Protein AF-A0A1V5ZLA4-F1 (afdb_monomer_lite)

InterPro domains:
  IPR038763 DHH phosphoesterase superfamily [SSF64182] (16-99)

Foldseek 3Di:
DVVVVVVVLVCLFWPCLLVVLVQAQEAEEEFEQALLRLLLLLLVQVLNVVSNHHYPWYHYADPWQRNQQDFDDDLRHAYEYEADQEADPSHQEYEHQAPHHFLHDPNRGYDYHNALGSSLCSQPRRHPHGQADNLQSVLSSCVSNVQQQVVVHAPCLLLDQDQDDDPVDDPSSSLSSLLSNLRLLSLLCSPPPCLSTQLSNQAGRYSVSSSVSNQVSCVVSVHDDSVVLVVLLVVLLVVLLVQEDEDDPVCLVCLLVADASHKYDLQQEIEHEHSDPSVVVSNDDPCSCCVSPVSHQKYWYFYLLFKIKIFGNSNDPPDDPLSVPFQPQCCCVPPQLVVCVVVQQVFKFFQLLSQCRNNVVCQVVVPPRGNGQFVSNVCRLQVVFDKFPDDPPDPDPLVVVLRVLRRDHSNPDDPVSSVSRRRIITTLSSQQVSPWGGGRRMTMRGSLNRRDRDDRDDPSSVPRSVSSSVVVVVVCVSVCSCVVVPVPVPDPPVVDDPVVVVVVDPDDDDDDDDDDDPDDDDDDDDDDDDDDDDDDPVLVVVVVVCVVPPPPPWDWDQDDDPPRDPPGDQTDGPQWTADDPPRWTWGADPVPRDIDTDPDDDDDPDDDDDDDDDDDPDPDDDDDPDLVVVVVVVVVVCVVPVPFWDDWDDDPVGIDTDGDDDDDDDDDDDPVVVVVVPPDDD

Structure (mmCIF, N/CA/C/O backbone):
data_AF-A0A1V5ZLA4-F1
#
_entry.id   AF-A0A1V5ZLA4-F1
#
loop_
_atom_site.group_PDB
_atom_site.id
_atom_site.type_symbol
_atom_site.label_atom_id
_atom_site.label_alt_id
_atom_site.label_comp_id
_atom_site.label_asym_id
_atom_site.label_entity_id
_atom_site.label_seq_id
_atom_site.pdbx_PDB_ins_code
_atom_site.Cartn_x
_atom_site.Cartn_y
_atom_site.Cartn_z
_atom_site.occupancy
_atom_site.B_iso_or_equiv
_atom_site.auth_seq_id
_atom_site.auth_comp_id
_atom_site.auth_asym_id
_atom_site.auth_atom_id
_atom_site.pdbx_PDB_model_num
ATOM 1 N N . MET A 1 1 ? -14.194 -41.887 16.695 1.00 42.16 1 MET A N 1
ATOM 2 C CA . MET A 1 1 ? -12.980 -41.750 15.857 1.00 42.16 1 MET A CA 1
ATOM 3 C C . MET A 1 1 ? -13.261 -41.073 14.519 1.00 42.16 1 MET A C 1
ATOM 5 O O . MET A 1 1 ? -12.644 -40.055 14.281 1.00 42.16 1 MET A O 1
ATOM 9 N N . LYS A 1 2 ? -14.226 -41.526 13.699 1.00 37.50 2 LYS A N 1
ATOM 10 C CA . LYS A 1 2 ? -14.604 -40.854 12.434 1.00 37.50 2 LYS A CA 1
ATOM 11 C C . LYS A 1 2 ? -15.061 -39.393 12.609 1.00 37.50 2 LYS A C 1
ATOM 13 O O . LYS A 1 2 ? -14.515 -38.528 11.954 1.00 37.50 2 LYS A O 1
ATOM 18 N N . TYR A 1 3 ? -15.928 -39.112 13.586 1.00 42.12 3 TYR A N 1
ATOM 19 C CA . TYR A 1 3 ? -16.341 -37.740 13.940 1.00 42.12 3 TYR A CA 1
ATOM 20 C C . TYR A 1 3 ? -15.179 -36.868 14.452 1.00 42.12 3 TYR A C 1
ATOM 22 O O . TYR A 1 3 ? -15.101 -35.684 14.160 1.00 42.12 3 TYR A O 1
ATOM 30 N N . PHE A 1 4 ? -14.239 -37.461 15.195 1.00 39.97 4 PHE A N 1
ATOM 31 C CA . PHE A 1 4 ? -13.055 -36.755 15.699 1.00 39.97 4 PHE A CA 1
ATOM 32 C C . PHE A 1 4 ? -12.048 -36.487 14.571 1.00 39.97 4 PHE A C 1
ATOM 34 O O . PHE A 1 4 ? -11.482 -35.408 14.502 1.00 39.97 4 PHE A O 1
ATOM 41 N N . LEU A 1 5 ? -11.881 -37.432 13.642 1.00 41.16 5 LEU A N 1
ATOM 42 C CA . LEU A 1 5 ? -11.090 -37.257 12.425 1.00 41.16 5 LEU A CA 1
ATOM 43 C C . LEU A 1 5 ? -11.736 -36.235 11.481 1.00 41.16 5 LEU A C 1
ATOM 45 O O . LEU A 1 5 ? -11.019 -35.412 10.941 1.00 41.16 5 LEU A O 1
ATOM 49 N N . GLU A 1 6 ? -13.063 -36.213 11.333 1.00 42.78 6 GLU A N 1
ATOM 50 C CA . GLU A 1 6 ? -13.778 -35.189 10.555 1.00 42.78 6 GLU A CA 1
ATOM 51 C C . GLU A 1 6 ? -13.591 -33.786 11.158 1.00 42.78 6 GLU A C 1
ATOM 53 O O . GLU A 1 6 ? -13.323 -32.847 10.419 1.00 42.78 6 GLU A O 1
ATOM 58 N N . GLN A 1 7 ? -13.635 -33.641 12.488 1.00 39.75 7 GLN A N 1
ATOM 59 C CA . GLN A 1 7 ? -13.370 -32.363 13.171 1.00 39.75 7 GLN A CA 1
ATOM 60 C C . GLN A 1 7 ? -11.891 -31.937 13.083 1.00 39.75 7 GLN A C 1
ATOM 62 O O . GLN A 1 7 ? -11.611 -30.776 12.812 1.00 39.75 7 GLN A O 1
ATOM 67 N N . VAL A 1 8 ? -10.941 -32.869 13.231 1.00 44.03 8 VAL A N 1
ATOM 68 C CA . VAL A 1 8 ? -9.493 -32.594 13.116 1.00 44.03 8 VAL A CA 1
ATOM 69 C C . VAL A 1 8 ? -9.080 -32.290 11.666 1.00 44.03 8 VAL A C 1
ATOM 71 O O . VAL A 1 8 ? -8.236 -31.426 11.446 1.00 44.03 8 VAL A O 1
ATOM 74 N N . TYR A 1 9 ? -9.699 -32.926 10.662 1.00 45.66 9 TYR A N 1
ATOM 75 C CA . TYR A 1 9 ? -9.510 -32.571 9.247 1.00 45.66 9 TYR A CA 1
ATOM 76 C C . TYR A 1 9 ? -10.151 -31.216 8.893 1.00 45.66 9 TYR A C 1
ATOM 78 O O . TYR A 1 9 ? -9.614 -30.510 8.040 1.00 45.66 9 TYR A O 1
ATOM 86 N N . LEU A 1 10 ? -11.247 -30.816 9.554 1.00 45.38 10 LEU A N 1
ATOM 87 C CA . LEU A 1 10 ? -11.897 -29.506 9.369 1.00 45.38 10 LEU A CA 1
ATOM 88 C C . LEU A 1 10 ? -11.157 -28.334 10.039 1.00 45.38 10 LEU A C 1
ATOM 90 O O . LEU A 1 10 ? -11.408 -27.187 9.677 1.00 45.38 10 LEU A O 1
ATOM 94 N N . GLU A 1 11 ? -10.233 -28.591 10.969 1.00 52.00 11 GLU A N 1
ATOM 95 C CA . GLU A 1 11 ? -9.347 -27.558 11.536 1.00 52.00 11 GLU A CA 1
ATOM 96 C C . GLU A 1 11 ? -8.046 -27.358 10.732 1.00 52.00 11 GLU A C 1
ATOM 98 O O . GLU A 1 11 ? -7.165 -26.605 11.148 1.00 52.00 11 GLU A O 1
ATOM 103 N N . THR A 1 12 ? -7.920 -27.969 9.547 1.00 54.84 12 THR A N 1
ATOM 104 C CA . THR A 1 12 ? -6.850 -27.636 8.593 1.00 54.84 12 THR A CA 1
ATOM 105 C C . THR A 1 12 ? -7.236 -26.376 7.809 1.00 54.84 12 THR A C 1
ATOM 107 O O . THR A 1 12 ? -7.848 -26.424 6.746 1.00 54.84 12 THR A O 1
ATOM 110 N N . GLY A 1 13 ? -6.964 -25.208 8.393 1.00 73.62 13 GLY A N 1
ATOM 111 C CA . GLY A 1 13 ? -7.287 -23.919 7.780 1.00 73.62 13 GLY A CA 1
ATOM 112 C C . GLY A 1 13 ? -7.317 -22.774 8.787 1.00 73.62 13 GLY A C 1
ATOM 113 O O . GLY A 1 13 ? -6.459 -22.666 9.661 1.00 73.62 13 GLY A O 1
ATOM 114 N N . LEU A 1 14 ? -8.312 -21.893 8.666 1.00 84.38 14 LEU A N 1
ATOM 115 C CA . LEU A 1 14 ? -8.518 -20.809 9.629 1.00 84.38 14 LEU A CA 1
ATOM 116 C C . LEU A 1 14 ? -8.957 -21.341 10.993 1.00 84.38 14 LEU A C 1
ATOM 118 O O . LEU A 1 14 ? -9.920 -22.103 11.098 1.00 84.38 14 LEU A O 1
ATOM 122 N N . ARG A 1 15 ? -8.301 -20.856 12.049 1.00 81.19 15 ARG A N 1
ATOM 123 C CA . ARG A 1 15 ? -8.655 -21.176 13.435 1.00 81.19 15 ARG A CA 1
ATOM 124 C C . ARG A 1 15 ? -10.138 -20.889 13.698 1.00 81.19 15 ARG A C 1
ATOM 126 O O . ARG A 1 15 ? -10.661 -19.869 13.256 1.00 81.19 15 ARG A O 1
ATOM 133 N N . ASP A 1 16 ? -10.813 -21.765 14.435 1.00 86.31 16 ASP A N 1
ATOM 134 C CA . ASP A 1 16 ? -12.219 -21.608 14.834 1.00 86.31 16 ASP A CA 1
ATOM 135 C C . ASP A 1 16 ? -13.229 -21.496 13.668 1.00 86.31 16 ASP A C 1
ATOM 137 O O . ASP A 1 16 ? -14.380 -21.114 13.895 1.00 86.31 16 ASP A O 1
ATOM 141 N N . ILE A 1 17 ? -12.864 -21.846 12.425 1.00 89.69 17 ILE A N 1
ATOM 142 C CA . ILE A 1 17 ? -13.759 -21.684 11.265 1.00 89.69 17 ILE A CA 1
ATOM 143 C C . ILE A 1 17 ? -15.087 -22.438 11.426 1.00 89.69 17 ILE A C 1
ATOM 145 O O . ILE A 1 17 ? -16.143 -21.877 11.141 1.00 89.69 17 ILE A O 1
ATOM 149 N N . THR A 1 18 ? -15.073 -23.658 11.969 1.00 88.31 18 THR A N 1
ATOM 150 C CA . THR A 1 18 ? -16.289 -24.452 12.230 1.00 88.31 18 THR A CA 1
ATOM 151 C C . THR A 1 18 ? -17.206 -23.777 13.254 1.00 88.31 18 THR A C 1
ATOM 153 O O . THR A 1 18 ? -18.432 -23.760 13.100 1.00 88.31 18 THR A O 1
ATOM 156 N N . LYS A 1 19 ? -16.620 -23.155 14.285 1.00 91.25 19 LYS A N 1
ATOM 157 C CA . LYS A 1 19 ? -17.362 -22.376 15.284 1.00 91.25 19 LYS A CA 1
ATOM 158 C C . LYS A 1 19 ? -17.961 -21.121 14.651 1.00 91.25 19 LYS A C 1
ATOM 160 O O . LYS A 1 19 ? -19.142 -20.849 14.844 1.00 91.25 19 LYS A O 1
ATOM 165 N N . LEU A 1 20 ? -17.178 -20.389 13.858 1.00 92.88 20 LEU A N 1
ATOM 166 C CA . LEU A 1 20 ? -17.655 -19.209 13.135 1.00 92.88 20 LEU A CA 1
ATOM 167 C C . LEU A 1 20 ? -18.795 -19.568 12.170 1.00 92.88 20 LEU A C 1
ATOM 169 O O . LEU A 1 20 ? -19.825 -18.906 12.182 1.00 92.88 20 LEU A O 1
ATOM 173 N N . ALA A 1 21 ? -18.680 -20.656 11.411 1.00 91.81 21 ALA A N 1
ATOM 174 C CA . ALA A 1 21 ? -19.721 -21.134 10.496 1.00 91.81 21 ALA A CA 1
ATOM 175 C C . ALA A 1 21 ? -21.019 -21.578 11.196 1.00 91.81 21 ALA A C 1
ATOM 177 O O . ALA A 1 21 ? -22.112 -21.551 10.615 1.00 91.81 21 ALA A O 1
ATOM 178 N N . SER A 1 22 ? -20.916 -21.989 12.459 1.00 92.94 22 SER A N 1
ATOM 179 C CA . SER A 1 22 ? -22.080 -22.307 13.289 1.00 92.94 22 SER A CA 1
ATOM 180 C C . SER A 1 22 ? -22.816 -21.036 13.723 1.00 92.94 22 SER A C 1
ATOM 182 O O . SER A 1 22 ? -24.044 -21.011 13.696 1.00 92.94 22 SER A O 1
ATOM 184 N N . SER A 1 23 ? -22.073 -19.976 14.057 1.00 93.81 23 SER A N 1
ATOM 185 C CA . SER A 1 23 ? -22.623 -18.697 14.526 1.00 93.81 23 SER A CA 1
ATOM 186 C C . SER A 1 23 ? -23.063 -17.750 13.407 1.00 93.81 23 SER A C 1
ATOM 188 O O . SER A 1 23 ? -23.961 -16.940 13.616 1.00 93.81 23 SER A O 1
ATOM 190 N N . TYR A 1 24 ? -22.443 -17.835 12.230 1.00 95.56 24 TYR A N 1
ATOM 191 C CA . TYR A 1 24 ? -22.654 -16.903 11.125 1.00 95.56 24 TYR A CA 1
ATOM 192 C C . TYR A 1 24 ? -23.047 -17.644 9.850 1.00 95.56 24 TYR A C 1
ATOM 194 O O . TYR A 1 24 ? -22.406 -18.619 9.463 1.00 95.56 24 TYR A O 1
ATOM 202 N N . LYS A 1 25 ? -24.088 -17.156 9.169 1.00 95.94 25 LYS A N 1
ATOM 203 C CA . LYS A 1 25 ? -24.5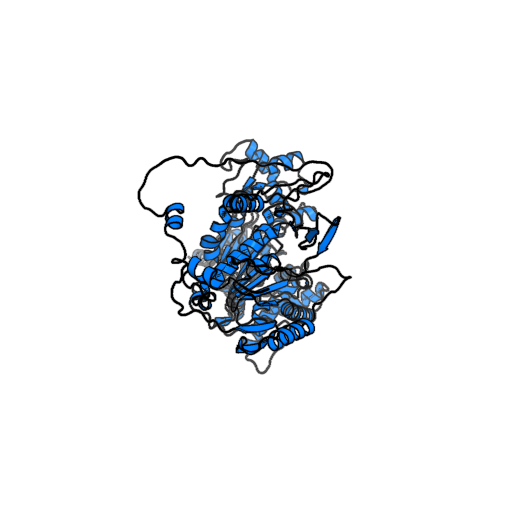19 -17.666 7.852 1.00 95.94 25 LYS A CA 1
ATOM 204 C C . LYS A 1 25 ? -24.193 -16.728 6.703 1.00 95.94 25 LYS A C 1
ATOM 206 O O . LYS A 1 25 ? -24.147 -17.166 5.557 1.00 95.94 25 LYS A O 1
ATOM 211 N N . GLU A 1 26 ? -23.917 -15.468 7.007 1.00 97.31 26 GLU A N 1
ATOM 212 C CA . GLU A 1 26 ? -23.585 -14.448 6.023 1.00 97.31 26 GLU A CA 1
ATOM 213 C C . GLU A 1 26 ? -22.259 -13.776 6.370 1.00 97.31 26 GLU A C 1
ATOM 215 O O . GLU A 1 26 ? -21.905 -13.669 7.546 1.00 97.31 26 GLU A O 1
ATOM 220 N N . ALA A 1 27 ? -21.528 -13.330 5.347 1.00 97.38 27 ALA A N 1
ATOM 221 C CA . ALA A 1 27 ? -20.246 -12.655 5.497 1.00 97.38 27 ALA A CA 1
ATOM 222 C C . ALA A 1 27 ? -20.113 -11.408 4.619 1.00 97.38 27 ALA A C 1
ATOM 224 O O . ALA A 1 27 ? -20.598 -11.362 3.487 1.00 97.38 27 ALA A O 1
ATOM 225 N N . GLU A 1 28 ? -19.360 -10.434 5.116 1.00 97.62 28 GLU A N 1
ATOM 226 C CA . GLU A 1 28 ? -18.889 -9.272 4.370 1.00 97.62 28 GLU A CA 1
ATOM 227 C C . GLU A 1 28 ? -17.360 -9.242 4.374 1.00 97.62 28 GLU A C 1
ATOM 229 O O . GLU A 1 28 ? -16.719 -9.426 5.413 1.00 97.62 28 GLU A O 1
ATOM 234 N N . ILE A 1 29 ? -16.775 -9.039 3.192 1.00 98.00 29 ILE A N 1
ATOM 235 C CA . ILE A 1 29 ? -15.324 -9.104 2.983 1.00 98.00 29 ILE A CA 1
ATOM 236 C C . ILE A 1 29 ? -14.772 -7.697 2.770 1.00 98.00 29 ILE A C 1
ATOM 238 O O . ILE A 1 29 ? -15.294 -6.951 1.951 1.00 98.00 29 ILE A O 1
ATOM 242 N N . TYR A 1 30 ? -13.690 -7.351 3.456 1.00 97.56 30 TYR A N 1
ATOM 243 C CA . TYR A 1 30 ? -12.943 -6.105 3.318 1.00 97.56 30 TYR A CA 1
ATOM 244 C C . TYR A 1 30 ? -11.570 -6.418 2.727 1.00 97.56 30 TYR A C 1
ATOM 246 O O . TYR A 1 30 ? -10.882 -7.298 3.239 1.00 97.56 30 TYR A O 1
ATOM 254 N N . PHE A 1 31 ? -11.179 -5.734 1.652 1.00 97.62 31 PHE A N 1
ATOM 255 C CA . PHE A 1 31 ? -9.996 -6.112 0.872 1.00 97.62 31 PHE A CA 1
ATOM 256 C C . PHE A 1 31 ? -9.246 -4.916 0.274 1.00 97.62 31 PHE A C 1
ATOM 258 O O . PHE A 1 31 ? -9.853 -3.878 -0.023 1.00 97.62 31 PHE A O 1
ATOM 265 N N . HIS A 1 32 ? -7.929 -5.063 0.104 1.00 95.62 32 HIS A N 1
ATOM 266 C CA . HIS A 1 32 ? -7.073 -4.047 -0.508 1.00 95.62 32 HIS A CA 1
ATOM 267 C C . HIS A 1 32 ? -7.275 -3.921 -2.025 1.00 95.62 32 HIS A C 1
ATOM 269 O O . HIS A 1 32 ? -7.861 -4.780 -2.679 1.00 95.62 32 HIS A O 1
ATOM 275 N N . MET A 1 33 ? -6.873 -2.784 -2.598 1.00 94.50 33 MET A N 1
ATOM 276 C CA . MET A 1 33 ? -7.351 -2.334 -3.912 1.00 94.50 33 MET A CA 1
ATOM 277 C C . MET A 1 33 ? -6.435 -2.653 -5.106 1.00 94.50 33 MET A C 1
ATOM 279 O O . MET A 1 33 ? -6.442 -1.924 -6.107 1.00 94.50 33 MET A O 1
ATOM 283 N N . ASP A 1 34 ? -5.645 -3.713 -5.009 1.00 94.50 34 ASP A N 1
ATOM 284 C CA . ASP A 1 34 ? -4.794 -4.247 -6.072 1.00 94.50 34 ASP A CA 1
ATOM 285 C C . ASP A 1 34 ? -5.191 -5.686 -6.451 1.00 94.50 34 ASP A C 1
ATOM 287 O O . ASP A 1 34 ? -6.273 -6.164 -6.097 1.00 94.50 34 ASP A O 1
ATOM 291 N N . LEU A 1 35 ? -4.377 -6.342 -7.287 1.00 97.06 35 LEU A N 1
ATOM 292 C CA . LEU A 1 35 ? -4.685 -7.688 -7.765 1.00 97.06 35 LEU A CA 1
ATOM 293 C C . LEU A 1 35 ? -4.716 -8.698 -6.612 1.00 97.06 35 LEU A C 1
ATO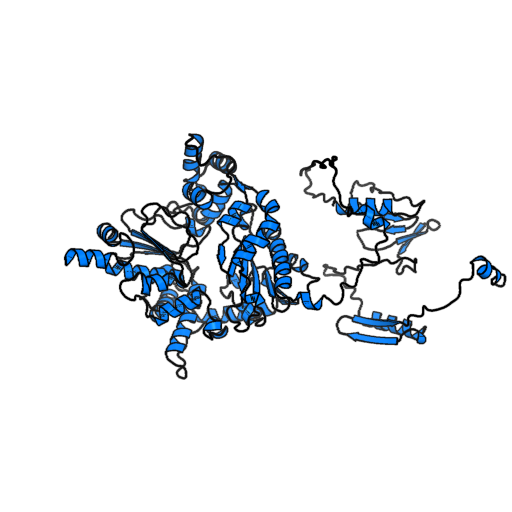M 295 O O . LEU A 1 35 ? -5.634 -9.522 -6.589 1.00 97.06 35 LEU A O 1
ATOM 299 N N . ASP A 1 36 ? -3.760 -8.641 -5.680 1.00 97.50 36 ASP A N 1
ATOM 300 C CA . ASP A 1 36 ? -3.694 -9.597 -4.573 1.00 97.50 36 ASP A CA 1
ATOM 301 C C . ASP A 1 36 ? -4.861 -9.411 -3.604 1.00 97.50 36 ASP A C 1
ATOM 303 O O . ASP A 1 36 ? -5.535 -10.386 -3.273 1.00 97.50 36 ASP A O 1
ATOM 307 N N . GLY A 1 37 ? -5.232 -8.173 -3.271 1.00 97.88 37 GLY A N 1
ATOM 308 C CA . GLY A 1 37 ? -6.391 -7.910 -2.421 1.00 97.88 37 GLY A CA 1
ATOM 309 C C . GLY A 1 37 ? -7.710 -8.372 -3.048 1.00 97.88 37 GLY A C 1
ATOM 310 O O . GLY A 1 37 ? -8.517 -9.051 -2.405 1.00 97.88 37 GLY A O 1
ATOM 311 N N . VAL A 1 38 ? -7.930 -8.087 -4.338 1.00 98.56 38 VAL A N 1
ATOM 312 C CA . VAL A 1 38 ? -9.136 -8.530 -5.067 1.00 98.56 38 VAL A CA 1
ATOM 313 C C . VAL A 1 38 ? -9.203 -10.055 -5.158 1.00 98.56 38 VAL A C 1
ATOM 315 O O . VAL A 1 38 ? -10.267 -10.647 -4.960 1.00 98.56 38 VAL A O 1
ATOM 318 N N . THR A 1 39 ? -8.084 -10.710 -5.465 1.00 98.56 39 THR A N 1
ATOM 319 C CA . THR A 1 39 ? -8.043 -12.172 -5.602 1.00 98.56 39 THR A CA 1
ATOM 320 C C . THR A 1 39 ? -8.092 -12.873 -4.247 1.00 98.56 39 THR A C 1
ATOM 322 O O . THR A 1 39 ? -8.773 -13.890 -4.141 1.00 98.56 39 THR A O 1
ATOM 325 N N . SER A 1 40 ? -7.526 -12.287 -3.190 1.00 98.62 40 SER A N 1
ATOM 326 C CA . SER A 1 40 ? -7.691 -12.722 -1.797 1.00 98.62 40 SER A CA 1
ATOM 327 C C . SER A 1 40 ? -9.159 -12.701 -1.386 1.00 98.62 40 SER A C 1
ATOM 329 O O . SER A 1 40 ? -9.650 -13.649 -0.773 1.00 98.62 40 SER A O 1
ATOM 331 N N . ALA A 1 41 ? -9.896 -11.655 -1.775 1.00 98.69 41 ALA A N 1
ATOM 332 C CA . ALA A 1 41 ? -11.325 -11.549 -1.502 1.00 98.69 41 ALA A CA 1
ATOM 333 C C . ALA A 1 41 ? -12.141 -12.622 -2.242 1.00 98.69 41 ALA A C 1
ATOM 335 O O . ALA A 1 41 ? -13.052 -13.219 -1.669 1.00 98.69 41 ALA A O 1
ATOM 336 N N . ILE A 1 42 ? -11.804 -12.910 -3.503 1.00 98.75 42 ILE A N 1
ATOM 337 C CA . ILE A 1 42 ? -12.424 -14.003 -4.270 1.00 98.75 42 ILE A CA 1
ATOM 338 C C . ILE A 1 42 ? -12.074 -15.365 -3.650 1.00 98.75 42 ILE A C 1
ATOM 340 O O . ILE A 1 42 ? -12.952 -16.221 -3.530 1.00 98.75 42 ILE A O 1
ATOM 344 N N . ALA A 1 43 ? -10.823 -15.558 -3.224 1.00 98.38 43 ALA A N 1
ATOM 345 C CA . ALA A 1 43 ? -10.363 -16.796 -2.610 1.00 98.38 43 ALA A CA 1
ATOM 346 C C . ALA A 1 43 ? -11.094 -17.057 -1.288 1.00 98.38 43 ALA A C 1
ATOM 348 O O . ALA A 1 43 ? -11.699 -18.113 -1.111 1.00 98.38 43 ALA A O 1
ATOM 349 N N . ILE A 1 44 ? -11.122 -16.072 -0.382 1.00 98.19 44 ILE A N 1
ATOM 350 C CA . ILE A 1 44 ? -11.775 -16.238 0.917 1.00 98.19 44 ILE A CA 1
ATOM 351 C C . ILE A 1 44 ? -13.295 -16.387 0.773 1.00 98.19 44 ILE A C 1
ATOM 353 O O . ILE A 1 44 ? -13.899 -17.150 1.520 1.00 98.19 44 ILE A O 1
ATOM 357 N N . LYS A 1 45 ? -13.919 -15.744 -0.227 1.00 98.38 45 LYS A N 1
ATOM 358 C CA . LYS A 1 45 ? -15.337 -15.950 -0.570 1.00 98.38 45 LYS A CA 1
ATOM 359 C C . LYS A 1 45 ? -15.634 -17.425 -0.855 1.00 98.38 45 LYS A C 1
ATOM 361 O O . LYS A 1 45 ? -16.560 -17.987 -0.270 1.00 98.38 45 LYS A O 1
ATOM 366 N N . GLU A 1 46 ? -14.854 -18.067 -1.726 1.00 97.75 46 GLU A N 1
ATOM 367 C CA . GLU A 1 46 ? -15.061 -19.489 -2.032 1.00 97.75 46 GLU A CA 1
ATOM 368 C C . GLU A 1 46 ? -14.650 -20.408 -0.878 1.00 97.75 46 GLU A C 1
ATOM 370 O O . GLU A 1 46 ? -15.283 -21.444 -0.686 1.00 97.75 46 GLU A O 1
ATOM 375 N N . TYR A 1 47 ? -13.651 -20.031 -0.076 1.00 96.31 47 TYR A N 1
ATOM 376 C CA . TYR A 1 47 ? -13.309 -20.756 1.148 1.00 96.31 47 TYR A CA 1
ATOM 377 C C . TYR A 1 47 ? -14.497 -20.779 2.124 1.00 96.31 47 TYR A C 1
ATOM 379 O O . TYR A 1 47 ? -14.942 -21.850 2.525 1.00 96.31 47 TYR A O 1
ATOM 387 N N . LEU A 1 48 ? -15.074 -19.617 2.448 1.00 96.50 48 LEU A N 1
ATOM 388 C CA . LEU A 1 48 ? -16.208 -19.480 3.375 1.00 96.50 48 LEU A CA 1
ATOM 389 C C . LEU A 1 48 ? -17.452 -20.242 2.902 1.00 96.50 48 LEU A C 1
ATOM 391 O O . LEU A 1 48 ? -18.145 -20.872 3.704 1.00 96.50 48 LEU A O 1
ATOM 395 N N . LYS A 1 49 ? -17.702 -20.250 1.589 1.00 95.94 49 LYS A N 1
ATOM 396 C CA . LYS A 1 49 ? -18.808 -20.990 0.973 1.00 95.94 49 LYS A CA 1
ATOM 397 C C . LYS A 1 49 ? -18.749 -22.493 1.259 1.00 95.94 49 LYS A C 1
ATOM 399 O O . LYS A 1 49 ? -19.800 -23.105 1.439 1.00 95.94 49 LYS A O 1
ATOM 404 N N . ARG A 1 50 ? -17.551 -23.087 1.361 1.00 93.00 50 ARG A N 1
ATOM 405 C CA . ARG A 1 50 ? -17.372 -24.512 1.720 1.00 93.00 50 ARG A CA 1
ATOM 406 C C . ARG A 1 50 ? -17.880 -24.832 3.127 1.00 93.00 50 ARG A C 1
ATOM 408 O O . ARG A 1 50 ? -18.285 -25.958 3.383 1.00 93.00 50 ARG A O 1
ATOM 415 N N . TYR A 1 51 ? -17.920 -23.830 4.003 1.00 92.94 51 TYR A N 1
ATOM 416 C CA . TYR A 1 51 ? -18.448 -23.930 5.362 1.00 92.94 51 TYR A CA 1
ATOM 417 C C . TYR A 1 51 ? -19.906 -23.450 5.471 1.00 92.94 51 TYR A C 1
ATOM 419 O O . TYR A 1 51 ? -20.419 -23.252 6.569 1.00 92.94 51 TYR A O 1
ATOM 427 N N . GLY A 1 52 ? -20.599 -23.249 4.343 1.00 95.00 52 GLY A N 1
ATOM 428 C CA . GLY A 1 52 ? -21.998 -22.817 4.326 1.00 95.00 52 GLY A CA 1
ATOM 429 C C . GLY A 1 52 ? -22.211 -21.348 4.704 1.00 95.00 52 GLY A C 1
ATOM 430 O O . GLY A 1 52 ? -23.328 -20.972 5.057 1.00 95.00 52 GLY A O 1
ATOM 431 N N . ILE A 1 53 ? -21.164 -20.519 4.635 1.00 97.44 53 ILE A N 1
ATOM 432 C CA . ILE A 1 53 ? -21.247 -19.078 4.881 1.00 97.44 53 ILE A CA 1
ATOM 433 C C . ILE A 1 53 ? -21.358 -18.358 3.533 1.00 97.44 53 ILE A C 1
ATOM 435 O O . ILE A 1 53 ? -20.471 -18.451 2.684 1.00 97.44 53 ILE A O 1
ATOM 439 N N . LYS A 1 54 ? -22.447 -17.617 3.328 1.00 97.69 54 LYS A N 1
ATOM 440 C CA . LYS A 1 54 ? -22.699 -16.857 2.101 1.00 97.69 54 LYS A CA 1
ATOM 441 C C . LYS A 1 54 ? -22.093 -15.460 2.195 1.00 97.69 54 LYS A C 1
ATOM 443 O O . LYS A 1 54 ? -22.494 -14.661 3.033 1.00 97.69 54 LYS A O 1
ATOM 448 N N . THR A 1 55 ? -21.198 -15.101 1.284 1.00 97.94 55 THR A N 1
ATOM 449 C CA . THR A 1 55 ? -20.775 -13.700 1.161 1.00 97.94 55 THR A CA 1
ATOM 450 C C . THR A 1 55 ? -21.897 -12.858 0.554 1.00 97.94 55 THR A C 1
ATOM 452 O O . THR A 1 55 ? -22.399 -13.179 -0.525 1.00 97.94 55 THR A O 1
ATOM 455 N N . ILE A 1 56 ? -22.280 -11.778 1.236 1.00 97.12 56 ILE A N 1
ATOM 456 C CA . ILE A 1 56 ? -23.360 -10.870 0.822 1.00 97.12 56 ILE A CA 1
ATOM 457 C C . ILE A 1 56 ? -22.846 -9.518 0.317 1.00 97.12 56 ILE A C 1
ATOM 459 O O . ILE A 1 56 ? -23.523 -8.882 -0.488 1.00 97.12 56 ILE A O 1
ATOM 463 N N . ALA A 1 57 ? -21.640 -9.103 0.720 1.00 96.75 57 ALA A N 1
ATOM 464 C CA . ALA A 1 57 ? -20.999 -7.897 0.206 1.00 96.75 57 ALA A CA 1
ATOM 465 C C . ALA A 1 57 ? -19.466 -7.976 0.259 1.00 96.75 57 ALA A C 1
ATOM 467 O O . ALA A 1 57 ? -18.880 -8.746 1.025 1.00 96.75 57 ALA A O 1
ATOM 468 N N . ALA A 1 58 ? -18.828 -7.134 -0.553 1.00 97.06 58 ALA A N 1
ATOM 469 C CA . ALA A 1 58 ? -17.388 -6.930 -0.563 1.00 97.06 58 ALA A CA 1
ATOM 470 C C . ALA A 1 58 ? -17.077 -5.426 -0.579 1.00 97.06 58 ALA A C 1
ATOM 472 O O . ALA A 1 58 ? -17.658 -4.670 -1.363 1.00 97.06 58 ALA A O 1
ATOM 473 N N . HIS A 1 59 ? -16.137 -4.991 0.254 1.00 95.56 59 HIS A N 1
ATOM 474 C CA . HIS A 1 59 ? -15.815 -3.595 0.523 1.00 95.56 59 HIS A CA 1
ATOM 475 C C . HIS A 1 59 ? -14.333 -3.332 0.319 1.00 95.56 59 HIS A C 1
ATOM 477 O O . HIS A 1 59 ? -13.475 -4.025 0.855 1.00 95.56 59 HIS A O 1
ATOM 483 N N . VAL A 1 60 ? -14.029 -2.277 -0.423 1.00 95.31 60 VAL A N 1
ATOM 484 C CA . VAL A 1 60 ? -12.647 -1.829 -0.589 1.00 95.31 60 VAL A CA 1
ATOM 485 C C . VAL A 1 60 ? -12.180 -1.143 0.693 1.00 95.31 60 VAL A C 1
ATOM 487 O O . VAL A 1 60 ? -12.859 -0.241 1.191 1.00 95.31 60 VAL A O 1
ATOM 490 N N . ILE A 1 61 ? -10.995 -1.513 1.176 1.00 94.38 61 ILE A N 1
ATOM 491 C CA . ILE A 1 61 ? -10.268 -0.814 2.239 1.00 94.38 61 ILE A CA 1
ATOM 492 C C . ILE A 1 61 ? -8.904 -0.343 1.714 1.00 94.38 61 ILE A C 1
ATOM 494 O O . ILE A 1 61 ? -8.263 -0.997 0.897 1.00 94.38 61 ILE A O 1
ATOM 498 N N . GLN A 1 62 ? -8.474 0.844 2.140 1.00 92.38 62 GLN A N 1
ATOM 499 C CA . GLN A 1 62 ? -7.221 1.460 1.703 1.00 92.38 62 GLN A CA 1
ATOM 500 C C . GLN A 1 62 ? -6.660 2.313 2.833 1.00 92.38 62 GLN A C 1
ATOM 502 O O . GLN A 1 62 ? -7.417 3.090 3.409 1.00 92.38 62 GLN A O 1
ATOM 507 N N . TYR A 1 63 ? -5.350 2.233 3.081 1.00 89.62 63 TYR A N 1
ATOM 508 C CA . TYR A 1 63 ? -4.663 3.032 4.100 1.00 89.62 63 TYR A CA 1
ATOM 509 C C . TYR A 1 63 ? -4.997 4.530 4.009 1.00 89.62 63 TYR A C 1
ATOM 511 O O . TYR A 1 63 ? -5.139 5.091 2.916 1.00 89.62 63 TYR A O 1
ATOM 519 N N . GLY A 1 64 ? -5.084 5.188 5.166 1.00 88.94 64 GLY A N 1
ATOM 520 C CA . GLY A 1 64 ? -5.396 6.616 5.268 1.00 88.94 64 GLY A CA 1
ATOM 521 C C . GLY A 1 64 ? -6.898 6.893 5.374 1.00 88.94 64 GLY A C 1
ATOM 522 O O . GLY A 1 64 ? -7.626 6.160 6.031 1.00 88.94 64 GLY A O 1
ATOM 523 N N . GLU A 1 65 ? -7.389 7.968 4.749 1.00 89.38 65 GLU A N 1
ATOM 524 C CA . GLU A 1 65 ? -8.773 8.451 4.940 1.00 89.38 65 GLU A CA 1
ATOM 525 C C . GLU A 1 65 ? -9.869 7.427 4.571 1.00 89.38 65 GLU A C 1
ATOM 527 O O . GLU A 1 65 ? -10.960 7.438 5.142 1.00 89.38 65 GLU A O 1
ATOM 532 N N . LYS A 1 66 ? -9.585 6.516 3.629 1.00 90.75 66 LYS A N 1
ATOM 533 C CA . LYS A 1 66 ? -10.526 5.470 3.197 1.00 90.75 66 LYS A CA 1
ATOM 534 C C . LYS A 1 66 ? -10.631 4.314 4.194 1.00 90.75 66 LYS A C 1
ATOM 536 O O . LYS A 1 66 ? -11.689 3.696 4.276 1.00 90.75 66 LYS A O 1
ATOM 541 N N . GLU A 1 67 ? -9.581 4.059 4.970 1.00 93.06 67 GLU A N 1
ATOM 542 C CA . GLU A 1 67 ? -9.499 2.985 5.967 1.00 93.06 67 GLU A CA 1
ATOM 543 C C . GLU A 1 67 ? -10.591 3.132 7.025 1.00 93.06 67 GLU A C 1
ATOM 545 O O . GLU A 1 67 ? -11.233 2.161 7.415 1.00 93.06 67 GLU A O 1
ATOM 550 N N . TYR A 1 68 ? -10.844 4.372 7.442 1.00 93.88 68 TYR A N 1
ATOM 551 C CA . TYR A 1 68 ? -11.803 4.701 8.494 1.00 93.88 68 TYR A CA 1
ATOM 552 C C . TYR A 1 68 ? -13.182 5.096 7.955 1.00 93.88 68 TYR A C 1
ATOM 554 O O . TYR A 1 68 ? -14.120 5.299 8.732 1.00 93.88 68 TYR A O 1
ATOM 562 N N . ALA A 1 69 ? -13.319 5.182 6.629 1.00 93.31 69 ALA A N 1
ATOM 563 C CA . ALA A 1 69 ? -14.568 5.467 5.932 1.00 93.31 69 ALA A CA 1
ATOM 564 C C . ALA A 1 69 ? -15.368 4.212 5.555 1.00 93.31 69 ALA A C 1
ATOM 566 O O . ALA A 1 69 ? -16.453 4.352 4.976 1.00 93.31 69 ALA A O 1
ATOM 567 N N . ILE A 1 70 ? -14.855 3.018 5.879 1.00 92.00 70 ILE A N 1
ATOM 568 C CA . ILE A 1 70 ? -15.594 1.760 5.747 1.00 92.00 70 ILE A CA 1
ATOM 569 C C . ILE A 1 70 ? -16.821 1.767 6.664 1.00 92.00 70 ILE A C 1
ATOM 571 O O . ILE A 1 70 ? -16.804 2.355 7.748 1.00 92.00 70 ILE A O 1
ATOM 575 N N . THR A 1 71 ? -17.893 1.127 6.215 1.00 87.12 71 THR A N 1
ATOM 576 C CA . THR A 1 71 ? -19.179 1.101 6.918 1.00 87.12 71 THR A CA 1
ATOM 577 C C . THR A 1 71 ? -19.166 0.035 8.011 1.00 87.12 71 THR A C 1
ATOM 579 O O . THR A 1 71 ? -18.730 -1.092 7.765 1.00 87.12 71 THR A O 1
ATOM 582 N N . LYS A 1 72 ? -19.660 0.378 9.206 1.00 81.88 72 LYS A N 1
ATOM 583 C CA . LYS A 1 72 ? -19.981 -0.591 10.260 1.00 81.88 72 LYS A CA 1
ATOM 584 C C . LYS A 1 72 ? -21.142 -1.465 9.797 1.00 81.88 72 LYS A C 1
ATOM 586 O O . LYS A 1 72 ? -22.132 -0.948 9.286 1.00 81.88 72 LYS A O 1
ATOM 591 N N . VAL A 1 73 ? -21.027 -2.768 10.005 1.00 81.12 73 VAL A N 1
ATOM 592 C CA . VAL A 1 73 ? -22.030 -3.753 9.578 1.00 81.12 73 VAL A CA 1
ATOM 593 C C . VAL A 1 73 ? -22.594 -4.502 10.783 1.00 81.12 73 VAL A C 1
ATOM 595 O O . VAL A 1 73 ? -21.998 -4.468 11.859 1.00 81.12 73 VAL A O 1
ATOM 598 N N . SER A 1 74 ? -23.746 -5.153 10.599 1.00 79.62 74 SER A N 1
ATOM 599 C CA . SER A 1 74 ? -24.489 -5.851 11.659 1.00 79.62 74 SER A CA 1
ATOM 600 C C . SER A 1 74 ? -23.623 -6.848 12.425 1.00 79.62 74 SER A C 1
ATOM 602 O O . SER A 1 74 ? -22.865 -7.603 11.817 1.00 79.62 74 SER A O 1
ATOM 604 N N . ASP A 1 75 ? -23.793 -6.936 13.746 1.00 83.06 75 ASP A N 1
ATOM 605 C CA . ASP A 1 75 ? -23.119 -7.922 14.601 1.00 83.06 75 ASP A CA 1
ATOM 606 C C . ASP A 1 75 ? -23.436 -9.375 14.218 1.00 83.06 75 ASP A C 1
ATOM 608 O O . ASP A 1 75 ? -22.617 -10.254 14.460 1.00 83.06 75 ASP A O 1
ATOM 612 N N . THR A 1 76 ? -24.550 -9.618 13.522 1.00 89.69 76 THR A N 1
ATOM 613 C CA . THR A 1 76 ? -24.980 -10.946 13.044 1.00 89.69 76 THR A CA 1
ATOM 614 C C . THR A 1 76 ? -24.278 -11.424 11.770 1.00 89.69 76 THR A C 1
ATOM 616 O O . THR A 1 76 ? -24.494 -12.557 11.343 1.00 89.69 76 THR A O 1
ATOM 619 N N . THR A 1 77 ? -23.468 -10.575 11.140 1.00 94.50 77 THR A N 1
ATOM 620 C CA . THR A 1 77 ? -22.740 -10.885 9.902 1.00 94.50 77 THR A CA 1
ATOM 621 C C . THR A 1 77 ? -21.272 -11.153 10.219 1.00 94.50 77 THR A C 1
ATOM 623 O O . THR A 1 77 ? -20.698 -10.460 11.054 1.00 94.50 77 THR A O 1
ATOM 626 N N . LEU A 1 78 ? -20.636 -12.123 9.562 1.00 96.25 78 LEU A N 1
ATOM 627 C CA . LEU A 1 78 ? -19.201 -12.385 9.707 1.00 96.25 78 LEU A CA 1
ATOM 628 C C . LEU A 1 78 ? -18.382 -11.333 8.946 1.00 96.25 78 LEU A C 1
ATOM 630 O O . LEU A 1 78 ? -18.610 -11.118 7.759 1.00 96.25 78 LEU A O 1
ATOM 634 N N . LYS A 1 79 ? -17.401 -10.698 9.591 1.00 95.81 79 LYS A N 1
ATOM 635 C CA . LYS A 1 79 ? -16.543 -9.677 8.970 1.00 95.81 79 LYS A CA 1
ATOM 636 C C . LYS A 1 79 ? -15.156 -10.240 8.730 1.00 95.81 79 LYS A C 1
ATOM 638 O O . LYS A 1 79 ? -14.508 -10.730 9.659 1.00 95.81 79 LYS A O 1
ATOM 643 N N . VAL A 1 80 ? -14.707 -10.160 7.486 1.00 97.25 80 VAL A N 1
ATOM 644 C CA . VAL A 1 80 ? -13.472 -10.800 7.035 1.00 97.25 80 VAL A CA 1
ATOM 645 C C . VAL A 1 80 ? -12.576 -9.758 6.392 1.00 97.25 80 VAL A C 1
ATOM 647 O O . VAL A 1 80 ? -12.968 -9.151 5.403 1.00 97.25 80 VAL A O 1
ATOM 650 N N . LEU A 1 81 ? -11.388 -9.546 6.947 1.00 97.25 81 LEU A N 1
ATOM 651 C CA . LEU A 1 81 ? -10.375 -8.645 6.406 1.00 97.25 81 LEU A CA 1
ATOM 652 C C . LEU A 1 81 ? -9.283 -9.461 5.715 1.00 97.25 81 LEU A C 1
ATOM 654 O O . LEU A 1 81 ? -8.721 -10.375 6.321 1.00 97.25 81 LEU A O 1
ATOM 658 N N . VAL A 1 82 ? -8.975 -9.131 4.465 1.00 97.44 82 VAL A N 1
ATOM 659 C CA . VAL A 1 82 ? -7.930 -9.811 3.696 1.00 97.44 82 VAL A CA 1
ATOM 660 C C . VAL A 1 82 ? -6.938 -8.822 3.101 1.00 97.44 82 VAL A C 1
ATOM 662 O O . VAL A 1 82 ? -7.340 -7.746 2.655 1.00 97.44 82 VAL A O 1
ATOM 665 N N . ASP A 1 83 ? -5.667 -9.225 3.085 1.00 96.38 83 ASP A N 1
ATOM 666 C CA . ASP A 1 83 ? -4.558 -8.508 2.450 1.00 96.38 83 ASP A CA 1
ATOM 667 C C . ASP A 1 83 ? -4.434 -7.044 2.916 1.00 96.38 83 ASP A C 1
ATOM 669 O O . ASP A 1 83 ? -4.456 -6.087 2.148 1.00 96.38 83 ASP A O 1
ATOM 673 N N . PHE A 1 84 ? -4.427 -6.838 4.232 1.00 94.62 84 PHE A N 1
ATOM 674 C CA . PHE A 1 84 ? -4.364 -5.499 4.812 1.00 94.62 84 PHE A CA 1
ATOM 675 C C . PHE A 1 84 ? -3.730 -5.547 6.199 1.00 94.62 84 PHE A C 1
ATOM 677 O O . PHE A 1 84 ? -4.244 -6.224 7.083 1.00 94.62 84 PHE A O 1
ATOM 684 N N . ALA A 1 85 ? -2.649 -4.806 6.437 1.00 91.12 85 ALA A N 1
ATOM 685 C CA . ALA A 1 85 ? -1.856 -4.960 7.661 1.00 91.12 85 ALA A CA 1
ATOM 686 C C . ALA A 1 85 ? -2.516 -4.369 8.923 1.00 91.12 85 ALA A C 1
ATOM 688 O O . ALA A 1 85 ? -2.202 -4.770 10.048 1.00 91.12 85 ALA A O 1
ATOM 689 N N . HIS A 1 86 ? -3.420 -3.396 8.768 1.00 91.06 86 HIS A N 1
ATOM 690 C CA . HIS A 1 86 ? -4.091 -2.749 9.898 1.00 91.06 86 HIS A CA 1
ATOM 691 C C . HIS A 1 86 ? -5.397 -3.473 10.242 1.00 91.06 86 HIS A C 1
ATOM 693 O O . HIS A 1 86 ? -6.406 -3.338 9.547 1.00 91.06 86 HIS A O 1
ATOM 699 N N . GLY A 1 87 ? -5.391 -4.201 11.356 1.00 89.50 87 GLY A N 1
ATOM 700 C CA . GLY A 1 87 ? -6.580 -4.811 11.935 1.00 89.50 87 GLY A CA 1
ATOM 701 C C . GLY A 1 87 ? -7.665 -3.780 12.260 1.00 89.50 87 GLY A C 1
ATOM 702 O O . GLY A 1 87 ? -7.404 -2.590 12.469 1.00 89.50 87 GLY A O 1
ATOM 703 N N . LYS A 1 88 ? -8.916 -4.249 12.289 1.00 88.38 88 LYS A N 1
ATOM 704 C CA . LYS A 1 88 ? -10.077 -3.444 12.679 1.00 88.38 88 LYS A CA 1
ATOM 705 C C . LYS A 1 88 ? -10.872 -4.156 13.752 1.00 88.38 88 LYS A C 1
ATOM 707 O O . LYS A 1 88 ? -11.029 -5.372 13.725 1.00 88.38 88 LYS A O 1
ATOM 712 N N . THR A 1 89 ? -11.411 -3.360 14.663 1.00 82.00 89 THR A N 1
ATOM 713 C CA . THR A 1 89 ? -12.076 -3.835 15.878 1.00 82.00 89 THR A CA 1
ATOM 714 C C . THR A 1 89 ? -13.273 -4.742 15.613 1.00 82.00 89 THR A C 1
ATOM 716 O O . THR A 1 89 ? -13.524 -5.700 16.330 1.00 82.00 89 THR A O 1
ATOM 719 N N . MET A 1 90 ? -13.983 -4.476 14.522 1.00 87.19 90 MET A N 1
ATOM 720 C CA . MET A 1 90 ? -15.151 -5.237 14.091 1.00 87.19 90 MET A CA 1
ATOM 721 C C . MET A 1 90 ? -14.832 -6.567 13.390 1.00 87.19 90 MET A C 1
ATOM 723 O O . MET A 1 90 ? -15.767 -7.271 13.032 1.00 87.19 90 MET A O 1
ATOM 727 N N . MET A 1 91 ? -13.567 -6.899 13.111 1.00 92.94 91 MET A N 1
ATOM 728 C CA . MET A 1 91 ? -13.239 -8.060 12.272 1.00 92.94 91 MET A CA 1
ATOM 729 C C . MET A 1 91 ? -13.319 -9.367 13.056 1.00 92.94 91 MET A C 1
ATOM 731 O O . MET A 1 91 ? -12.915 -9.435 14.211 1.00 92.94 91 MET A O 1
ATOM 735 N N . ASN A 1 92 ? -13.812 -10.424 12.412 1.00 95.00 92 ASN A N 1
ATOM 736 C CA . ASN A 1 92 ? -13.838 -11.775 12.974 1.00 95.00 92 ASN A CA 1
ATOM 737 C C . ASN A 1 92 ? -12.717 -12.648 12.405 1.00 95.00 92 ASN A C 1
ATOM 739 O O . ASN A 1 92 ? -12.170 -13.483 13.123 1.00 95.00 92 ASN A O 1
ATOM 743 N N . ILE A 1 93 ? -12.387 -12.450 11.126 1.00 96.06 93 ILE A N 1
ATOM 744 C CA . ILE A 1 93 ? -11.292 -13.127 10.428 1.00 96.06 93 ILE A CA 1
ATOM 745 C C . ILE A 1 93 ? -10.346 -12.073 9.859 1.00 96.06 93 ILE A C 1
ATOM 747 O O . ILE A 1 93 ? -10.803 -11.070 9.306 1.00 96.06 93 ILE A O 1
ATOM 751 N N . HIS A 1 94 ? -9.039 -12.318 9.955 1.00 95.94 94 HIS A N 1
ATOM 752 C CA . HIS A 1 94 ? -8.013 -11.478 9.343 1.00 95.94 94 HIS A CA 1
ATOM 753 C C . HIS A 1 94 ? -6.890 -12.324 8.728 1.00 95.94 94 HIS A C 1
ATOM 755 O O . HIS A 1 94 ? -6.142 -12.991 9.442 1.00 95.94 94 HIS A O 1
ATOM 761 N N . THR A 1 95 ? -6.760 -12.292 7.402 1.00 95.81 95 THR A N 1
ATOM 762 C CA . THR A 1 95 ? -5.651 -12.932 6.670 1.00 95.81 95 THR A CA 1
ATOM 763 C C . THR A 1 95 ? -4.752 -11.879 6.048 1.00 95.81 95 THR A C 1
ATOM 765 O O . THR A 1 95 ? -5.268 -10.931 5.454 1.00 95.81 95 THR A O 1
ATOM 768 N N . ASP A 1 96 ? -3.441 -12.046 6.140 1.00 95.19 96 ASP A N 1
ATOM 769 C CA . ASP A 1 96 ? -2.497 -11.084 5.581 1.00 95.19 96 ASP A CA 1
ATOM 770 C C . ASP A 1 96 ? -1.114 -11.710 5.340 1.00 95.19 96 ASP A C 1
ATOM 772 O O . ASP A 1 96 ? -0.758 -12.701 5.984 1.00 95.19 96 ASP A O 1
ATOM 776 N N . HIS A 1 97 ? -0.322 -11.114 4.446 1.00 92.06 97 HIS A N 1
ATOM 777 C CA . HIS A 1 97 ? 1.031 -11.585 4.119 1.00 92.06 97 HIS A CA 1
ATOM 778 C C . HIS A 1 97 ? 2.151 -10.555 4.364 1.00 92.06 97 HIS A C 1
ATOM 780 O O . HIS A 1 97 ? 3.329 -10.866 4.159 1.00 92.06 97 HIS A O 1
ATOM 786 N N . HIS A 1 98 ? 1.814 -9.353 4.850 1.00 87.56 98 HIS A N 1
ATOM 787 C CA . HIS A 1 98 ? 2.794 -8.321 5.189 1.00 87.56 98 HIS A CA 1
ATOM 788 C C . HIS A 1 98 ? 3.707 -8.752 6.356 1.00 87.56 98 HIS A C 1
ATOM 790 O O . HIS A 1 98 ? 3.356 -9.599 7.178 1.00 87.56 98 HIS A O 1
ATOM 796 N N . ASP A 1 99 ? 4.877 -8.114 6.483 1.00 79.75 99 ASP A N 1
ATOM 797 C CA . ASP A 1 99 ? 5.865 -8.460 7.519 1.00 79.75 99 ASP A CA 1
ATOM 798 C C . ASP A 1 99 ? 5.362 -8.240 8.960 1.00 79.75 99 ASP A C 1
ATOM 800 O O . ASP A 1 99 ? 5.870 -8.873 9.889 1.00 79.75 99 ASP A O 1
ATOM 804 N N . LYS A 1 100 ? 4.416 -7.312 9.172 1.00 83.75 100 LYS A N 1
ATOM 805 C CA . LYS A 1 100 ? 3.855 -6.977 10.489 1.00 83.75 100 LYS A CA 1
ATOM 806 C C . LYS A 1 100 ? 2.405 -6.521 10.373 1.00 83.75 100 LYS A C 1
ATOM 808 O O . LYS A 1 100 ? 2.078 -5.744 9.482 1.00 83.75 100 LYS A O 1
ATOM 813 N N . GLN A 1 101 ? 1.590 -6.911 11.351 1.00 88.38 101 GLN A N 1
ATOM 814 C CA . GLN A 1 101 ? 0.203 -6.477 11.512 1.00 88.38 101 GLN A CA 1
ATOM 815 C C . GLN A 1 101 ? 0.038 -5.684 12.812 1.00 88.38 101 GLN A C 1
ATOM 817 O O . GLN A 1 101 ? 0.699 -5.958 13.817 1.00 88.38 101 GLN A O 1
ATOM 822 N N . VAL A 1 102 ? -0.861 -4.702 12.806 1.00 87.62 102 VAL A N 1
ATOM 823 C CA . VAL A 1 102 ? -1.146 -3.827 13.958 1.00 87.62 102 VAL A CA 1
ATOM 824 C C . VAL A 1 102 ? -2.648 -3.736 14.203 1.00 87.62 102 VAL A C 1
ATOM 826 O O . VAL A 1 102 ? -3.432 -3.861 13.271 1.00 87.62 102 VAL A O 1
ATOM 829 N N . GLY A 1 103 ? -3.072 -3.522 15.451 1.00 85.00 103 GLY A N 1
ATOM 830 C CA . GLY A 1 103 ? -4.491 -3.298 15.778 1.00 85.00 103 GLY A CA 1
ATOM 831 C C . GLY A 1 103 ? -5.407 -4.524 15.668 1.00 85.00 103 GLY A C 1
ATOM 832 O O . GLY A 1 103 ? -6.624 -4.372 15.586 1.00 85.00 103 GLY A O 1
ATOM 833 N N . VAL A 1 104 ? -4.849 -5.736 15.672 1.00 87.75 104 VAL A N 1
ATOM 834 C CA . VAL A 1 104 ? -5.624 -6.987 15.641 1.00 87.75 104 VAL A CA 1
ATOM 835 C C . VAL A 1 104 ? -6.184 -7.292 17.033 1.00 87.75 104 VAL A C 1
ATOM 837 O O . VAL A 1 104 ? -5.442 -7.330 18.017 1.00 87.75 104 VAL A O 1
ATOM 840 N N . GLU A 1 105 ? -7.499 -7.497 17.140 1.00 85.06 105 GLU A N 1
ATOM 841 C CA . GLU A 1 105 ? -8.148 -7.776 18.424 1.00 85.06 105 GLU A CA 1
ATOM 842 C C . GLU A 1 105 ? -7.908 -9.199 18.942 1.00 85.06 105 GLU A C 1
ATOM 844 O O . GLU A 1 105 ? -7.694 -10.152 18.190 1.00 85.06 105 GLU A O 1
ATOM 849 N N . LYS A 1 106 ? -8.007 -9.363 20.268 1.00 83.75 106 LYS A N 1
ATOM 850 C CA . LYS A 1 106 ? -8.019 -10.692 20.888 1.00 83.75 106 LYS A CA 1
ATOM 851 C C . LYS A 1 106 ? -9.276 -11.444 20.453 1.00 83.75 106 LYS A C 1
ATOM 853 O O . LYS A 1 106 ? -10.378 -10.930 20.596 1.00 83.75 106 LYS A O 1
ATOM 858 N N . GLY A 1 107 ? -9.101 -12.681 19.995 1.00 84.75 107 GLY A N 1
ATOM 859 C CA . GLY A 1 107 ? -10.206 -13.538 19.558 1.00 84.75 107 GLY A CA 1
ATOM 860 C C . GLY A 1 107 ? -10.557 -13.419 18.074 1.00 84.75 107 GLY A C 1
ATOM 861 O O . GLY A 1 107 ? -11.431 -14.150 17.618 1.00 84.75 107 GLY A O 1
ATOM 862 N N . VAL A 1 108 ? -9.868 -12.559 17.314 1.00 89.62 108 VAL A N 1
ATOM 863 C CA . VAL A 1 108 ? -9.910 -12.599 15.845 1.00 89.62 108 VAL A CA 1
ATOM 864 C C . VAL A 1 108 ? -9.233 -13.884 15.374 1.00 89.62 108 VAL A C 1
ATOM 866 O O . VAL A 1 108 ? -8.139 -14.216 15.834 1.00 89.62 108 VAL A O 1
ATOM 869 N N . SER A 1 109 ? -9.872 -14.603 14.454 1.00 91.62 109 SER A N 1
ATOM 870 C CA . SER A 1 109 ? -9.249 -15.732 13.768 1.00 91.62 109 SER A CA 1
ATOM 871 C C . SER A 1 109 ? -8.271 -15.202 12.724 1.00 91.62 109 SER A C 1
ATOM 873 O O . SER A 1 109 ? -8.672 -14.549 11.759 1.00 91.62 109 SER A O 1
ATOM 875 N N . THR A 1 110 ? -6.978 -15.427 12.939 1.00 92.00 110 THR A N 1
ATOM 876 C CA . THR A 1 110 ? -5.926 -14.859 12.096 1.00 92.00 110 THR A CA 1
ATOM 877 C C . THR A 1 110 ? -5.196 -15.917 11.285 1.00 92.00 110 THR A C 1
ATOM 879 O O . THR A 1 110 ? -5.047 -17.063 11.708 1.00 92.00 110 THR A O 1
ATOM 882 N N . SER A 1 111 ? -4.687 -15.504 10.126 1.00 90.69 111 SER A N 1
ATOM 883 C CA . SER A 1 111 ? -3.661 -16.234 9.386 1.00 90.69 111 SER A CA 1
ATOM 884 C C . SER A 1 111 ? -2.690 -15.236 8.766 1.00 90.69 111 SER A C 1
ATOM 886 O O . SER A 1 111 ? -2.975 -14.669 7.712 1.00 90.69 111 SER A O 1
ATOM 888 N N . PHE A 1 112 ? -1.555 -15.022 9.431 1.00 92.00 112 PHE A N 1
ATOM 889 C CA . PHE A 1 112 ? -0.496 -14.127 8.967 1.00 92.00 112 PHE A CA 1
ATOM 890 C C . PHE A 1 112 ? 0.698 -14.948 8.511 1.00 92.00 112 PHE A C 1
ATOM 892 O O . PHE A 1 112 ? 1.401 -15.537 9.334 1.00 92.00 112 PHE A O 1
ATOM 899 N N . VAL A 1 113 ? 0.893 -15.031 7.196 1.00 87.88 113 VAL A N 1
ATOM 900 C CA . VAL A 1 113 ? 1.919 -15.891 6.602 1.00 87.88 113 VAL A CA 1
ATOM 901 C C . VAL A 1 113 ? 2.741 -15.107 5.605 1.00 87.88 113 VAL A C 1
ATOM 903 O O . VAL A 1 113 ? 2.231 -14.622 4.598 1.00 87.88 113 VAL A O 1
ATOM 906 N N . LYS A 1 114 ? 4.050 -15.057 5.858 1.00 86.44 114 LYS A N 1
ATOM 907 C CA . LYS A 1 114 ? 5.015 -14.483 4.928 1.00 86.44 114 LYS A CA 1
ATOM 908 C C . LYS A 1 114 ? 5.027 -15.307 3.644 1.00 86.44 114 LYS A C 1
ATOM 910 O O . LYS A 1 114 ? 5.606 -16.390 3.590 1.00 86.44 114 LYS A O 1
ATOM 915 N N . SER A 1 115 ? 4.374 -14.781 2.622 1.00 89.12 115 SER A N 1
ATOM 916 C CA . SER A 1 115 ? 4.208 -15.419 1.322 1.00 89.12 115 SER A CA 1
ATOM 917 C C . SER A 1 115 ? 4.264 -14.363 0.214 1.00 89.12 115 SER A C 1
ATOM 919 O O . SER A 1 115 ? 4.073 -13.179 0.496 1.00 89.12 115 SER A O 1
ATOM 921 N N . PRO A 1 116 ? 4.547 -14.754 -1.040 1.00 88.19 116 PRO A N 1
ATOM 922 C CA . PRO A 1 116 ? 4.564 -13.814 -2.161 1.00 88.19 116 PRO A CA 1
ATOM 923 C C . PRO A 1 116 ? 3.204 -13.193 -2.505 1.00 88.19 116 PRO A C 1
ATOM 925 O O . PRO A 1 116 ? 3.183 -12.296 -3.329 1.00 88.19 116 PRO A O 1
ATOM 928 N N . SER A 1 117 ? 2.102 -13.734 -1.976 1.00 94.56 117 SER A N 1
ATOM 929 C CA . SER A 1 117 ? 0.728 -13.290 -2.226 1.00 94.56 117 SER A CA 1
ATOM 930 C C . SER A 1 117 ? -0.194 -13.942 -1.196 1.00 94.56 117 SER A C 1
ATOM 932 O O . SER A 1 117 ? -0.153 -15.165 -0.995 1.00 94.56 117 SER A O 1
ATOM 934 N N . ASN A 1 118 ? -1.057 -13.145 -0.569 1.00 96.31 118 ASN A N 1
ATOM 935 C CA . ASN A 1 118 ? -2.072 -13.644 0.348 1.00 96.31 118 ASN A CA 1
ATOM 936 C C . ASN A 1 118 ? -3.121 -14.487 -0.399 1.00 96.31 118 ASN A C 1
ATOM 938 O O . ASN A 1 118 ? -3.557 -15.521 0.111 1.00 96.31 118 ASN A O 1
ATOM 942 N N . ALA A 1 119 ? -3.478 -14.123 -1.636 1.00 96.75 119 ALA A N 1
ATOM 943 C CA . ALA A 1 119 ? -4.437 -14.882 -2.436 1.00 96.75 119 ALA A CA 1
ATOM 944 C C . ALA A 1 119 ? -3.929 -16.288 -2.777 1.00 96.75 119 ALA A C 1
ATOM 946 O O . ALA A 1 119 ? -4.676 -17.265 -2.662 1.00 96.75 119 ALA A O 1
ATOM 947 N N . ALA A 1 120 ? -2.654 -16.398 -3.164 1.00 93.56 120 ALA A N 1
ATOM 948 C CA . ALA A 1 120 ? -2.013 -17.674 -3.446 1.00 93.56 120 ALA A CA 1
ATOM 949 C C . ALA A 1 120 ? -1.976 -18.551 -2.192 1.00 93.56 120 ALA A C 1
ATOM 951 O O . ALA A 1 120 ? -2.394 -19.705 -2.247 1.00 93.56 120 ALA A O 1
ATOM 952 N N . TYR A 1 121 ? -1.588 -17.984 -1.046 1.00 94.81 121 TYR A N 1
ATOM 953 C CA . TYR A 1 121 ? -1.595 -18.705 0.224 1.00 94.81 121 TYR A CA 1
ATOM 954 C C . TYR A 1 121 ? -2.999 -19.198 0.617 1.00 94.81 121 TYR A C 1
ATOM 956 O O . TYR A 1 121 ? -3.163 -20.376 0.947 1.00 94.81 121 TYR A O 1
ATOM 964 N N . ILE A 1 122 ? -4.029 -18.340 0.534 1.00 95.81 122 ILE A N 1
ATOM 965 C CA . ILE A 1 122 ? -5.417 -18.748 0.811 1.00 95.81 122 ILE A CA 1
ATOM 966 C C . ILE A 1 122 ? -5.823 -19.898 -0.116 1.00 95.81 122 ILE A C 1
ATOM 968 O O . ILE A 1 122 ? -6.427 -20.875 0.325 1.00 95.81 122 ILE A O 1
ATOM 972 N N . SER A 1 123 ? -5.482 -19.778 -1.399 1.00 94.62 123 SER A N 1
ATOM 973 C CA . SER A 1 123 ? -5.866 -20.738 -2.424 1.00 94.62 123 SER A CA 1
ATOM 974 C C . SER A 1 123 ? -5.224 -22.108 -2.231 1.00 94.62 123 SER A C 1
ATOM 976 O O . SER A 1 123 ? -5.944 -23.096 -2.321 1.00 94.62 123 SER A O 1
ATOM 978 N N . THR A 1 124 ? -3.909 -22.175 -2.009 1.00 87.94 124 THR A N 1
ATOM 979 C CA . THR A 1 124 ? -3.138 -23.427 -2.138 1.00 87.94 124 THR A CA 1
ATOM 980 C C . THR A 1 124 ? -2.687 -24.030 -0.810 1.00 87.94 124 THR A C 1
ATOM 982 O O . THR A 1 124 ? -2.254 -25.177 -0.786 1.00 87.94 124 THR A O 1
ATOM 985 N N . ALA A 1 125 ? -2.710 -23.263 0.285 1.00 87.62 125 ALA A N 1
ATOM 986 C CA . ALA A 1 125 ? -2.196 -23.714 1.581 1.00 87.62 125 ALA A CA 1
ATOM 987 C C . ALA A 1 125 ? -3.244 -23.646 2.696 1.00 87.62 125 ALA A C 1
ATOM 989 O O . ALA A 1 125 ? -3.347 -24.572 3.495 1.00 87.62 125 ALA A O 1
ATOM 990 N N . LEU A 1 126 ? -4.024 -22.563 2.760 1.00 87.88 126 LEU A N 1
ATOM 991 C CA . LEU A 1 126 ? -5.064 -22.408 3.782 1.00 87.88 126 LEU A CA 1
ATOM 992 C C . LEU A 1 126 ? -6.311 -23.241 3.470 1.00 87.88 126 LEU A C 1
ATOM 994 O O . LEU A 1 126 ? -6.972 -23.744 4.374 1.00 87.88 126 LEU A O 1
ATOM 998 N N . SER A 1 127 ? -6.675 -23.321 2.192 1.00 87.62 127 SER A N 1
ATOM 999 C CA . SER A 1 127 ? -7.836 -24.073 1.736 1.00 87.62 127 SER A CA 1
ATOM 1000 C C . SER A 1 127 ? -7.523 -25.573 1.661 1.00 87.62 127 SER A C 1
ATOM 1002 O O . SER A 1 127 ? -6.481 -25.935 1.121 1.00 87.62 127 SER A O 1
ATOM 1004 N N . PRO A 1 128 ? -8.445 -26.468 2.075 1.00 84.69 128 PRO A N 1
ATOM 1005 C CA . PRO A 1 128 ? -8.260 -27.921 1.948 1.00 84.69 128 PRO A CA 1
ATOM 1006 C C . PRO A 1 128 ? -8.072 -28.423 0.508 1.00 84.69 128 PRO A C 1
ATOM 1008 O O . PRO A 1 128 ? -7.664 -29.559 0.283 1.00 84.69 128 PRO A O 1
ATOM 1011 N N . SER A 1 129 ? -8.431 -27.602 -0.479 1.00 87.69 129 SER A N 1
ATOM 1012 C CA . SER A 1 129 ? -8.123 -27.837 -1.888 1.00 87.69 129 SER A CA 1
ATOM 1013 C C . SER A 1 129 ? -8.033 -26.517 -2.637 1.00 87.69 129 SER A C 1
ATOM 1015 O O . SER A 1 129 ? -8.709 -25.553 -2.250 1.00 87.69 129 SER A O 1
ATOM 1017 N N . ASP A 1 130 ? -7.267 -26.508 -3.727 1.00 92.31 130 ASP A N 1
ATOM 1018 C CA . ASP A 1 130 ? -7.033 -25.326 -4.555 1.00 92.31 130 ASP A CA 1
ATOM 1019 C C . ASP A 1 130 ? -8.330 -24.575 -4.885 1.00 92.31 130 ASP A C 1
ATOM 1021 O O . ASP A 1 130 ? -9.355 -25.169 -5.241 1.00 92.31 130 ASP A O 1
ATOM 1025 N N . ILE A 1 131 ? -8.293 -23.250 -4.732 1.00 96.81 131 ILE A N 1
ATOM 1026 C CA . ILE A 1 131 ? -9.410 -22.365 -5.077 1.00 96.81 131 ILE A CA 1
ATOM 1027 C C . ILE A 1 131 ? -9.199 -21.781 -6.472 1.00 96.81 131 ILE A C 1
ATOM 1029 O O . ILE A 1 131 ? -10.048 -21.951 -7.344 1.00 96.81 131 ILE A O 1
ATOM 1033 N N . PHE A 1 132 ? -8.069 -21.112 -6.687 1.00 97.94 132 PHE A N 1
ATOM 1034 C CA . PHE A 1 132 ? -7.612 -20.684 -8.003 1.00 97.94 132 PHE A CA 1
ATOM 1035 C C . PHE A 1 132 ? -6.841 -21.813 -8.697 1.00 97.94 132 PHE A C 1
ATOM 1037 O O . PHE A 1 132 ? -6.135 -22.571 -8.031 1.00 97.94 132 PHE A O 1
ATOM 1044 N N . PRO A 1 133 ? -6.890 -21.892 -10.040 1.00 96.38 133 PRO A N 1
ATOM 1045 C CA . PRO A 1 133 ? -5.970 -22.728 -10.798 1.00 96.38 133 PRO A CA 1
ATOM 1046 C C . PRO A 1 133 ? -4.510 -22.427 -10.410 1.00 96.38 133 PRO A C 1
ATOM 1048 O O . PRO A 1 133 ? -4.159 -21.246 -10.330 1.00 96.38 133 PRO A O 1
ATOM 1051 N N . PRO A 1 134 ? -3.635 -23.440 -10.249 1.00 94.00 134 PRO A N 1
ATOM 1052 C CA . PRO A 1 134 ? -2.263 -23.234 -9.772 1.00 94.00 134 PRO A CA 1
ATOM 1053 C C . PRO A 1 134 ? -1.470 -22.185 -10.559 1.00 94.00 134 PRO A C 1
ATOM 1055 O O . PRO A 1 134 ? -0.792 -21.347 -9.976 1.00 94.00 134 PRO A O 1
ATOM 1058 N N . HIS A 1 135 ? -1.617 -22.166 -11.886 1.00 94.00 135 HIS A N 1
ATOM 1059 C CA . HIS A 1 135 ? -0.975 -21.161 -12.736 1.00 94.00 135 HIS A CA 1
ATOM 1060 C C . HIS A 1 135 ? -1.475 -19.731 -12.475 1.00 94.00 135 HIS A C 1
ATOM 1062 O O . HIS A 1 135 ? -0.700 -18.780 -12.547 1.00 94.00 135 HIS A O 1
ATOM 1068 N N . ASP A 1 136 ? -2.766 -19.556 -12.189 1.00 97.19 136 ASP A N 1
ATOM 1069 C CA . ASP A 1 136 ? -3.317 -18.234 -11.890 1.00 97.19 136 ASP A CA 1
ATOM 1070 C C . ASP A 1 136 ? -2.809 -17.757 -10.521 1.00 97.19 136 ASP A C 1
ATOM 1072 O O . ASP A 1 136 ? -2.381 -16.611 -10.408 1.00 97.19 136 ASP A O 1
ATOM 1076 N N . ALA A 1 137 ? -2.771 -18.641 -9.515 1.00 96.56 137 ALA A N 1
ATOM 1077 C CA . ALA A 1 137 ? -2.190 -18.351 -8.199 1.00 96.56 137 ALA A CA 1
ATOM 1078 C C . ALA A 1 137 ? -0.694 -17.989 -8.287 1.00 96.56 137 ALA A C 1
ATOM 1080 O O . ALA A 1 137 ? -0.232 -17.040 -7.647 1.00 96.56 137 ALA A O 1
ATOM 1081 N N . GLU A 1 138 ? 0.058 -18.699 -9.131 1.00 95.50 138 GLU A N 1
ATOM 1082 C CA . GLU A 1 138 ? 1.453 -18.380 -9.419 1.00 95.50 138 GLU A CA 1
ATOM 1083 C C . GLU A 1 138 ? 1.586 -17.005 -10.086 1.00 95.50 138 GLU A C 1
ATOM 1085 O O . GLU A 1 138 ? 2.401 -16.192 -9.658 1.00 95.50 138 GLU A O 1
ATOM 1090 N N . LEU A 1 139 ? 0.773 -16.696 -11.099 1.00 96.38 139 LEU A N 1
ATOM 1091 C CA . LEU A 1 139 ? 0.829 -15.398 -11.769 1.00 96.38 139 LEU A CA 1
ATOM 1092 C C . LEU A 1 139 ? 0.462 -14.237 -10.836 1.00 96.38 139 LEU A C 1
ATOM 1094 O O . LEU A 1 139 ? 1.098 -13.186 -10.906 1.00 96.38 139 LEU A O 1
ATOM 1098 N N . ILE A 1 140 ? -0.520 -14.425 -9.952 1.00 97.12 140 ILE A N 1
ATOM 1099 C CA . ILE A 1 140 ? -0.865 -13.443 -8.915 1.00 97.12 140 ILE A CA 1
ATOM 1100 C C . ILE A 1 140 ? 0.354 -13.185 -8.020 1.00 97.12 140 ILE A C 1
ATOM 1102 O O . ILE A 1 140 ? 0.759 -12.034 -7.874 1.00 97.12 140 ILE A O 1
ATOM 1106 N N . SER A 1 141 ? 1.010 -14.249 -7.542 1.00 96.19 141 SER A N 1
ATOM 1107 C CA . SER A 1 141 ? 2.250 -14.154 -6.755 1.00 96.19 141 SER A CA 1
ATOM 1108 C C . SER A 1 141 ? 3.347 -13.379 -7.486 1.00 96.19 141 SER A C 1
ATOM 1110 O O . SER A 1 141 ? 4.033 -12.556 -6.893 1.00 96.19 141 SER A O 1
ATOM 1112 N N . VAL A 1 142 ? 3.507 -13.610 -8.791 1.00 95.38 142 VAL A N 1
ATOM 1113 C CA . VAL A 1 142 ? 4.516 -12.930 -9.616 1.00 95.38 142 VAL A CA 1
ATOM 1114 C C . VAL A 1 142 ? 4.236 -11.442 -9.771 1.00 95.38 142 VAL A C 1
ATOM 1116 O O . VAL A 1 142 ? 5.170 -10.639 -9.768 1.00 95.38 142 VAL A O 1
ATOM 1119 N N . VAL A 1 143 ? 2.966 -11.072 -9.942 1.00 94.38 143 VAL A N 1
ATOM 1120 C CA . VAL A 1 143 ? 2.552 -9.670 -10.044 1.00 94.38 143 VAL A CA 1
ATOM 1121 C C . VAL A 1 143 ? 2.771 -8.951 -8.718 1.00 94.38 143 VAL A C 1
ATOM 1123 O O . VAL A 1 143 ? 3.302 -7.837 -8.729 1.00 94.38 143 VAL A O 1
ATOM 1126 N N . ASP A 1 144 ? 2.398 -9.585 -7.610 1.00 92.56 144 ASP A N 1
ATOM 1127 C CA . ASP A 1 144 ? 2.483 -8.992 -6.280 1.00 92.56 144 ASP A CA 1
ATOM 1128 C C . ASP A 1 144 ? 3.940 -8.835 -5.812 1.00 92.56 144 ASP A C 1
ATOM 1130 O O . ASP A 1 144 ? 4.398 -7.732 -5.494 1.00 92.56 144 ASP A O 1
ATOM 1134 N N . SER A 1 145 ? 4.744 -9.894 -5.952 1.00 90.19 145 SER A N 1
ATOM 1135 C CA . SER A 1 145 ? 6.168 -9.877 -5.603 1.00 90.19 145 SER A CA 1
ATOM 1136 C C . SER A 1 145 ? 7.061 -9.165 -6.631 1.00 90.19 145 SER A C 1
ATOM 1138 O O . SER A 1 145 ? 8.264 -9.019 -6.401 1.00 90.19 145 SER A O 1
ATOM 1140 N N . ALA A 1 146 ? 6.508 -8.772 -7.784 1.00 91.81 146 ALA A N 1
ATOM 1141 C CA . ALA A 1 146 ? 7.215 -8.190 -8.928 1.00 91.81 146 ALA A CA 1
ATOM 1142 C C . ALA A 1 146 ? 8.443 -9.004 -9.407 1.00 91.81 146 ALA A C 1
ATOM 1144 O O . ALA A 1 146 ? 9.458 -8.430 -9.813 1.00 91.81 146 ALA A O 1
ATOM 1145 N N . ASP A 1 147 ? 8.372 -10.341 -9.386 1.00 90.50 147 ASP A N 1
ATOM 1146 C CA . ASP A 1 147 ? 9.492 -11.237 -9.741 1.00 90.50 147 ASP A CA 1
ATOM 1147 C C . ASP A 1 147 ? 9.611 -11.474 -11.264 1.00 90.50 147 ASP A C 1
ATOM 1149 O O . ASP A 1 147 ? 9.644 -12.603 -11.757 1.00 90.50 147 ASP A O 1
ATOM 1153 N N . PHE A 1 148 ? 9.626 -10.389 -12.045 1.00 95.00 148 PHE A N 1
ATOM 1154 C CA . PHE A 1 148 ? 9.529 -10.452 -13.508 1.00 95.00 148 PHE A CA 1
ATOM 1155 C C . PHE A 1 148 ? 10.821 -10.915 -14.183 1.00 95.00 148 PHE A C 1
ATOM 1157 O O . PHE A 1 148 ? 10.788 -11.821 -15.021 1.00 95.00 148 PHE A O 1
ATOM 1164 N N . ALA A 1 149 ? 11.966 -10.337 -13.802 1.00 92.50 149 ALA A N 1
ATOM 1165 C CA . ALA A 1 149 ? 13.258 -10.637 -14.415 1.00 92.50 149 ALA A CA 1
ATOM 1166 C C . ALA A 1 149 ? 13.597 -12.133 -14.347 1.00 92.50 149 ALA A C 1
ATOM 1168 O O . ALA A 1 149 ? 13.943 -12.728 -15.370 1.00 92.50 149 ALA A O 1
ATOM 1169 N N . LYS A 1 150 ? 13.437 -12.766 -13.176 1.00 89.81 150 LYS A N 1
ATOM 1170 C CA . LYS A 1 150 ? 13.741 -14.196 -12.985 1.00 89.81 150 LYS A CA 1
ATOM 1171 C C . LYS A 1 150 ? 12.890 -15.108 -13.862 1.00 89.81 150 LYS A C 1
ATOM 1173 O O . LYS A 1 150 ? 13.335 -16.181 -14.249 1.00 89.81 150 LYS A O 1
ATOM 1178 N N . ARG A 1 151 ? 11.688 -14.656 -14.211 1.00 91.00 151 ARG A N 1
ATOM 1179 C CA . ARG A 1 151 ? 10.708 -15.399 -15.009 1.00 91.00 151 ARG A CA 1
ATOM 1180 C C . ARG A 1 151 ? 10.724 -15.029 -16.489 1.00 91.00 151 ARG A C 1
ATOM 1182 O O . ARG A 1 151 ? 9.871 -15.489 -17.239 1.00 91.00 151 ARG A O 1
ATOM 1189 N N . GLY A 1 152 ? 11.677 -14.196 -16.916 1.00 92.69 152 GLY A N 1
ATOM 1190 C CA . GLY A 1 152 ? 11.782 -13.749 -18.306 1.00 92.69 152 GLY A CA 1
ATOM 1191 C C . GLY A 1 152 ? 10.592 -12.908 -18.775 1.00 92.69 152 GLY A C 1
ATOM 1192 O O . GLY A 1 152 ? 10.363 -12.813 -19.976 1.00 92.69 152 GLY A O 1
ATOM 1193 N N . ILE A 1 153 ? 9.841 -12.314 -17.845 1.00 94.94 153 ILE A N 1
ATOM 1194 C CA . ILE A 1 153 ? 8.719 -11.428 -18.153 1.00 94.94 153 ILE A CA 1
ATOM 1195 C C . ILE A 1 153 ? 9.282 -10.056 -18.511 1.00 94.94 153 ILE A C 1
ATOM 1197 O O . ILE A 1 153 ? 10.056 -9.467 -17.752 1.00 94.94 153 ILE A O 1
ATOM 1201 N N . THR A 1 154 ? 8.890 -9.547 -19.672 1.00 94.19 154 THR A N 1
ATOM 1202 C CA . THR A 1 154 ? 9.335 -8.244 -20.163 1.00 94.19 154 THR A CA 1
ATOM 1203 C C . THR A 1 154 ? 8.451 -7.121 -19.634 1.00 94.19 154 THR A C 1
ATOM 1205 O O . THR A 1 154 ? 7.322 -7.328 -19.182 1.00 94.19 154 THR A O 1
ATOM 1208 N N . ILE A 1 155 ? 8.953 -5.891 -19.719 1.00 93.81 155 ILE A N 1
ATOM 1209 C CA . ILE A 1 155 ? 8.161 -4.714 -19.365 1.00 93.81 155 ILE A CA 1
ATOM 1210 C C . ILE A 1 155 ? 6.950 -4.525 -20.283 1.00 93.81 155 ILE A C 1
ATOM 1212 O O . ILE A 1 155 ? 5.902 -4.085 -19.818 1.00 93.81 155 ILE A O 1
ATOM 1216 N N . ASP A 1 156 ? 7.061 -4.903 -21.556 1.00 92.19 156 ASP A N 1
ATOM 1217 C CA . ASP A 1 156 ? 5.958 -4.800 -22.509 1.00 92.19 156 ASP A CA 1
ATOM 1218 C C . ASP A 1 156 ? 4.863 -5.838 -22.241 1.00 92.19 156 ASP A C 1
ATOM 1220 O O . ASP A 1 156 ? 3.687 -5.501 -22.376 1.00 92.19 156 ASP A O 1
ATOM 1224 N N . ASP A 1 157 ? 5.219 -7.041 -21.766 1.00 92.75 157 ASP A N 1
ATOM 1225 C CA . ASP A 1 157 ? 4.233 -8.018 -21.277 1.00 92.75 157 ASP A CA 1
ATOM 1226 C C . ASP A 1 157 ? 3.395 -7.410 -20.140 1.00 92.75 157 ASP A C 1
ATOM 1228 O O . ASP A 1 157 ? 2.166 -7.466 -20.152 1.00 92.75 157 ASP A O 1
ATOM 1232 N N . VAL A 1 158 ? 4.063 -6.787 -19.161 1.00 93.19 158 VAL A N 1
ATOM 1233 C CA . VAL A 1 158 ? 3.391 -6.208 -17.992 1.00 93.19 158 VAL A CA 1
ATOM 1234 C C . VAL A 1 158 ? 2.607 -4.959 -18.358 1.00 93.19 158 VAL A C 1
ATOM 1236 O O . VAL A 1 158 ? 1.569 -4.732 -17.754 1.00 93.19 158 VAL A O 1
ATOM 1239 N N . LEU A 1 159 ? 3.071 -4.134 -19.300 1.00 89.88 159 LEU A N 1
ATOM 1240 C CA . LEU A 1 159 ? 2.399 -2.895 -19.711 1.00 89.88 159 LEU A CA 1
ATOM 1241 C C . LEU A 1 159 ? 1.290 -3.103 -20.750 1.00 89.88 159 LEU A C 1
ATOM 1243 O O . LEU A 1 159 ? 0.649 -2.133 -21.157 1.00 89.88 159 LEU A O 1
ATOM 1247 N N . GLN A 1 160 ? 1.019 -4.342 -21.155 1.00 88.06 160 GLN A N 1
ATOM 1248 C CA . GLN A 1 160 ? -0.056 -4.655 -22.084 1.00 88.06 160 GLN A CA 1
ATOM 1249 C C . GLN A 1 160 ? -1.430 -4.245 -21.525 1.00 88.06 160 GLN A C 1
ATOM 1251 O O . GLN A 1 160 ? -1.813 -4.600 -20.412 1.00 88.06 160 GLN A O 1
ATOM 1256 N N . THR A 1 161 ? -2.203 -3.510 -22.327 1.00 85.62 161 THR A N 1
ATOM 1257 C CA . THR A 1 161 ? -3.521 -2.965 -21.939 1.00 85.62 161 THR A CA 1
ATOM 1258 C C . THR A 1 161 ? -4.695 -3.643 -22.641 1.00 85.62 161 THR A C 1
ATOM 1260 O O . THR A 1 161 ? -5.833 -3.521 -22.194 1.00 85.62 161 THR A O 1
ATOM 1263 N N . VAL A 1 162 ? -4.434 -4.377 -23.727 1.00 85.25 162 VAL A N 1
ATOM 1264 C CA . VAL A 1 162 ? -5.446 -5.067 -24.534 1.00 85.25 162 VAL A CA 1
ATOM 1265 C C . VAL A 1 162 ? -5.044 -6.523 -24.700 1.00 85.25 162 VAL A C 1
ATOM 1267 O O . VAL A 1 162 ? -3.921 -6.814 -25.105 1.00 85.25 162 VAL A O 1
ATOM 1270 N N . PHE A 1 163 ? -5.974 -7.431 -24.410 1.00 90.56 163 PHE A N 1
ATOM 1271 C CA . PHE A 1 163 ? -5.777 -8.861 -24.615 1.00 90.56 163 PHE A CA 1
ATOM 1272 C C . PHE A 1 163 ? -6.305 -9.303 -25.981 1.00 90.56 163 PHE A C 1
ATOM 1274 O O . PHE A 1 163 ? -7.442 -9.001 -26.347 1.00 90.56 163 PHE A O 1
ATOM 1281 N N . SER A 1 164 ? -5.496 -10.084 -26.688 1.00 88.81 164 SER A N 1
ATOM 1282 C CA . SER A 1 164 ? -5.868 -10.823 -27.890 1.00 88.81 164 SER A CA 1
ATOM 1283 C C . SER A 1 164 ? -5.172 -12.178 -27.857 1.00 88.81 164 SER A C 1
ATOM 1285 O O . SER A 1 164 ? -4.002 -12.248 -27.479 1.00 88.81 164 SER A O 1
ATOM 1287 N N . VAL A 1 165 ? -5.876 -13.236 -28.265 1.00 91.12 165 VAL A N 1
ATOM 1288 C CA . VAL A 1 165 ? -5.272 -14.568 -28.380 1.00 91.12 165 VAL A CA 1
ATOM 1289 C C . VAL A 1 165 ? -4.267 -14.554 -29.523 1.00 91.12 165 VAL A C 1
ATOM 1291 O O . VAL A 1 165 ? -4.626 -14.298 -30.671 1.00 91.12 165 VAL A O 1
ATOM 1294 N N . ASP A 1 166 ? -3.023 -14.858 -29.192 1.00 90.62 166 ASP A N 1
ATOM 1295 C CA . ASP A 1 166 ? -1.941 -15.059 -30.140 1.00 90.62 166 ASP A CA 1
ATOM 1296 C C . ASP A 1 166 ? -1.849 -16.558 -30.444 1.00 90.62 166 ASP A C 1
ATOM 1298 O O . ASP A 1 166 ? -1.438 -17.346 -29.589 1.00 90.62 166 ASP A O 1
ATOM 1302 N N . LYS A 1 167 ? -2.305 -16.960 -31.637 1.00 92.56 167 LYS A N 1
ATOM 1303 C CA . LYS A 1 167 ? -2.376 -18.374 -32.044 1.00 92.56 167 LYS A CA 1
ATOM 1304 C C . LYS A 1 167 ? -0.998 -19.008 -32.251 1.00 92.56 167 LYS A C 1
ATOM 1306 O O . LYS A 1 167 ? -0.917 -20.229 -32.296 1.00 92.56 167 LYS A O 1
ATOM 1311 N N . GLU A 1 168 ? 0.051 -18.199 -32.379 1.00 93.25 168 GLU A N 1
ATOM 1312 C CA . GLU A 1 168 ? 1.429 -18.668 -32.546 1.00 93.25 168 GLU A CA 1
ATOM 1313 C C . GLU A 1 168 ? 2.105 -18.939 -31.195 1.00 93.25 168 GLU A C 1
ATOM 1315 O O . GLU A 1 168 ? 3.123 -19.625 -31.131 1.00 93.25 168 GLU A O 1
ATOM 1320 N N . LYS A 1 169 ? 1.532 -18.430 -30.095 1.00 90.38 169 LYS A N 1
ATOM 1321 C CA . LYS A 1 169 ? 2.039 -18.636 -28.736 1.00 90.38 169 LYS A CA 1
ATOM 1322 C C . LYS A 1 169 ? 1.340 -19.784 -28.029 1.00 90.38 169 LYS A C 1
ATOM 1324 O O . LYS A 1 169 ? 0.141 -20.015 -28.176 1.00 90.38 169 LYS A O 1
ATOM 1329 N N . GLU A 1 170 ? 2.086 -20.435 -27.144 1.00 92.94 170 GLU A N 1
ATOM 1330 C CA . GLU A 1 170 ? 1.545 -21.457 -26.255 1.00 92.94 170 GLU A CA 1
ATOM 1331 C C . GLU A 1 170 ? 0.394 -20.922 -25.389 1.00 92.94 170 GLU A C 1
ATOM 1333 O O . GLU A 1 170 ? 0.339 -19.744 -25.007 1.00 92.94 170 GLU A O 1
ATOM 1338 N N . LEU A 1 171 ? -0.520 -21.822 -25.015 1.00 90.56 171 LEU A N 1
ATOM 1339 C CA . LEU A 1 171 ? -1.674 -21.511 -24.168 1.00 90.56 171 LEU A CA 1
ATOM 1340 C C . LEU A 1 171 ? -1.265 -20.809 -22.864 1.00 90.56 171 LEU A C 1
ATOM 1342 O O . LEU A 1 171 ? -1.933 -19.870 -22.430 1.00 90.56 171 LEU A O 1
ATOM 1346 N N . MET A 1 172 ? -0.163 -21.244 -22.252 1.00 90.12 172 MET A N 1
ATOM 1347 C CA . MET A 1 172 ? 0.321 -20.696 -20.984 1.00 90.12 172 MET A CA 1
ATOM 1348 C C . MET A 1 172 ? 0.770 -19.241 -21.123 1.00 90.12 172 MET A C 1
ATOM 1350 O O . MET A 1 172 ? 0.414 -18.408 -20.290 1.00 90.12 172 MET A O 1
ATOM 1354 N N . LYS A 1 173 ? 1.441 -18.888 -22.226 1.00 91.56 173 LYS A N 1
ATOM 1355 C CA . LYS A 1 173 ? 1.821 -17.496 -22.495 1.00 91.56 173 LYS A CA 1
ATOM 1356 C C . LYS A 1 173 ? 0.596 -16.615 -22.755 1.00 91.56 173 LYS A C 1
ATOM 1358 O O . LYS A 1 173 ? 0.535 -15.493 -22.260 1.00 91.56 173 LYS A O 1
ATOM 1363 N N . ASN A 1 174 ? -0.420 -17.130 -23.451 1.00 93.19 174 ASN A N 1
ATOM 1364 C CA . ASN A 1 174 ? -1.694 -16.422 -23.615 1.00 93.19 174 ASN A CA 1
ATOM 1365 C C . ASN A 1 174 ? -2.401 -16.176 -22.268 1.00 93.19 174 ASN A C 1
ATOM 1367 O O . ASN A 1 174 ? -2.862 -15.063 -22.015 1.00 93.19 174 ASN A O 1
ATOM 1371 N N . LYS A 1 175 ? -2.445 -17.174 -21.375 1.00 93.25 175 LYS A N 1
ATOM 1372 C CA . LYS A 1 175 ? -2.993 -17.009 -20.015 1.00 93.25 175 LYS A CA 1
ATOM 1373 C C . LYS A 1 175 ? -2.207 -15.985 -19.196 1.00 93.25 175 LYS A C 1
ATOM 1375 O O . LYS A 1 175 ? -2.813 -15.170 -18.506 1.00 93.25 175 LYS A O 1
ATOM 1380 N N . GLN A 1 176 ? -0.880 -15.990 -19.306 1.00 94.56 176 GLN A N 1
ATOM 1381 C CA . GLN A 1 176 ? -0.026 -14.999 -18.655 1.00 94.56 176 GLN A CA 1
ATOM 1382 C C . GLN A 1 176 ? -0.351 -13.572 -19.124 1.00 94.56 176 GLN A C 1
ATOM 1384 O O . GLN A 1 176 ? -0.609 -12.693 -18.302 1.00 94.56 176 GLN A O 1
ATOM 1389 N N . ASN A 1 177 ? -0.418 -13.354 -20.439 1.00 94.62 177 ASN A N 1
ATOM 1390 C CA . ASN A 1 177 ? -0.739 -12.047 -21.015 1.00 94.62 177 ASN A CA 1
ATOM 1391 C C . ASN A 1 177 ? -2.134 -11.562 -20.592 1.00 94.62 177 ASN A C 1
ATOM 1393 O O . ASN A 1 177 ? -2.318 -10.392 -20.257 1.00 94.62 177 ASN A O 1
ATOM 1397 N N . LEU A 1 178 ? -3.117 -12.469 -20.549 1.00 95.75 178 LEU A N 1
ATOM 1398 C CA . LEU A 1 178 ? -4.448 -12.169 -20.027 1.00 95.75 178 LEU A CA 1
ATOM 1399 C C . LEU A 1 178 ? -4.382 -11.671 -18.577 1.00 95.75 178 LEU A C 1
ATOM 1401 O O . LEU A 1 178 ? -5.017 -10.672 -18.250 1.00 95.75 178 LEU A O 1
ATOM 1405 N N . GLY A 1 179 ? -3.608 -12.338 -17.717 1.00 96.38 179 GLY A N 1
ATOM 1406 C CA . GLY A 1 179 ? -3.453 -11.941 -16.319 1.00 96.38 179 GLY A CA 1
ATOM 1407 C C . GLY A 1 179 ? -2.839 -10.549 -16.145 1.00 96.38 179 GLY A C 1
ATOM 1408 O O . GLY A 1 179 ? -3.325 -9.770 -15.323 1.00 96.38 179 GLY A O 1
ATOM 1409 N N . PHE A 1 180 ? -1.846 -10.176 -16.960 1.00 95.69 180 PHE A N 1
ATOM 1410 C CA . PHE A 1 180 ? -1.308 -8.808 -16.943 1.00 95.69 180 PHE A CA 1
ATOM 1411 C C . PHE A 1 180 ? -2.345 -7.769 -17.372 1.00 95.69 180 PHE A C 1
ATOM 1413 O O . PHE A 1 180 ? -2.476 -6.729 -16.722 1.00 95.69 180 PHE A O 1
ATOM 1420 N N . VAL A 1 181 ? -3.150 -8.075 -18.393 1.00 94.19 181 VAL A N 1
ATOM 1421 C CA . VAL A 1 181 ? -4.256 -7.204 -18.812 1.00 94.19 181 VAL A CA 1
ATOM 1422 C C . VAL A 1 181 ? -5.313 -7.085 -17.709 1.00 94.19 181 VAL A C 1
ATOM 1424 O O . VAL A 1 181 ? -5.776 -5.978 -17.439 1.00 94.19 181 VAL A O 1
ATOM 1427 N N . VAL A 1 182 ? -5.656 -8.174 -17.010 1.00 96.12 182 VAL A N 1
ATOM 1428 C CA . VAL A 1 182 ? -6.558 -8.139 -15.842 1.00 96.12 182 VAL A CA 1
ATOM 1429 C C . VAL A 1 182 ? -6.021 -7.194 -14.771 1.00 96.12 182 VAL A C 1
ATOM 1431 O O . VAL A 1 182 ? -6.758 -6.317 -14.320 1.00 96.12 182 VAL A O 1
ATOM 1434 N N . ASN A 1 183 ? -4.737 -7.306 -14.417 1.00 95.25 183 ASN A N 1
ATOM 1435 C CA . ASN A 1 183 ? -4.099 -6.397 -13.465 1.00 95.25 183 ASN A CA 1
ATOM 1436 C C . ASN A 1 183 ? -4.208 -4.928 -13.921 1.00 95.25 183 ASN A C 1
ATOM 1438 O O . ASN A 1 183 ? -4.590 -4.061 -13.136 1.00 95.25 183 ASN A O 1
ATOM 1442 N N . LYS A 1 184 ? -3.954 -4.631 -15.204 1.00 91.69 184 LYS A N 1
ATOM 1443 C CA . LYS A 1 184 ? -4.102 -3.263 -15.734 1.00 91.69 184 LYS A CA 1
ATOM 1444 C C . LYS A 1 184 ? -5.519 -2.742 -15.669 1.00 91.69 184 LYS A C 1
ATOM 1446 O O . LYS A 1 184 ? -5.724 -1.614 -15.225 1.00 91.69 184 LYS A O 1
ATOM 1451 N N . MET A 1 185 ? -6.493 -3.539 -16.093 1.00 92.25 185 MET A N 1
ATOM 1452 C CA . MET A 1 185 ? -7.892 -3.130 -16.047 1.00 92.25 185 MET A CA 1
ATOM 1453 C C . MET A 1 185 ? -8.327 -2.872 -14.601 1.00 92.25 185 MET A C 1
ATOM 1455 O O . MET A 1 185 ? -8.943 -1.842 -14.329 1.00 92.25 185 MET A O 1
ATOM 1459 N N . LEU A 1 186 ? -7.947 -3.742 -13.658 1.00 93.75 186 LEU A N 1
ATOM 1460 C CA . LEU A 1 186 ? -8.200 -3.519 -12.235 1.00 93.75 186 LEU A CA 1
ATOM 1461 C C . LEU A 1 186 ? -7.605 -2.190 -11.770 1.00 93.75 186 LEU A C 1
ATOM 1463 O O . LEU A 1 186 ? -8.340 -1.350 -11.258 1.00 93.75 186 LEU A O 1
ATOM 1467 N N . LEU A 1 187 ? -6.310 -1.956 -12.001 1.00 90.19 187 LEU A N 1
ATOM 1468 C CA . LEU A 1 187 ? -5.628 -0.734 -11.569 1.00 90.19 187 LEU A CA 1
ATOM 1469 C C . LEU A 1 187 ? -6.206 0.539 -12.200 1.00 90.19 187 LEU A C 1
ATOM 1471 O O . LEU A 1 187 ? -6.254 1.577 -11.539 1.00 90.19 187 LEU A O 1
ATOM 1475 N N . PHE A 1 188 ? -6.673 0.462 -13.445 1.00 89.19 188 PHE A N 1
ATOM 1476 C CA . PHE A 1 188 ? -7.296 1.582 -14.144 1.00 89.19 188 PHE A CA 1
ATOM 1477 C C . PHE A 1 188 ? -8.654 1.961 -13.534 1.00 89.19 188 PHE A C 1
ATOM 1479 O O . PHE A 1 188 ? -8.933 3.138 -13.288 1.00 89.19 188 PHE A O 1
ATOM 1486 N N . TYR A 1 189 ? -9.499 0.968 -13.242 1.00 91.25 189 TYR A N 1
ATOM 1487 C CA . TYR A 1 189 ? -10.853 1.192 -12.728 1.00 91.25 189 TYR A CA 1
ATOM 1488 C C . TYR A 1 189 ? -10.962 1.136 -11.195 1.00 91.25 189 TYR A C 1
ATOM 1490 O O . TYR A 1 189 ? -12.033 1.428 -10.670 1.00 91.25 189 TYR A O 1
ATOM 1498 N N . LYS A 1 190 ? -9.890 0.834 -10.444 1.00 91.25 190 LYS A N 1
ATOM 1499 C CA . LYS A 1 190 ? -9.931 0.576 -8.984 1.00 91.25 190 LYS A CA 1
ATOM 1500 C C . LYS A 1 190 ? -10.593 1.657 -8.130 1.00 91.25 190 LYS A C 1
ATOM 1502 O O . LYS A 1 190 ? -11.111 1.377 -7.056 1.00 91.25 190 LYS A O 1
ATOM 1507 N N . ASN A 1 191 ? -10.570 2.907 -8.593 1.00 89.62 191 ASN A N 1
ATOM 1508 C CA . ASN A 1 191 ? -11.177 4.043 -7.897 1.00 89.62 191 ASN A CA 1
ATOM 1509 C C . ASN A 1 191 ? -12.631 4.324 -8.319 1.00 89.62 191 ASN A C 1
ATOM 1511 O O . ASN A 1 191 ? -13.255 5.236 -7.777 1.00 89.62 191 ASN A O 1
ATOM 1515 N N . LYS A 1 192 ? -13.179 3.591 -9.294 1.00 92.25 192 LYS A N 1
ATOM 1516 C CA . LYS A 1 192 ? -14.569 3.738 -9.733 1.00 92.25 192 LYS A CA 1
ATOM 1517 C C . LYS A 1 192 ? -15.499 3.100 -8.705 1.00 92.25 192 LYS A C 1
ATOM 1519 O O . LYS A 1 192 ? -15.265 1.989 -8.232 1.00 92.25 192 LYS A O 1
ATOM 1524 N N . LYS A 1 193 ? -16.560 3.827 -8.347 1.00 92.06 193 LYS A N 1
ATOM 1525 C CA . LYS A 1 193 ? -17.552 3.396 -7.354 1.00 92.06 193 LYS A CA 1
ATOM 1526 C C . LYS A 1 193 ? -18.111 2.018 -7.730 1.00 92.06 193 LYS A C 1
ATOM 1528 O O . LYS A 1 193 ? -18.445 1.798 -8.887 1.00 92.06 193 LYS A O 1
ATOM 1533 N N . ASN A 1 194 ? -18.211 1.117 -6.752 1.00 94.88 194 ASN A N 1
ATOM 1534 C CA . ASN A 1 194 ? -18.733 -0.254 -6.870 1.00 94.88 194 ASN A CA 1
ATOM 1535 C C . ASN A 1 194 ? -17.979 -1.200 -7.826 1.00 94.88 194 ASN A C 1
ATOM 1537 O O . ASN A 1 194 ? -18.302 -2.383 -7.857 1.00 94.88 194 ASN A O 1
ATOM 1541 N N . PHE A 1 195 ? -16.968 -0.737 -8.569 1.00 97.56 195 PHE A N 1
ATOM 1542 C CA . PHE A 1 195 ? -16.278 -1.560 -9.564 1.00 97.56 195 PHE A CA 1
ATOM 1543 C C . PHE A 1 195 ? -15.609 -2.792 -8.938 1.00 97.56 195 PHE A C 1
ATOM 1545 O O . PHE A 1 195 ? -15.966 -3.917 -9.277 1.00 97.56 195 PHE A O 1
ATOM 1552 N N . LEU A 1 196 ? -14.684 -2.597 -7.989 1.00 97.75 196 LEU A N 1
ATOM 1553 C CA . LEU A 1 196 ? -13.954 -3.712 -7.371 1.00 97.75 196 LEU A CA 1
ATOM 1554 C C . LEU A 1 196 ? -14.885 -4.650 -6.595 1.00 97.75 196 LEU A C 1
ATOM 1556 O O . LEU A 1 196 ? -14.768 -5.865 -6.721 1.00 97.75 196 LEU A O 1
ATOM 1560 N N . SER A 1 197 ? -15.847 -4.096 -5.852 1.00 97.62 197 SER A N 1
ATOM 1561 C CA . SER A 1 197 ? -16.867 -4.875 -5.142 1.00 97.62 197 SER A CA 1
ATOM 1562 C C . SER A 1 197 ? -17.647 -5.782 -6.096 1.00 97.62 197 SER A C 1
ATOM 1564 O O . SER A 1 197 ? -17.783 -6.973 -5.831 1.00 97.62 197 SER A O 1
ATOM 1566 N N . ASN A 1 198 ? -18.097 -5.261 -7.242 1.00 98.44 198 ASN A N 1
ATOM 1567 C CA . ASN A 1 198 ? -18.797 -6.058 -8.247 1.00 98.44 198 ASN A CA 1
ATOM 1568 C C . ASN A 1 198 ? -17.891 -7.135 -8.853 1.00 98.44 198 ASN A C 1
ATOM 1570 O O . ASN A 1 198 ? -18.339 -8.264 -9.032 1.00 98.44 198 ASN A O 1
ATOM 1574 N N . VAL A 1 199 ? -16.618 -6.823 -9.122 1.00 98.56 199 VAL A N 1
ATOM 1575 C CA . VAL A 1 199 ? -15.651 -7.814 -9.621 1.00 98.56 199 VAL A CA 1
ATOM 1576 C C . VAL A 1 199 ? -15.477 -8.962 -8.626 1.00 98.56 199 VAL A C 1
ATOM 1578 O O . VAL A 1 199 ? -15.559 -10.119 -9.036 1.00 98.56 199 VAL A O 1
ATOM 1581 N N . VAL A 1 200 ? -15.311 -8.672 -7.332 1.00 98.62 200 VAL A N 1
ATOM 1582 C CA . VAL A 1 200 ? -15.200 -9.702 -6.284 1.00 98.62 200 VAL A CA 1
ATOM 1583 C C . VAL A 1 200 ? -16.478 -10.533 -6.191 1.00 98.62 200 VAL A C 1
ATOM 1585 O O . VAL A 1 200 ? -16.416 -11.763 -6.182 1.00 98.62 200 VAL A O 1
ATOM 1588 N N . MET A 1 201 ? -17.646 -9.888 -6.154 1.00 98.50 201 MET A N 1
ATOM 1589 C CA . MET A 1 201 ? -18.919 -10.587 -5.969 1.00 98.50 201 MET A CA 1
ATOM 1590 C C . MET A 1 201 ? -19.282 -11.470 -7.170 1.00 98.50 201 MET A C 1
ATOM 1592 O O . MET A 1 201 ? -19.759 -12.586 -6.972 1.00 98.50 201 MET A O 1
ATOM 1596 N N . GLN A 1 202 ? -19.009 -11.016 -8.398 1.00 98.44 202 GLN A N 1
ATOM 1597 C CA . GLN A 1 202 ? -19.445 -11.684 -9.631 1.00 98.44 202 GLN A CA 1
ATOM 1598 C C . GLN A 1 202 ? -18.417 -12.672 -10.216 1.00 98.44 202 GLN A C 1
ATOM 1600 O O . GLN A 1 202 ? -18.794 -13.535 -11.005 1.00 98.44 202 GLN A O 1
ATOM 1605 N N . SER A 1 203 ? -17.130 -12.578 -9.863 1.00 98.38 203 SER A N 1
ATOM 1606 C CA . SER A 1 203 ? -16.103 -13.472 -10.426 1.00 98.38 203 SER A CA 1
ATOM 1607 C C . SER A 1 203 ? -16.081 -14.845 -9.757 1.00 98.38 203 SER A C 1
ATOM 1609 O O . SER A 1 203 ? -16.230 -14.960 -8.537 1.00 98.38 203 SER A O 1
ATOM 1611 N N . SER A 1 204 ? -15.818 -15.876 -10.560 1.00 97.94 204 SER A N 1
ATOM 1612 C CA . SER A 1 204 ? -15.307 -17.167 -10.083 1.00 97.94 204 SER A CA 1
ATOM 1613 C C . SER A 1 204 ? -13.771 -17.116 -9.979 1.00 97.94 204 SER A C 1
ATOM 1615 O O . SER A 1 204 ? -13.164 -16.255 -10.625 1.00 97.94 204 SER A O 1
ATOM 1617 N N . PRO A 1 205 ? -13.112 -18.009 -9.217 1.00 97.75 205 PRO A N 1
ATOM 1618 C CA . PRO A 1 205 ? -11.658 -17.977 -9.027 1.00 97.75 205 PRO A CA 1
ATOM 1619 C C . PRO A 1 205 ? -10.874 -18.391 -10.281 1.00 97.75 205 PRO A C 1
ATOM 1621 O O . PRO A 1 205 ? -10.472 -19.534 -10.458 1.00 97.75 205 PRO A O 1
ATOM 1624 N N . SER A 1 206 ? -10.683 -17.456 -11.203 1.00 97.94 206 SER A N 1
ATOM 1625 C CA . SER A 1 206 ? -9.698 -17.537 -12.285 1.00 97.94 206 SER A CA 1
ATOM 1626 C C . SER A 1 206 ? -9.520 -16.162 -12.915 1.00 97.94 206 SER A C 1
ATOM 1628 O O . SER A 1 206 ? -10.463 -15.367 -12.979 1.00 97.94 206 SER A O 1
ATOM 1630 N N . LEU A 1 207 ? -8.340 -15.897 -13.466 1.00 97.75 207 LEU A N 1
ATOM 1631 C CA . LEU A 1 207 ? -8.059 -14.649 -14.177 1.00 97.75 207 LEU A CA 1
ATOM 1632 C C . LEU A 1 207 ? -8.899 -14.531 -15.461 1.00 97.75 207 LEU A C 1
ATOM 1634 O O . LEU A 1 207 ? -9.284 -13.429 -15.849 1.00 97.75 207 LEU A O 1
ATOM 1638 N N . ILE A 1 208 ? -9.283 -15.658 -16.072 1.00 97.00 208 ILE A N 1
ATOM 1639 C CA . ILE A 1 208 ? -10.226 -15.691 -17.204 1.00 97.00 208 ILE A CA 1
ATOM 1640 C C . ILE A 1 208 ? -11.619 -15.224 -16.782 1.00 97.00 208 ILE A C 1
ATOM 1642 O O . ILE A 1 208 ? -12.211 -14.371 -17.450 1.00 97.00 208 ILE A O 1
ATOM 1646 N N . SER A 1 209 ? -12.149 -15.754 -15.674 1.00 98.19 209 SER A N 1
ATOM 1647 C CA . SER A 1 209 ? -13.435 -15.290 -15.153 1.00 98.19 209 SER A CA 1
ATOM 1648 C C . SER A 1 209 ? -13.363 -13.808 -14.815 1.00 98.19 209 SER A C 1
ATOM 1650 O O . SER A 1 209 ? -14.259 -13.071 -15.212 1.00 98.19 209 SER A O 1
ATOM 1652 N N . MET A 1 210 ? -12.300 -13.363 -14.142 1.00 98.31 210 MET A N 1
ATOM 1653 C CA . MET A 1 210 ? -12.126 -11.958 -13.782 1.00 98.31 210 MET A CA 1
ATOM 1654 C C . MET A 1 210 ? -12.083 -11.049 -15.009 1.00 98.31 210 MET A C 1
ATOM 1656 O O . MET A 1 210 ? -12.759 -10.027 -15.012 1.00 98.31 210 MET A O 1
ATOM 1660 N N . TYR A 1 211 ? -11.363 -11.420 -16.071 1.00 97.12 211 TYR A N 1
ATOM 1661 C CA . TYR A 1 211 ? -11.335 -10.648 -17.315 1.00 97.12 211 TYR A CA 1
ATOM 1662 C C . TYR A 1 211 ? -12.743 -10.427 -17.889 1.00 97.12 211 TYR A C 1
ATOM 1664 O O . TYR A 1 211 ? -13.135 -9.296 -18.191 1.00 97.12 211 TYR A O 1
ATOM 1672 N N . ASN A 1 212 ? -13.535 -11.498 -17.987 1.00 97.12 212 ASN A N 1
ATOM 1673 C CA . ASN A 1 212 ? -14.905 -11.421 -18.494 1.00 97.12 212 ASN A CA 1
ATOM 1674 C C . ASN A 1 212 ? -15.820 -10.624 -17.554 1.00 97.12 212 ASN A C 1
ATOM 1676 O O . ASN A 1 212 ? -16.582 -9.771 -18.015 1.00 97.12 212 ASN A O 1
ATOM 1680 N N . THR A 1 213 ? -15.706 -10.841 -16.242 1.00 98.00 213 THR A N 1
ATOM 1681 C CA . THR A 1 213 ? -16.453 -10.087 -15.231 1.00 98.00 213 THR A CA 1
ATOM 1682 C C . THR A 1 213 ? -16.134 -8.602 -15.308 1.00 98.00 213 THR A C 1
ATOM 1684 O O . THR A 1 213 ? -17.053 -7.796 -15.348 1.00 98.00 213 THR A O 1
ATOM 1687 N N . ILE A 1 214 ? -14.860 -8.216 -15.388 1.00 96.62 214 ILE A N 1
ATOM 1688 C CA . ILE A 1 214 ? -14.449 -6.813 -15.491 1.00 96.62 214 ILE A CA 1
ATOM 1689 C C . ILE A 1 214 ? -15.100 -6.161 -16.712 1.00 96.62 214 ILE A C 1
ATOM 1691 O O . ILE A 1 214 ? -15.678 -5.084 -16.583 1.00 96.62 214 ILE A O 1
ATOM 1695 N N . LYS A 1 215 ? -15.072 -6.813 -17.883 1.00 95.06 215 LYS A N 1
ATOM 1696 C CA . LYS A 1 215 ? -15.735 -6.290 -19.090 1.00 95.06 215 LYS A CA 1
ATOM 1697 C C . LYS A 1 215 ? -17.238 -6.099 -18.887 1.00 95.06 215 LYS A C 1
ATOM 1699 O O . LYS A 1 215 ? -17.790 -5.101 -19.344 1.00 95.06 215 LYS A O 1
ATOM 1704 N N . ASN A 1 216 ? -17.895 -7.029 -18.199 1.00 96.69 216 ASN A N 1
ATOM 1705 C CA . ASN A 1 216 ? -19.320 -6.929 -17.898 1.00 96.69 216 ASN A CA 1
ATOM 1706 C C . ASN A 1 216 ? -19.614 -5.814 -16.889 1.00 96.69 216 ASN A C 1
ATOM 1708 O O . ASN A 1 216 ? -20.515 -5.017 -17.120 1.00 96.69 216 ASN A O 1
ATOM 1712 N N . VAL A 1 217 ? -18.828 -5.701 -15.819 1.00 97.25 217 VAL A N 1
ATOM 1713 C CA . VAL A 1 217 ? -18.975 -4.662 -14.792 1.00 97.25 217 VAL A CA 1
ATOM 1714 C C . VAL A 1 217 ? -18.713 -3.270 -15.372 1.00 97.25 217 VAL A C 1
ATOM 1716 O O . VAL A 1 217 ? -19.449 -2.342 -15.056 1.00 97.25 217 VAL A O 1
ATOM 1719 N N . VAL A 1 218 ? -17.720 -3.114 -16.256 1.00 94.69 218 VAL A N 1
ATOM 1720 C CA . VAL A 1 218 ? -17.468 -1.856 -16.985 1.00 94.69 218 VAL A CA 1
ATOM 1721 C C . VAL A 1 218 ? -18.707 -1.422 -17.765 1.00 94.69 218 VAL A C 1
ATOM 1723 O O . VAL A 1 218 ? -19.093 -0.260 -17.674 1.00 94.69 218 VAL A O 1
ATOM 1726 N N . LYS A 1 219 ? -19.373 -2.355 -18.460 1.00 95.25 219 LYS A N 1
ATOM 1727 C CA . LYS A 1 219 ? -20.630 -2.082 -19.174 1.00 95.25 219 LYS A CA 1
ATOM 1728 C C . LYS A 1 219 ? -21.785 -1.766 -18.222 1.00 95.25 219 LYS A C 1
ATOM 1730 O O . LYS A 1 219 ? -22.482 -0.786 -18.436 1.00 95.25 219 LYS A O 1
ATOM 1735 N N . GLN A 1 220 ? -21.968 -2.565 -17.168 1.00 96.19 220 GLN A N 1
ATOM 1736 C CA . GLN A 1 220 ? -23.026 -2.375 -16.163 1.00 96.19 220 GLN A CA 1
ATOM 1737 C C . GLN A 1 220 ? -22.934 -1.016 -15.459 1.00 96.19 220 GLN A C 1
ATOM 1739 O O . GLN A 1 220 ? -23.953 -0.451 -15.083 1.00 96.19 220 GLN A O 1
ATOM 1744 N N . LEU A 1 221 ? -21.715 -0.519 -15.244 1.00 95.94 221 LEU A N 1
ATOM 1745 C CA . LEU A 1 221 ? -21.446 0.753 -14.576 1.00 95.94 221 LEU A CA 1
ATOM 1746 C C . LEU A 1 221 ? -21.250 1.921 -15.556 1.00 95.94 221 LEU A C 1
ATOM 1748 O O . LEU A 1 221 ? -20.845 2.995 -15.113 1.00 95.94 221 LEU A O 1
ATOM 1752 N N . GLU A 1 222 ? -21.483 1.707 -16.857 1.00 94.69 222 GLU A N 1
ATOM 1753 C CA . GLU A 1 222 ? -21.341 2.723 -17.912 1.00 94.69 222 GLU A CA 1
ATOM 1754 C C . GLU A 1 222 ? -19.977 3.442 -17.874 1.00 94.69 222 GLU A C 1
ATOM 1756 O O . GLU A 1 222 ? -19.859 4.657 -18.042 1.00 94.69 222 GLU A O 1
ATOM 1761 N N . LEU A 1 223 ? -18.910 2.686 -17.602 1.00 91.00 223 LEU A N 1
ATOM 1762 C CA . LEU A 1 223 ? -17.548 3.211 -17.539 1.00 91.00 223 LEU A CA 1
ATOM 1763 C C . LEU A 1 223 ? -16.922 3.261 -18.941 1.00 91.00 223 LEU A C 1
ATOM 1765 O O . LEU A 1 223 ? -17.263 2.464 -19.812 1.00 91.00 223 LEU A O 1
ATOM 1769 N N . SER A 1 224 ? -15.952 4.165 -19.132 1.00 85.56 224 SER A N 1
ATOM 1770 C CA . SER A 1 224 ? -15.136 4.245 -20.354 1.00 85.56 224 SER A CA 1
ATOM 1771 C C . SER A 1 224 ? -14.609 2.877 -20.775 1.00 85.56 224 SER A C 1
ATOM 1773 O O . SER A 1 224 ? -14.152 2.114 -19.922 1.00 85.56 224 SER A O 1
ATOM 1775 N N . ASP A 1 225 ? -14.619 2.600 -22.078 1.00 81.25 225 ASP A N 1
ATOM 1776 C CA . ASP A 1 225 ? -14.187 1.317 -22.632 1.00 81.25 225 ASP A CA 1
ATOM 1777 C C . ASP A 1 225 ? -12.691 1.041 -22.351 1.00 81.25 225 ASP A C 1
ATOM 1779 O O . ASP A 1 225 ? -11.880 1.976 -22.365 1.00 81.25 225 ASP A O 1
ATOM 1783 N N . PRO A 1 226 ? -12.284 -0.225 -22.124 1.00 76.00 226 PRO A N 1
ATOM 1784 C CA . PRO A 1 226 ? -10.889 -0.570 -21.851 1.00 76.00 226 PRO A CA 1
ATOM 1785 C C . PRO A 1 226 ? -9.908 -0.193 -22.972 1.00 76.00 226 PRO A C 1
ATOM 1787 O O . PRO A 1 226 ? -8.717 -0.041 -22.709 1.00 76.00 226 PRO A O 1
ATOM 1790 N N . SER A 1 227 ? -10.372 0.007 -24.211 1.00 76.31 227 SER A N 1
ATOM 1791 C CA . SER A 1 227 ? -9.539 0.528 -25.306 1.00 76.31 227 SER A CA 1
ATOM 1792 C C . SER A 1 227 ? -8.952 1.914 -25.010 1.00 76.31 227 SER A C 1
ATOM 1794 O O . SER A 1 227 ? -7.850 2.226 -25.471 1.00 76.31 227 SER A O 1
ATOM 1796 N N . GLU A 1 228 ? -9.608 2.726 -24.172 1.00 81.44 228 GLU A N 1
ATOM 1797 C CA . GLU A 1 228 ? -9.068 4.017 -23.740 1.00 81.44 228 GLU A CA 1
ATOM 1798 C C . GLU A 1 228 ? -7.820 3.873 -22.860 1.00 81.44 228 GLU A C 1
ATOM 1800 O O . GLU A 1 228 ? -6.987 4.782 -22.837 1.00 81.44 228 GLU A O 1
ATOM 1805 N N . ILE A 1 229 ? -7.656 2.740 -22.162 1.00 84.06 229 ILE A N 1
ATOM 1806 C CA . ILE A 1 229 ? -6.495 2.484 -21.296 1.00 84.06 229 ILE A CA 1
ATOM 1807 C C . ILE A 1 229 ? -5.215 2.590 -22.121 1.00 84.06 229 ILE A C 1
ATOM 1809 O O . ILE A 1 229 ? -4.265 3.249 -21.696 1.00 84.06 229 ILE A O 1
ATOM 1813 N N . LYS A 1 230 ? -5.212 2.011 -23.330 1.00 85.06 230 LYS A N 1
ATOM 1814 C CA . LYS A 1 230 ? -4.059 2.058 -24.231 1.00 85.06 230 LYS A CA 1
ATOM 1815 C C . LYS A 1 230 ? -3.689 3.494 -24.577 1.00 85.06 230 LYS A C 1
ATOM 1817 O O . LYS A 1 230 ? -2.554 3.897 -24.352 1.00 85.06 230 LYS A O 1
ATOM 1822 N N . LYS A 1 231 ? -4.658 4.281 -25.055 1.00 85.56 231 LYS A N 1
ATOM 1823 C CA . LYS A 1 231 ? -4.434 5.682 -25.436 1.00 85.56 231 LYS A CA 1
ATOM 1824 C C . LYS A 1 231 ? -3.839 6.487 -24.279 1.00 85.56 231 LYS A C 1
ATOM 1826 O O . LYS A 1 231 ? -2.845 7.179 -24.460 1.00 85.56 231 LYS A O 1
ATOM 1831 N N . ARG A 1 232 ? -4.417 6.371 -23.081 1.00 85.31 232 ARG A N 1
ATOM 1832 C CA . ARG A 1 232 ? -3.962 7.134 -21.908 1.00 85.31 232 ARG A CA 1
ATOM 1833 C C . ARG A 1 232 ? -2.602 6.663 -21.393 1.00 85.31 232 ARG A C 1
ATOM 1835 O O . ARG A 1 232 ? -1.827 7.486 -20.914 1.00 85.31 232 ARG A O 1
ATOM 1842 N N . SER A 1 233 ? -2.314 5.366 -21.488 1.00 85.81 233 SER A N 1
ATOM 1843 C CA . SER A 1 233 ? -1.006 4.807 -21.140 1.00 85.81 233 SER A CA 1
ATOM 1844 C C . SER A 1 233 ? 0.076 5.276 -22.115 1.00 85.81 233 SER A C 1
ATOM 1846 O O . SER A 1 233 ? 1.111 5.768 -21.672 1.00 85.81 233 SER A O 1
ATOM 1848 N N . ASP A 1 234 ? -0.192 5.231 -23.423 1.00 86.50 234 ASP A N 1
ATOM 1849 C CA . ASP A 1 234 ? 0.727 5.715 -24.461 1.00 86.50 234 ASP A CA 1
ATOM 1850 C C . ASP A 1 234 ? 1.006 7.222 -24.297 1.00 86.50 234 ASP A C 1
ATOM 1852 O O . ASP A 1 234 ? 2.162 7.651 -24.323 1.00 86.50 234 ASP A O 1
ATOM 1856 N N . GLU A 1 235 ? -0.036 8.026 -24.045 1.00 86.44 235 GLU A N 1
ATOM 1857 C CA . GLU A 1 235 ? 0.097 9.455 -23.725 1.00 86.44 235 GLU A CA 1
ATOM 1858 C C . GLU A 1 235 ? 0.964 9.677 -22.474 1.00 86.44 235 GLU A C 1
ATOM 1860 O O . GLU A 1 235 ? 1.868 10.515 -22.484 1.00 86.44 235 GLU A O 1
ATOM 1865 N N . TYR A 1 236 ? 0.731 8.915 -21.399 1.00 86.88 236 TYR A N 1
ATOM 1866 C CA . TYR A 1 236 ? 1.516 9.017 -20.169 1.00 86.88 236 TYR A CA 1
ATOM 1867 C C . TYR A 1 236 ? 2.996 8.706 -20.415 1.00 86.88 236 TYR A C 1
ATOM 1869 O O . TYR A 1 236 ? 3.854 9.534 -20.101 1.00 86.88 236 TYR A O 1
ATOM 1877 N N . ILE A 1 237 ? 3.293 7.562 -21.038 1.00 86.75 237 ILE A N 1
ATOM 1878 C CA . ILE A 1 237 ? 4.655 7.130 -21.379 1.00 86.75 237 ILE A CA 1
ATOM 1879 C C . ILE A 1 237 ? 5.363 8.201 -22.223 1.00 86.75 237 ILE A C 1
ATOM 1881 O O . ILE A 1 237 ? 6.503 8.566 -21.922 1.00 86.75 237 ILE A O 1
ATOM 1885 N N . GLY A 1 238 ? 4.668 8.749 -23.226 1.00 83.38 238 GLY A N 1
ATOM 1886 C CA . GLY A 1 238 ? 5.175 9.814 -24.090 1.00 83.38 238 GLY A CA 1
ATOM 1887 C C . GLY A 1 238 ? 5.498 11.105 -23.336 1.00 83.38 238 GLY A C 1
ATOM 1888 O O . GLY A 1 238 ? 6.585 11.653 -23.504 1.00 83.38 238 GLY A O 1
ATOM 1889 N N . THR A 1 239 ? 4.603 11.580 -22.463 1.00 79.06 239 THR A N 1
ATOM 1890 C CA . THR A 1 239 ? 4.854 12.817 -21.694 1.00 79.06 239 THR A CA 1
ATOM 1891 C C . THR A 1 239 ? 6.006 12.695 -20.705 1.00 79.06 239 THR A C 1
ATOM 1893 O O . THR A 1 239 ? 6.744 13.660 -20.526 1.00 79.06 239 THR A O 1
ATOM 1896 N N . GLN A 1 240 ? 6.203 11.524 -20.091 1.00 78.75 240 GLN A N 1
ATOM 1897 C CA . GLN A 1 240 ? 7.326 11.320 -19.174 1.00 78.75 240 GLN A CA 1
ATOM 1898 C C . GLN A 1 240 ? 8.668 11.485 -19.904 1.00 78.75 240 GLN A C 1
ATOM 1900 O O . GLN A 1 240 ? 9.554 12.150 -19.380 1.00 78.75 240 GLN A O 1
ATOM 1905 N N . ASN A 1 241 ? 8.799 11.005 -21.147 1.00 70.50 241 ASN A N 1
ATOM 1906 C CA . ASN A 1 241 ? 10.032 11.173 -21.932 1.00 70.50 241 ASN A CA 1
ATOM 1907 C C . ASN A 1 241 ? 10.440 12.641 -22.151 1.00 70.50 241 ASN A C 1
ATOM 1909 O O . ASN A 1 241 ? 11.625 12.930 -22.288 1.00 70.50 241 ASN A O 1
ATOM 1913 N N . LEU A 1 242 ? 9.483 13.572 -22.165 1.00 65.12 242 LEU A N 1
ATOM 1914 C CA . LEU A 1 242 ? 9.751 15.000 -22.373 1.00 65.12 242 LEU A CA 1
ATOM 1915 C C . LEU A 1 242 ? 10.187 15.728 -21.093 1.00 65.12 242 LEU A C 1
ATOM 1917 O O . LEU A 1 242 ? 10.720 16.832 -21.171 1.00 65.12 242 LEU A O 1
ATOM 1921 N N . ASN A 1 243 ? 9.985 15.117 -19.923 1.00 74.88 243 ASN A N 1
ATOM 1922 C CA . ASN A 1 243 ? 10.213 15.738 -18.615 1.00 74.88 243 ASN A CA 1
ATOM 1923 C C . ASN A 1 243 ? 11.496 15.237 -17.926 1.00 74.88 243 ASN A C 1
ATOM 1925 O O . ASN A 1 243 ? 11.644 15.377 -16.706 1.00 74.88 243 ASN A O 1
ATOM 1929 N N . SER A 1 244 ? 12.407 14.638 -18.698 1.00 80.19 244 SER A N 1
ATOM 1930 C CA . SER A 1 244 ? 13.672 14.103 -18.201 1.00 80.19 244 SER A CA 1
ATOM 1931 C C . SER A 1 244 ? 14.803 15.121 -18.298 1.00 80.19 244 SER A C 1
ATOM 1933 O O . SER A 1 244 ? 15.022 15.716 -19.355 1.00 80.19 244 SER A O 1
ATOM 1935 N N . GLU A 1 245 ? 15.586 15.244 -17.235 1.00 82.44 245 GLU A N 1
ATOM 1936 C CA . GLU A 1 245 ? 16.870 15.942 -17.250 1.00 82.44 245 GLU A CA 1
ATOM 1937 C C . GLU A 1 245 ? 18.007 14.957 -16.965 1.00 82.44 245 GLU A C 1
ATOM 1939 O O . GLU A 1 245 ? 17.876 14.039 -16.151 1.00 82.44 245 GLU A O 1
ATOM 1944 N N . LYS A 1 246 ? 19.164 15.160 -17.604 1.00 80.25 246 LYS A N 1
ATOM 1945 C CA . LYS A 1 246 ? 20.374 14.422 -17.239 1.00 80.25 246 LYS A CA 1
ATOM 1946 C C . LYS A 1 246 ? 20.974 15.032 -15.974 1.00 80.25 246 LYS A C 1
ATOM 1948 O O . LYS A 1 246 ? 21.288 16.222 -15.934 1.00 80.25 246 LYS A O 1
ATOM 1953 N N . GLY A 1 247 ? 21.127 14.207 -14.950 1.00 71.50 247 GLY A N 1
ATOM 1954 C CA . GLY A 1 247 ? 21.791 14.554 -13.706 1.00 71.50 247 GLY A CA 1
ATOM 1955 C C . GLY A 1 247 ? 23.309 14.522 -13.834 1.00 71.50 247 GLY A C 1
ATOM 1956 O O . GLY A 1 247 ? 23.879 13.811 -14.663 1.00 71.50 247 GLY A O 1
ATOM 1957 N N . SER A 1 248 ? 23.960 15.293 -12.972 1.00 65.25 248 SER A N 1
ATOM 1958 C CA . SER A 1 248 ? 25.374 15.152 -12.631 1.00 65.25 248 SER A CA 1
ATOM 1959 C C . SER A 1 248 ? 25.513 15.276 -11.119 1.00 65.25 248 SER A C 1
ATOM 1961 O O . SER A 1 248 ? 24.713 15.965 -10.482 1.00 65.25 248 SER A O 1
ATOM 1963 N N . ASP A 1 249 ? 26.537 14.661 -10.535 1.00 56.84 249 ASP A N 1
ATOM 1964 C CA . ASP A 1 249 ? 26.711 14.611 -9.074 1.00 56.84 249 ASP A CA 1
ATOM 1965 C C . ASP A 1 249 ? 26.868 16.015 -8.452 1.00 56.84 249 ASP A C 1
ATOM 1967 O O . ASP A 1 249 ? 26.428 16.280 -7.334 1.00 56.84 249 ASP A O 1
ATOM 1971 N N . THR A 1 250 ? 27.367 16.979 -9.234 1.00 56.94 250 THR A N 1
ATOM 1972 C CA . THR A 1 250 ? 27.437 18.412 -8.887 1.00 56.94 250 THR A CA 1
ATOM 1973 C C . THR A 1 250 ? 26.074 19.117 -8.822 1.00 56.94 250 THR A C 1
ATOM 1975 O O . THR A 1 250 ? 25.988 20.266 -8.395 1.00 56.94 250 THR A O 1
ATOM 1978 N N . CYS A 1 251 ? 24.997 18.451 -9.242 1.00 67.00 251 CYS A N 1
ATOM 1979 C CA . CYS A 1 251 ? 23.676 19.036 -9.452 1.00 67.00 251 CYS A CA 1
ATOM 1980 C C . CYS A 1 251 ? 22.554 18.354 -8.655 1.00 67.00 251 CYS A C 1
ATOM 1982 O O . CYS A 1 251 ? 21.388 18.659 -8.903 1.00 67.00 251 CYS A O 1
ATOM 1984 N N . VAL A 1 252 ? 22.857 17.512 -7.654 1.00 83.50 252 VAL A N 1
ATOM 1985 C CA . VAL A 1 252 ? 21.818 16.860 -6.822 1.00 83.50 252 VAL A CA 1
ATOM 1986 C C . VAL A 1 252 ? 20.873 17.878 -6.166 1.00 83.50 252 VAL A C 1
ATOM 1988 O O . VAL A 1 252 ? 19.676 17.629 -6.030 1.00 83.50 252 VAL A O 1
ATOM 1991 N N . GLY A 1 253 ? 21.363 19.082 -5.849 1.00 82.06 253 GLY A N 1
ATOM 1992 C CA . GLY A 1 253 ? 20.536 20.183 -5.339 1.00 82.06 253 GLY A CA 1
ATOM 1993 C C . GLY A 1 253 ? 19.378 20.598 -6.262 1.00 82.06 253 GLY A C 1
ATOM 1994 O O . GLY A 1 253 ? 18.378 21.122 -5.773 1.00 82.06 253 GLY A O 1
ATOM 1995 N N . ARG A 1 254 ? 19.440 20.299 -7.571 1.00 84.31 254 ARG A N 1
ATOM 1996 C CA . ARG A 1 254 ? 18.350 20.574 -8.528 1.00 84.31 254 ARG A CA 1
ATOM 1997 C C . ARG A 1 254 ? 17.068 19.806 -8.219 1.00 84.31 254 ARG A C 1
ATOM 1999 O O . ARG A 1 254 ? 16.003 20.242 -8.640 1.00 84.31 254 ARG A O 1
ATOM 2006 N N . ILE A 1 255 ? 17.131 18.738 -7.420 1.00 88.38 255 ILE A N 1
ATOM 2007 C CA . ILE A 1 255 ? 15.939 18.039 -6.915 1.00 88.38 255 ILE A CA 1
ATOM 2008 C C . ILE A 1 255 ? 14.997 19.009 -6.181 1.00 88.38 255 ILE A C 1
ATOM 2010 O O . ILE A 1 255 ? 13.777 18.879 -6.296 1.00 88.38 255 ILE A O 1
ATOM 2014 N N . MET A 1 256 ? 15.529 20.049 -5.518 1.00 86.62 256 MET A N 1
ATOM 2015 C CA . MET A 1 256 ? 14.707 21.106 -4.910 1.00 86.62 256 MET A CA 1
ATOM 2016 C C . MET A 1 256 ? 13.790 21.798 -5.928 1.00 86.62 256 MET A C 1
ATOM 2018 O O . MET A 1 256 ? 12.670 22.189 -5.594 1.00 86.62 256 MET A O 1
ATOM 2022 N N . MET A 1 257 ? 14.227 21.896 -7.182 1.00 85.00 257 MET A N 1
ATOM 2023 C CA . MET A 1 257 ? 13.541 22.595 -8.267 1.00 85.00 257 MET A CA 1
ATOM 2024 C C . MET A 1 257 ? 12.642 21.686 -9.114 1.00 85.00 257 MET A C 1
ATOM 2026 O O . MET A 1 257 ? 11.958 22.197 -10.001 1.00 85.00 257 MET A O 1
ATOM 2030 N N . LEU A 1 258 ? 12.603 20.370 -8.853 1.00 85.69 258 LEU A N 1
ATOM 2031 C CA . LEU A 1 258 ? 11.761 19.461 -9.632 1.00 85.69 258 LEU A CA 1
ATOM 2032 C C . LEU A 1 258 ? 10.284 19.846 -9.522 1.00 85.69 258 LEU A C 1
ATOM 2034 O O . LEU A 1 258 ? 9.754 20.054 -8.424 1.00 85.69 258 LEU A O 1
ATOM 2038 N N . LYS A 1 259 ? 9.635 19.942 -10.681 1.00 85.94 259 LYS A N 1
ATOM 2039 C CA . LYS A 1 259 ? 8.190 20.126 -10.817 1.00 85.94 259 LYS A CA 1
ATOM 2040 C C . LYS A 1 259 ? 7.500 18.767 -10.894 1.00 85.94 259 LYS A C 1
ATOM 2042 O O . LYS A 1 259 ? 8.140 17.759 -11.178 1.00 85.94 259 LYS A O 1
ATOM 2047 N N . THR A 1 260 ? 6.195 18.758 -10.644 1.00 84.44 260 THR A N 1
ATOM 2048 C CA . THR A 1 260 ? 5.352 17.563 -10.744 1.00 84.44 260 THR A CA 1
ATOM 2049 C C . THR A 1 260 ? 5.501 16.883 -12.106 1.00 84.44 260 THR A C 1
ATOM 2051 O O . THR A 1 260 ? 5.221 17.497 -13.133 1.00 84.44 260 THR A O 1
ATOM 2054 N N . GLY A 1 261 ? 5.898 15.610 -12.105 1.00 83.44 261 GLY A N 1
ATOM 2055 C CA . GLY A 1 261 ? 6.120 14.805 -13.307 1.00 83.44 261 GLY A CA 1
ATOM 2056 C C . GLY A 1 261 ? 7.529 14.886 -13.892 1.00 83.44 261 GLY A C 1
ATOM 2057 O O . GLY A 1 261 ? 7.816 14.134 -14.818 1.00 83.44 261 GLY A O 1
ATOM 2058 N N . ASN A 1 262 ? 8.406 15.750 -13.371 1.00 87.94 262 ASN A N 1
ATOM 2059 C CA . ASN A 1 262 ? 9.789 15.842 -13.834 1.00 87.94 262 ASN A CA 1
ATOM 2060 C C . ASN A 1 262 ? 10.683 14.858 -13.085 1.00 87.94 262 ASN A C 1
ATOM 2062 O O . ASN A 1 262 ? 10.534 14.655 -11.873 1.00 87.94 262 ASN A O 1
ATOM 2066 N N . TYR A 1 263 ? 11.666 14.311 -13.798 1.00 91.56 263 TYR A N 1
ATOM 2067 C CA . TYR A 1 263 ? 12.665 13.425 -13.219 1.00 91.56 263 TYR A CA 1
ATOM 2068 C C . TYR A 1 263 ? 14.077 13.718 -13.717 1.00 91.56 263 TYR A C 1
ATOM 2070 O O . TYR A 1 263 ? 14.287 14.264 -14.798 1.00 91.56 263 TYR A O 1
ATOM 2078 N N . ILE A 1 264 ? 15.056 13.341 -12.897 1.00 91.94 264 ILE A N 1
ATOM 2079 C CA . ILE A 1 264 ? 16.482 13.448 -13.200 1.00 91.94 264 ILE A CA 1
ATOM 2080 C C . ILE A 1 264 ? 17.068 12.040 -13.272 1.00 91.94 264 ILE A C 1
ATOM 2082 O O . ILE A 1 264 ? 16.828 11.226 -12.377 1.00 91.94 264 ILE A O 1
ATOM 2086 N N . VAL A 1 265 ? 17.853 11.773 -14.315 1.00 92.00 265 VAL A N 1
ATOM 2087 C CA . VAL A 1 265 ? 18.568 10.506 -14.523 1.00 92.00 265 VAL A CA 1
ATOM 2088 C C . VAL A 1 265 ? 20.054 10.673 -14.218 1.00 92.00 265 VAL A C 1
ATOM 2090 O O . VAL A 1 265 ? 20.734 11.465 -14.867 1.00 92.00 265 VAL A O 1
ATOM 2093 N N . TYR A 1 266 ? 20.563 9.891 -13.273 1.00 89.31 266 TYR A N 1
ATOM 2094 C CA . TYR A 1 266 ? 21.971 9.785 -12.901 1.00 89.31 266 TYR A CA 1
ATOM 2095 C C . TYR A 1 266 ? 22.492 8.391 -13.260 1.00 89.31 266 TYR A C 1
ATOM 2097 O O . TYR A 1 266 ? 22.462 7.484 -12.435 1.00 89.31 266 TYR A O 1
ATOM 2105 N N . ASP A 1 267 ? 22.942 8.223 -14.502 1.00 86.31 267 ASP A N 1
ATOM 2106 C CA . ASP A 1 267 ? 23.424 6.945 -15.043 1.00 86.31 267 ASP A CA 1
ATOM 2107 C C . ASP A 1 267 ? 22.403 5.801 -14.852 1.00 86.31 267 ASP A C 1
ATOM 2109 O O . ASP A 1 267 ? 21.434 5.717 -15.611 1.00 86.31 267 ASP A O 1
ATOM 2113 N N . ASN A 1 268 ? 22.560 4.981 -13.809 1.00 90.56 268 ASN A N 1
ATOM 2114 C CA . ASN A 1 268 ? 21.679 3.873 -13.441 1.00 90.56 268 ASN A CA 1
ATOM 2115 C C . ASN A 1 268 ? 20.709 4.172 -12.274 1.00 90.56 268 ASN A C 1
ATOM 2117 O O . ASN A 1 268 ? 20.035 3.267 -11.783 1.00 90.56 268 ASN A O 1
ATOM 2121 N N . TYR A 1 269 ? 20.582 5.423 -11.837 1.00 93.19 269 TYR A N 1
ATOM 2122 C CA . TYR A 1 269 ? 19.602 5.859 -10.839 1.00 93.19 269 TYR A CA 1
ATOM 2123 C C . TYR A 1 269 ? 18.693 6.957 -11.390 1.00 93.19 269 TYR A C 1
ATOM 2125 O O . TYR A 1 269 ? 19.137 7.837 -12.124 1.00 93.19 269 TYR A O 1
ATOM 2133 N N . ALA A 1 270 ? 17.413 6.942 -11.021 1.00 94.19 270 ALA A N 1
ATOM 2134 C CA . ALA A 1 270 ? 16.482 8.011 -11.371 1.00 94.19 270 ALA A CA 1
ATOM 2135 C C . ALA A 1 270 ? 15.722 8.521 -10.145 1.00 94.19 270 ALA A C 1
ATOM 2137 O O . ALA A 1 270 ? 15.360 7.760 -9.247 1.00 94.19 270 ALA A O 1
ATOM 2138 N N . VAL A 1 271 ? 15.442 9.823 -10.132 1.00 95.25 271 VAL A N 1
ATOM 2139 C CA . VAL A 1 271 ? 14.634 10.473 -9.096 1.00 95.25 271 VAL A CA 1
ATOM 2140 C C . VAL A 1 271 ? 13.562 11.347 -9.727 1.00 95.25 271 VAL A C 1
ATOM 2142 O O . VAL A 1 271 ? 13.863 12.198 -10.560 1.00 95.25 271 VAL A O 1
ATOM 2145 N N . GLN A 1 272 ? 12.315 11.152 -9.314 1.00 93.38 272 GLN A N 1
ATOM 2146 C CA . GLN A 1 272 ? 11.146 11.852 -9.832 1.00 93.38 272 GLN A CA 1
ATOM 2147 C C . GLN A 1 272 ? 10.371 12.528 -8.706 1.00 93.38 272 GLN A C 1
ATOM 2149 O O . GLN A 1 272 ? 10.251 11.986 -7.604 1.00 93.38 272 GLN A O 1
ATOM 2154 N N . TYR A 1 273 ? 9.829 13.711 -8.990 1.00 90.94 273 TYR A N 1
ATOM 2155 C CA . TYR A 1 273 ? 8.877 14.367 -8.102 1.00 90.94 273 TYR A CA 1
ATOM 2156 C C . TYR A 1 273 ? 7.474 14.294 -8.700 1.00 90.94 273 TYR A C 1
ATOM 2158 O O . TYR A 1 273 ? 7.176 14.995 -9.665 1.00 90.94 273 TYR A O 1
ATOM 2166 N N . ASP A 1 274 ? 6.617 13.476 -8.090 1.00 88.19 274 ASP A N 1
ATOM 2167 C CA . ASP A 1 274 ? 5.225 13.229 -8.474 1.00 88.19 274 ASP A CA 1
ATOM 2168 C C . ASP A 1 274 ? 5.069 12.608 -9.886 1.00 88.19 274 ASP A C 1
ATOM 2170 O O . ASP A 1 274 ? 5.955 12.686 -10.737 1.00 88.19 274 ASP A O 1
ATOM 2174 N N . GLY A 1 275 ? 3.939 11.968 -10.182 1.00 81.69 275 GLY A N 1
ATOM 2175 C CA . GLY A 1 275 ? 3.742 11.290 -11.478 1.00 81.69 275 GLY A CA 1
ATOM 2176 C C . GLY A 1 275 ? 3.230 12.199 -12.603 1.00 81.69 275 GLY A C 1
ATOM 2177 O O . GLY A 1 275 ? 2.957 11.723 -13.695 1.00 81.69 275 GLY A O 1
ATOM 2178 N N . GLY A 1 276 ? 3.095 13.509 -12.389 1.00 79.00 276 GLY A N 1
ATOM 2179 C CA . GLY A 1 276 ? 2.662 14.450 -13.432 1.00 79.00 276 GLY A CA 1
ATOM 2180 C C . GLY A 1 276 ? 1.140 14.558 -13.621 1.00 79.00 276 GLY A C 1
ATOM 2181 O O . GLY A 1 276 ? 0.346 13.824 -13.034 1.00 79.00 276 GLY A O 1
ATOM 2182 N N . LEU A 1 277 ? 0.714 15.493 -14.478 1.00 67.00 277 LEU A N 1
ATOM 2183 C CA . LEU A 1 277 ? -0.701 15.874 -14.653 1.00 67.00 277 LEU A CA 1
ATOM 2184 C C . LEU A 1 277 ? -1.600 14.751 -15.207 1.00 67.00 277 LEU A C 1
ATOM 2186 O O . LEU A 1 277 ? -2.818 14.778 -15.028 1.00 67.00 277 LEU A O 1
ATOM 2190 N N . LEU A 1 278 ? -1.020 13.751 -15.875 1.00 63.25 278 LEU A N 1
ATOM 2191 C CA . LEU A 1 278 ? -1.769 12.654 -16.495 1.00 63.25 278 LEU A CA 1
ATOM 2192 C C . LEU A 1 278 ? -2.122 11.510 -15.529 1.00 63.25 278 LEU A C 1
ATOM 2194 O O . LEU A 1 278 ? -2.924 10.650 -15.904 1.00 63.25 278 LEU A O 1
ATOM 2198 N N . ILE A 1 279 ? -1.646 11.529 -14.273 1.00 62.59 279 ILE A N 1
ATOM 2199 C CA . ILE A 1 279 ? -2.109 10.584 -13.235 1.00 62.59 279 ILE A CA 1
ATOM 2200 C C . ILE A 1 279 ? -3.631 10.635 -13.101 1.00 62.59 279 ILE A C 1
ATOM 2202 O O . ILE A 1 279 ? -4.294 9.600 -13.054 1.00 62.59 279 ILE A O 1
ATOM 2206 N N . MET A 1 280 ? -4.202 11.844 -13.104 1.00 57.12 280 MET A N 1
ATOM 2207 C CA . MET A 1 280 ? -5.640 12.053 -12.915 1.00 57.12 280 MET A CA 1
ATOM 2208 C C . MET A 1 280 ? -6.489 11.468 -14.050 1.00 57.12 280 MET A C 1
ATOM 2210 O O . MET A 1 280 ? -7.686 11.251 -13.874 1.00 57.12 280 MET A O 1
ATOM 2214 N N . LYS A 1 281 ? -5.878 11.178 -15.206 1.00 63.03 281 LYS A N 1
ATOM 2215 C CA . LYS A 1 281 ? -6.544 10.538 -16.342 1.00 63.03 281 LYS A CA 1
ATOM 2216 C C . LYS A 1 281 ? -6.409 9.009 -16.321 1.00 63.03 281 LYS A C 1
ATOM 2218 O O . LYS A 1 281 ? -6.991 8.357 -17.175 1.00 63.03 281 LYS A O 1
ATOM 2223 N N . GLY A 1 282 ? -5.709 8.407 -15.359 1.00 68.19 282 GLY A N 1
ATOM 2224 C CA . GLY A 1 282 ? -5.598 6.946 -15.236 1.00 68.19 282 GLY A CA 1
ATOM 2225 C C . GLY A 1 282 ? -4.584 6.290 -16.181 1.00 68.19 282 GLY A C 1
ATOM 2226 O O . GLY A 1 282 ? -4.579 5.075 -16.294 1.00 68.19 282 GLY A O 1
ATOM 2227 N N . GLY A 1 283 ? -3.724 7.066 -16.852 1.00 74.69 283 GLY A N 1
ATOM 2228 C CA . GLY A 1 283 ? -2.642 6.529 -17.694 1.00 74.69 283 GLY A CA 1
ATOM 2229 C C . GLY A 1 283 ? -1.363 6.163 -16.931 1.00 74.69 283 GLY A C 1
ATOM 2230 O O . GLY A 1 283 ? -0.450 5.590 -17.517 1.00 74.69 283 GLY A O 1
ATOM 2231 N N . TYR A 1 284 ? -1.285 6.514 -15.642 1.00 82.94 284 TYR A N 1
ATOM 2232 C CA . TYR A 1 284 ? -0.097 6.312 -14.814 1.00 82.94 284 TYR A CA 1
ATOM 2233 C C . TYR A 1 284 ? 0.259 4.832 -14.669 1.00 82.94 284 TYR A C 1
ATOM 2235 O O . TYR A 1 284 ? -0.573 4.026 -14.249 1.00 82.94 284 TYR A O 1
ATOM 2243 N N . ASP A 1 285 ? 1.535 4.522 -14.894 1.00 87.44 285 ASP A N 1
ATOM 2244 C CA . ASP A 1 285 ? 2.126 3.246 -14.521 1.00 87.44 285 ASP A CA 1
ATOM 2245 C C . ASP A 1 285 ? 3.474 3.433 -13.825 1.00 87.44 285 ASP A C 1
ATOM 2247 O O . ASP A 1 285 ? 4.352 4.134 -14.343 1.00 87.44 285 ASP A O 1
ATOM 2251 N N . ARG A 1 286 ? 3.659 2.759 -12.683 1.00 86.25 286 ARG A N 1
ATOM 2252 C CA . ARG A 1 286 ? 4.890 2.838 -11.882 1.00 86.25 286 ARG A CA 1
ATOM 2253 C C . ARG A 1 286 ? 6.134 2.362 -12.635 1.00 86.25 286 ARG A C 1
ATOM 2255 O O . ARG A 1 286 ? 7.232 2.805 -12.322 1.00 86.25 286 ARG A O 1
ATOM 2262 N N . TYR A 1 287 ? 5.975 1.488 -13.628 1.00 92.00 287 TYR A N 1
ATOM 2263 C CA . TYR A 1 287 ? 7.079 0.942 -14.414 1.00 92.00 287 TYR A CA 1
ATOM 2264 C C . TYR A 1 287 ? 7.459 1.798 -15.621 1.00 92.00 287 TYR A C 1
ATOM 2266 O O . TYR A 1 287 ? 8.463 1.510 -16.265 1.00 92.00 287 TYR A O 1
ATOM 2274 N N . THR A 1 288 ? 6.724 2.877 -15.907 1.00 91.25 288 THR A N 1
ATOM 2275 C CA . THR A 1 288 ? 7.002 3.766 -17.050 1.00 91.25 288 THR A CA 1
ATOM 2276 C C . THR A 1 288 ? 8.452 4.244 -17.083 1.00 91.25 288 THR A C 1
ATOM 2278 O O . THR A 1 288 ? 9.063 4.268 -18.149 1.00 91.25 288 THR A O 1
ATOM 2281 N N . ILE A 1 289 ? 9.036 4.560 -15.922 1.00 91.44 289 ILE A N 1
ATOM 2282 C CA . ILE A 1 289 ? 10.436 4.985 -15.845 1.00 91.44 289 ILE A CA 1
ATOM 2283 C C . ILE A 1 289 ? 11.396 3.910 -16.363 1.00 91.44 289 ILE A C 1
ATOM 2285 O O . ILE A 1 289 ? 12.321 4.238 -17.091 1.00 91.44 289 ILE A O 1
ATOM 2289 N N . PHE A 1 290 ? 11.146 2.630 -16.079 1.00 93.88 290 PHE A N 1
ATOM 2290 C CA . PHE A 1 290 ? 11.985 1.525 -16.549 1.00 93.88 290 PHE A CA 1
ATOM 2291 C C . PHE A 1 290 ? 11.747 1.198 -18.026 1.00 93.88 290 PHE A C 1
ATOM 2293 O O . PHE A 1 290 ? 12.627 0.633 -18.666 1.00 93.88 290 PHE A O 1
ATOM 2300 N N . LYS A 1 291 ? 10.589 1.571 -18.592 1.00 93.06 291 LYS A N 1
ATOM 2301 C CA . LYS A 1 291 ? 10.354 1.483 -20.043 1.00 93.06 291 LYS A CA 1
ATOM 2302 C C . LYS A 1 291 ? 11.148 2.559 -20.772 1.00 93.06 291 LYS A C 1
ATOM 2304 O O . LYS A 1 291 ? 11.811 2.282 -21.763 1.00 93.06 291 LYS A O 1
ATOM 2309 N N . ASN A 1 292 ? 11.075 3.783 -20.259 1.00 90.94 292 ASN A N 1
ATOM 2310 C CA . ASN A 1 292 ? 11.714 4.948 -20.858 1.00 90.94 292 ASN A CA 1
ATOM 2311 C C . ASN A 1 292 ? 13.228 4.976 -20.619 1.00 90.94 292 ASN A C 1
ATOM 2313 O O . ASN A 1 292 ? 13.969 5.514 -21.434 1.00 90.94 292 ASN A O 1
ATOM 2317 N N . GLN A 1 293 ? 13.683 4.420 -19.496 1.00 92.31 293 GLN A N 1
ATOM 2318 C CA . GLN A 1 293 ? 15.079 4.388 -19.067 1.00 92.31 293 GLN A CA 1
ATOM 2319 C C . GLN A 1 293 ? 15.441 2.968 -18.580 1.00 92.31 293 GLN A C 1
ATOM 2321 O O . GLN A 1 293 ? 15.567 2.732 -17.373 1.00 92.31 293 GLN A O 1
ATOM 2326 N N . PRO A 1 294 ? 15.594 1.985 -19.491 1.00 92.44 294 PRO A N 1
ATOM 2327 C CA . PRO A 1 294 ? 15.841 0.586 -19.124 1.00 92.44 294 PRO A CA 1
ATOM 2328 C C . PRO A 1 294 ? 17.144 0.351 -18.353 1.00 92.44 294 PRO A C 1
ATOM 2330 O O . PRO A 1 294 ? 17.275 -0.649 -17.649 1.00 92.44 294 PRO A O 1
ATOM 2333 N N . GLN A 1 295 ? 18.107 1.271 -18.462 1.00 91.12 295 GLN A N 1
ATOM 2334 C CA . GLN A 1 295 ? 19.389 1.194 -17.767 1.00 91.12 295 GLN A CA 1
ATOM 2335 C C . GLN A 1 295 ? 19.270 1.368 -16.245 1.00 91.12 295 GLN A C 1
ATOM 2337 O O . GLN A 1 295 ? 20.165 0.930 -15.522 1.00 91.12 295 GLN A O 1
ATOM 2342 N N . ILE A 1 296 ? 18.181 1.979 -15.762 1.00 93.12 296 ILE A N 1
ATOM 2343 C CA . ILE A 1 296 ? 17.981 2.299 -14.346 1.00 93.12 296 ILE A CA 1
ATOM 2344 C C . ILE A 1 296 ? 17.881 1.024 -13.506 1.00 93.12 296 ILE A C 1
ATOM 2346 O O . ILE A 1 296 ? 17.072 0.141 -13.785 1.00 93.12 296 ILE A O 1
ATOM 2350 N N . ASP A 1 297 ? 18.675 0.969 -12.443 1.00 94.31 297 ASP A N 1
ATOM 2351 C CA . ASP A 1 297 ? 18.671 -0.065 -11.412 1.00 94.31 297 ASP A CA 1
ATOM 2352 C C . ASP A 1 297 ? 17.733 0.286 -10.255 1.00 94.31 297 ASP A C 1
ATOM 2354 O O . ASP A 1 297 ? 17.006 -0.580 -9.763 1.00 94.31 297 ASP A O 1
ATOM 2358 N N . ILE A 1 298 ? 17.739 1.553 -9.824 1.00 94.88 298 ILE A N 1
ATOM 2359 C CA . ILE A 1 298 ? 16.976 2.045 -8.669 1.00 94.88 298 ILE A CA 1
ATOM 2360 C C . ILE A 1 298 ? 16.262 3.349 -9.028 1.00 94.88 298 ILE A C 1
ATOM 2362 O O . ILE A 1 298 ? 16.836 4.255 -9.631 1.00 94.88 298 ILE A O 1
ATOM 2366 N N . PHE A 1 299 ? 15.006 3.455 -8.612 1.00 95.88 299 PHE A N 1
ATOM 2367 C CA . PHE A 1 299 ? 14.152 4.610 -8.830 1.00 95.88 299 PHE A CA 1
ATOM 2368 C C . PHE A 1 299 ? 13.584 5.141 -7.512 1.00 95.88 299 PHE A C 1
ATOM 2370 O O . PHE A 1 299 ? 13.042 4.370 -6.720 1.00 95.88 299 PHE A O 1
ATOM 2377 N N . THR A 1 300 ? 13.657 6.458 -7.306 1.00 96.56 300 THR A N 1
ATOM 2378 C CA . THR A 1 300 ? 13.016 7.154 -6.181 1.00 96.56 300 THR A CA 1
ATOM 2379 C C . THR A 1 300 ? 11.920 8.089 -6.679 1.00 96.56 300 THR A C 1
ATOM 2381 O O . THR A 1 300 ? 12.182 9.003 -7.457 1.00 96.56 300 THR A O 1
ATOM 2384 N N . MET A 1 301 ? 10.707 7.930 -6.162 1.00 95.00 301 MET A N 1
ATOM 2385 C CA . MET A 1 301 ? 9.572 8.819 -6.396 1.00 95.00 301 MET A CA 1
ATOM 2386 C C . MET A 1 301 ? 9.212 9.553 -5.104 1.00 95.00 301 MET A C 1
ATOM 2388 O O . MET A 1 301 ? 8.836 8.924 -4.117 1.00 95.00 301 MET A O 1
ATOM 2392 N N . GLY A 1 302 ? 9.273 10.883 -5.108 1.00 93.69 302 GLY A N 1
ATOM 2393 C CA . GLY A 1 302 ? 8.697 11.704 -4.044 1.00 93.69 302 GLY A CA 1
ATOM 2394 C C . GLY A 1 302 ? 7.317 12.208 -4.434 1.00 93.69 302 GLY A C 1
ATOM 2395 O O . GLY A 1 302 ? 7.182 12.953 -5.399 1.00 93.69 302 GLY A O 1
ATOM 2396 N N . TRP A 1 303 ? 6.294 11.848 -3.673 1.00 89.44 303 TRP A N 1
ATOM 2397 C CA . TRP A 1 303 ? 4.918 12.264 -3.900 1.00 89.44 303 TRP A CA 1
ATOM 2398 C C . TRP A 1 303 ? 4.566 13.487 -3.072 1.00 89.44 303 TRP A C 1
ATOM 2400 O O . TRP A 1 303 ? 4.694 13.482 -1.849 1.00 89.44 303 TRP A O 1
ATOM 2410 N N . SER A 1 304 ? 4.010 14.510 -3.716 1.00 84.38 304 SER A N 1
ATOM 2411 C CA . SER A 1 304 ? 3.551 15.741 -3.057 1.00 84.38 304 SER A CA 1
ATOM 2412 C C . SER A 1 304 ? 2.567 15.493 -1.899 1.00 84.38 304 SER A C 1
ATOM 2414 O O . SER A 1 304 ? 2.486 16.299 -0.972 1.00 84.38 304 SER A O 1
ATOM 2416 N N . MET A 1 305 ? 1.888 14.343 -1.892 1.00 82.81 305 MET A N 1
ATOM 2417 C CA . MET A 1 305 ? 0.971 13.896 -0.841 1.00 82.81 305 MET A CA 1
ATOM 2418 C C . MET A 1 305 ? 1.632 13.326 0.427 1.00 82.81 305 MET A C 1
ATOM 2420 O O . MET A 1 305 ? 0.912 12.781 1.255 1.00 82.81 305 MET A O 1
ATOM 2424 N N . GLY A 1 306 ? 2.953 13.437 0.613 1.00 87.81 306 GLY A N 1
ATOM 2425 C CA . GLY A 1 306 ? 3.606 13.009 1.862 1.00 87.81 306 GLY A CA 1
ATOM 2426 C C . GLY A 1 306 ? 4.129 11.573 1.864 1.00 87.81 306 GLY A C 1
ATOM 2427 O O . GLY A 1 306 ? 4.128 10.933 2.915 1.00 87.81 306 GLY A O 1
ATOM 2428 N N . LEU A 1 307 ? 4.559 11.074 0.703 1.00 90.38 307 LEU A N 1
ATOM 2429 C CA . LEU A 1 307 ? 5.092 9.723 0.525 1.00 90.38 307 LEU A CA 1
ATOM 2430 C C . LEU A 1 307 ? 6.390 9.784 -0.286 1.00 90.38 307 LEU A C 1
ATOM 2432 O O . LEU A 1 307 ? 6.452 10.483 -1.293 1.00 90.38 307 LEU A O 1
ATOM 2436 N N . ILE A 1 308 ? 7.408 9.023 0.103 1.00 94.94 308 ILE A N 1
ATOM 2437 C CA . ILE A 1 308 ? 8.565 8.733 -0.755 1.00 94.94 308 ILE A CA 1
ATOM 2438 C C . ILE A 1 308 ? 8.595 7.233 -1.000 1.00 94.94 308 ILE A C 1
ATOM 2440 O O . ILE A 1 308 ? 8.515 6.459 -0.053 1.00 94.94 308 ILE A O 1
ATOM 2444 N N . GLN A 1 309 ? 8.723 6.823 -2.255 1.00 94.38 309 GLN A N 1
ATOM 2445 C CA . GLN A 1 309 ? 8.873 5.424 -2.637 1.00 94.38 309 GLN A CA 1
ATOM 2446 C C . GLN A 1 309 ? 10.236 5.219 -3.278 1.00 94.38 309 GLN A C 1
ATOM 2448 O O . GLN A 1 309 ? 10.644 6.015 -4.121 1.00 94.38 309 GLN A O 1
ATOM 2453 N N . ILE A 1 310 ? 10.922 4.147 -2.902 1.00 95.56 310 ILE A N 1
ATOM 2454 C CA . ILE A 1 310 ? 12.185 3.731 -3.519 1.00 95.56 310 ILE A CA 1
ATOM 2455 C C . ILE A 1 310 ? 11.986 2.309 -4.029 1.00 95.56 310 ILE A C 1
ATOM 2457 O O . ILE A 1 310 ? 11.443 1.471 -3.311 1.00 95.56 310 ILE A O 1
ATOM 2461 N N . SER A 1 311 ? 12.366 2.029 -5.272 1.00 94.31 311 SER A N 1
ATOM 2462 C CA . SER A 1 311 ? 12.112 0.743 -5.930 1.00 94.31 311 SER A CA 1
ATOM 2463 C C . SER A 1 311 ? 13.292 0.314 -6.788 1.00 94.31 311 SER A C 1
ATOM 2465 O O . SER A 1 311 ? 13.841 1.120 -7.537 1.00 94.31 311 SER A O 1
ATOM 2467 N N . LYS A 1 312 ? 13.651 -0.970 -6.730 1.00 94.50 312 LYS A N 1
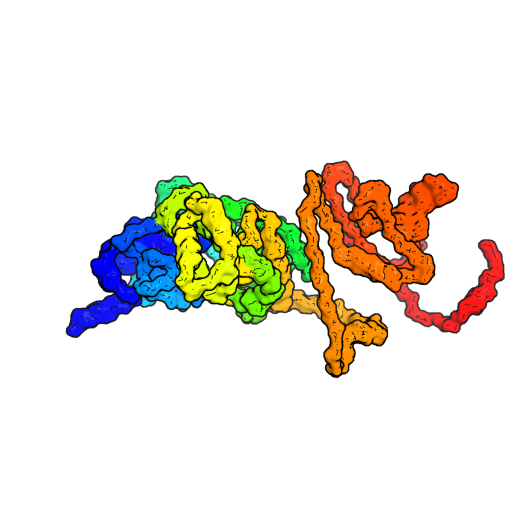ATOM 2468 C CA . LYS A 1 312 ? 14.558 -1.578 -7.711 1.00 94.50 312 LYS A CA 1
ATOM 2469 C C . LYS A 1 312 ? 13.813 -1.864 -9.015 1.00 94.50 312 LYS A C 1
ATOM 2471 O O . LYS A 1 312 ? 12.614 -2.136 -8.996 1.00 94.50 312 LYS A O 1
ATOM 2476 N N . ASN A 1 313 ? 14.523 -1.870 -10.138 1.00 95.12 313 ASN A N 1
ATOM 2477 C CA . ASN A 1 313 ? 13.971 -2.278 -11.427 1.00 95.12 313 ASN A CA 1
ATOM 2478 C C . ASN A 1 313 ? 13.647 -3.787 -11.415 1.00 95.12 313 ASN A C 1
ATOM 2480 O O . ASN A 1 313 ? 14.566 -4.603 -11.292 1.00 95.12 313 ASN A O 1
ATOM 2484 N N . PRO A 1 314 ? 12.375 -4.206 -11.534 1.00 94.56 314 PRO A N 1
ATOM 2485 C CA . PRO A 1 314 ? 12.014 -5.622 -11.472 1.00 94.56 314 PRO A CA 1
ATOM 2486 C C . PRO A 1 314 ? 12.263 -6.377 -12.787 1.00 94.56 314 PRO A C 1
ATOM 2488 O O . PRO A 1 314 ? 12.169 -7.600 -12.798 1.00 94.56 314 PRO A O 1
ATOM 2491 N N . PHE A 1 315 ? 12.589 -5.681 -13.883 1.00 94.94 315 PHE A N 1
ATOM 2492 C CA . PHE A 1 315 ? 12.782 -6.268 -15.217 1.00 94.94 315 PHE A CA 1
ATOM 2493 C C . PHE A 1 315 ? 14.249 -6.537 -15.566 1.00 94.94 315 PHE A C 1
ATOM 2495 O O . PHE A 1 315 ? 14.536 -7.269 -16.511 1.00 94.94 315 PHE A O 1
ATOM 2502 N N . LYS A 1 316 ? 15.191 -5.962 -14.813 1.00 91.19 316 LYS A N 1
ATOM 2503 C CA . LYS A 1 316 ? 16.624 -6.105 -15.081 1.00 91.19 316 LYS A CA 1
ATOM 2504 C C . LYS A 1 316 ? 17.166 -7.389 -14.446 1.00 91.19 316 LYS A C 1
ATOM 2506 O O . LYS A 1 316 ? 17.066 -7.556 -13.229 1.00 91.19 316 LYS A O 1
ATOM 2511 N N . LYS A 1 317 ? 17.709 -8.282 -15.285 1.00 83.50 317 LYS A N 1
ATOM 2512 C CA . LYS A 1 317 ? 18.370 -9.539 -14.881 1.00 83.50 317 LYS A CA 1
ATOM 2513 C C . LYS A 1 317 ? 19.801 -9.297 -14.400 1.00 83.50 317 LYS A C 1
ATOM 2515 O O . LYS A 1 317 ? 20.175 -9.800 -13.351 1.00 83.50 317 LYS A O 1
ATOM 2520 N N . ASP A 1 318 ? 20.547 -8.466 -15.123 1.00 77.81 318 ASP A N 1
ATOM 2521 C CA . ASP A 1 318 ? 21.959 -8.181 -14.849 1.00 77.81 318 ASP A CA 1
ATOM 2522 C C . ASP A 1 318 ? 22.094 -7.000 -13.882 1.00 77.81 318 ASP A C 1
ATOM 2524 O O . ASP A 1 318 ? 22.575 -5.918 -14.232 1.00 77.81 318 ASP A O 1
ATOM 2528 N N . LYS A 1 319 ? 21.581 -7.170 -12.662 1.00 79.88 319 LYS A N 1
ATOM 2529 C CA . LYS A 1 319 ? 21.832 -6.207 -11.587 1.00 79.88 319 LYS A CA 1
ATOM 2530 C C . LYS A 1 319 ? 23.262 -6.385 -11.110 1.00 79.88 319 LYS A C 1
ATOM 2532 O O . LYS A 1 319 ? 23.746 -7.508 -10.983 1.00 79.88 319 LYS A O 1
ATOM 2537 N N . SER A 1 320 ? 23.941 -5.277 -10.832 1.00 79.56 320 SER A N 1
ATOM 2538 C CA . SER A 1 320 ? 25.251 -5.376 -10.202 1.00 79.56 320 SER A CA 1
ATOM 2539 C C . SER A 1 320 ? 25.098 -6.017 -8.808 1.00 79.56 320 SER A C 1
ATOM 2541 O O . SER A 1 320 ? 24.063 -5.807 -8.158 1.00 79.56 320 SER A O 1
ATOM 2543 N N . PRO A 1 321 ? 26.088 -6.785 -8.317 1.00 80.31 321 PRO A N 1
ATOM 2544 C CA . PRO A 1 321 ? 26.035 -7.370 -6.976 1.00 80.31 321 PRO A CA 1
ATOM 2545 C C . PRO A 1 321 ? 25.750 -6.330 -5.883 1.00 80.31 321 PRO A C 1
ATOM 2547 O O . PRO A 1 321 ? 25.077 -6.621 -4.896 1.00 80.31 321 PRO A O 1
ATOM 2550 N N . GLU A 1 322 ? 26.201 -5.089 -6.085 1.00 82.94 322 GLU A N 1
ATOM 2551 C CA . GLU A 1 322 ? 25.917 -3.960 -5.204 1.00 82.94 322 GLU A CA 1
ATOM 2552 C C . GLU A 1 322 ? 24.415 -3.636 -5.152 1.00 82.94 322 GLU A C 1
ATOM 2554 O O . GLU A 1 322 ? 23.869 -3.471 -4.064 1.00 82.94 322 GLU A O 1
ATOM 2559 N N . VAL A 1 323 ? 23.713 -3.601 -6.293 1.00 85.62 323 VAL A N 1
ATOM 2560 C CA . VAL A 1 323 ? 22.255 -3.363 -6.353 1.00 85.62 323 VAL A CA 1
ATOM 2561 C C . VAL A 1 323 ? 21.478 -4.490 -5.674 1.00 85.62 323 VAL A C 1
ATOM 2563 O O . VAL A 1 323 ? 20.479 -4.246 -4.985 1.00 85.62 323 VAL A O 1
ATOM 2566 N N . GLU A 1 324 ? 21.908 -5.735 -5.872 1.00 85.81 324 GLU A N 1
ATOM 2567 C CA . GLU A 1 324 ? 21.255 -6.891 -5.260 1.00 85.81 324 GLU A CA 1
ATOM 2568 C C . GLU A 1 324 ? 21.400 -6.886 -3.738 1.00 85.81 324 GLU A C 1
ATOM 2570 O O . GLU A 1 324 ? 20.404 -7.090 -3.037 1.00 85.81 324 GLU A O 1
ATOM 2575 N N . ALA A 1 325 ? 22.595 -6.561 -3.237 1.00 87.62 325 ALA A N 1
ATOM 2576 C CA . ALA A 1 325 ? 22.908 -6.513 -1.812 1.00 87.62 325 ALA A CA 1
ATOM 2577 C C . ALA A 1 325 ? 22.183 -5.389 -1.050 1.00 87.62 325 ALA A C 1
ATOM 2579 O O . ALA A 1 325 ? 22.007 -5.484 0.165 1.00 87.62 325 ALA A O 1
ATOM 2580 N N . ILE A 1 326 ? 21.738 -4.323 -1.726 1.00 90.62 326 ILE A N 1
ATOM 2581 C CA . ILE A 1 326 ? 21.005 -3.235 -1.068 1.00 90.62 326 ILE A CA 1
ATOM 2582 C C . ILE A 1 326 ? 19.638 -3.735 -0.592 1.00 90.62 326 ILE A C 1
ATOM 2584 O O . ILE A 1 326 ? 18.751 -4.031 -1.390 1.00 90.62 326 ILE A O 1
ATOM 2588 N N . ASN A 1 327 ? 19.413 -3.737 0.718 1.00 93.94 327 ASN A N 1
ATOM 2589 C CA . ASN A 1 327 ? 18.078 -3.842 1.294 1.00 93.94 327 ASN A CA 1
ATOM 2590 C C . ASN A 1 327 ? 17.490 -2.431 1.456 1.00 93.94 327 ASN A C 1
ATOM 2592 O O . ASN A 1 327 ? 17.918 -1.669 2.324 1.00 93.94 327 ASN A O 1
ATOM 2596 N N . LEU A 1 328 ? 16.522 -2.062 0.610 1.00 94.19 328 LEU A N 1
ATOM 2597 C CA . LEU A 1 328 ? 15.942 -0.714 0.621 1.00 94.19 328 LEU A CA 1
ATOM 2598 C C . LEU A 1 328 ? 15.192 -0.400 1.925 1.00 94.19 328 LEU A C 1
ATOM 2600 O O . LEU A 1 328 ? 15.310 0.711 2.446 1.00 94.19 328 LEU A O 1
ATOM 2604 N N . GLY A 1 329 ? 14.450 -1.367 2.472 1.00 92.38 329 GLY A N 1
ATOM 2605 C CA . GLY A 1 329 ? 13.767 -1.219 3.757 1.00 92.38 329 GLY A CA 1
ATOM 2606 C C . GLY A 1 329 ? 14.739 -0.949 4.904 1.00 92.38 329 GLY A C 1
ATOM 2607 O O . GLY A 1 329 ? 14.566 0.006 5.662 1.00 92.38 329 GLY A O 1
ATOM 2608 N N . GLU A 1 330 ? 15.811 -1.735 4.978 1.00 93.50 330 GLU A N 1
ATOM 2609 C CA . GLU A 1 330 ? 16.866 -1.557 5.976 1.00 93.50 330 GLU A CA 1
ATOM 2610 C C . GLU A 1 330 ? 17.616 -0.233 5.792 1.00 93.50 330 GLU A C 1
ATOM 2612 O O . GLU A 1 330 ? 17.855 0.474 6.770 1.00 93.50 330 GLU A O 1
ATOM 2617 N N . TYR A 1 331 ? 17.937 0.150 4.551 1.00 94.38 331 TYR A N 1
ATOM 2618 C CA . TYR A 1 331 ? 18.565 1.435 4.236 1.00 94.38 331 TYR A CA 1
ATOM 2619 C C . TYR A 1 331 ? 17.755 2.611 4.799 1.00 94.38 331 TYR A C 1
ATOM 2621 O O . TYR A 1 331 ? 18.314 3.493 5.459 1.00 94.38 331 TYR A O 1
ATOM 2629 N N . VAL A 1 332 ? 16.437 2.612 4.574 1.00 94.81 332 VAL A N 1
ATOM 2630 C CA . VAL A 1 332 ? 15.558 3.677 5.068 1.00 94.81 332 VAL A CA 1
ATOM 2631 C C . VAL A 1 332 ? 15.622 3.764 6.591 1.00 94.81 332 VAL A C 1
ATOM 2633 O O . VAL A 1 332 ? 15.857 4.846 7.128 1.00 94.81 332 VAL A O 1
ATOM 2636 N N . GLN A 1 333 ? 15.473 2.631 7.278 1.00 92.38 333 GLN A N 1
ATOM 2637 C CA . GLN A 1 333 ? 15.393 2.583 8.740 1.00 92.38 333 GLN A CA 1
ATOM 2638 C C . GLN A 1 333 ? 16.731 2.885 9.428 1.00 92.38 333 GLN A C 1
ATOM 2640 O O . GLN A 1 333 ? 16.764 3.572 10.445 1.00 92.38 333 GLN A O 1
ATOM 2645 N N . THR A 1 334 ? 17.841 2.397 8.874 1.00 92.25 334 THR A N 1
ATOM 2646 C CA . THR A 1 334 ? 19.153 2.426 9.546 1.00 92.25 334 THR A CA 1
ATOM 2647 C C . THR A 1 334 ? 20.061 3.562 9.081 1.00 92.25 334 THR A C 1
ATOM 2649 O O . THR A 1 334 ? 20.945 3.971 9.829 1.00 92.25 334 THR A O 1
ATOM 2652 N N . LYS A 1 335 ? 19.862 4.099 7.867 1.00 93.00 335 LYS A N 1
ATOM 2653 C CA . LYS A 1 335 ? 20.753 5.118 7.280 1.00 93.00 335 LYS A CA 1
ATOM 2654 C C . LYS A 1 335 ? 20.053 6.430 6.964 1.00 93.00 335 LYS A C 1
ATOM 2656 O O . LYS A 1 335 ? 20.631 7.487 7.214 1.00 93.00 335 LYS A O 1
ATOM 2661 N N . LEU A 1 336 ? 18.844 6.392 6.403 1.00 94.94 336 LEU A N 1
ATOM 2662 C CA . LEU A 1 336 ? 18.149 7.613 5.991 1.00 94.94 336 LEU A CA 1
ATOM 2663 C C . LEU A 1 336 ? 17.437 8.298 7.160 1.00 94.94 336 LEU A C 1
ATOM 2665 O O . LEU A 1 336 ? 17.773 9.435 7.484 1.00 94.94 336 LEU A O 1
ATOM 2669 N N . LEU A 1 337 ? 16.460 7.630 7.784 1.00 94.56 337 LEU A N 1
ATOM 2670 C CA . LEU A 1 337 ? 15.623 8.225 8.831 1.00 94.56 337 LEU A CA 1
ATOM 2671 C C . LEU A 1 337 ? 16.442 8.788 10.008 1.00 94.56 337 LEU A C 1
ATOM 2673 O O . LEU A 1 337 ? 16.150 9.915 10.418 1.00 94.56 337 LEU A O 1
ATOM 2677 N N . PRO A 1 338 ? 17.524 8.139 10.489 1.00 95.44 338 PRO A N 1
ATOM 2678 C CA . PRO A 1 338 ? 18.368 8.706 11.542 1.00 95.44 338 PRO A CA 1
ATOM 2679 C C . PRO A 1 338 ? 18.933 10.101 11.228 1.00 95.44 338 PRO A C 1
ATOM 2681 O O . PRO A 1 338 ? 19.030 10.927 12.133 1.00 95.44 338 PRO A O 1
ATOM 2684 N N . LYS A 1 339 ? 19.225 10.417 9.955 1.00 95.50 339 LYS A N 1
ATOM 2685 C CA . LYS A 1 339 ? 19.715 11.748 9.535 1.00 95.50 339 LYS A CA 1
ATOM 2686 C C . LYS A 1 339 ? 18.660 12.847 9.704 1.00 95.50 339 LYS A C 1
ATOM 2688 O O . LYS A 1 339 ? 19.009 14.009 9.877 1.00 95.50 339 LYS A O 1
ATOM 2693 N N . PHE A 1 340 ? 17.380 12.479 9.673 1.00 94.62 340 PHE A N 1
ATOM 2694 C CA . PHE A 1 340 ? 16.244 13.391 9.831 1.00 94.62 340 PHE A CA 1
ATOM 2695 C C . PHE A 1 340 ? 15.605 13.310 11.222 1.00 94.62 340 PHE A C 1
ATOM 2697 O O . PHE A 1 340 ? 14.702 14.087 11.520 1.00 94.62 340 PHE A O 1
ATOM 2704 N N . LYS A 1 341 ? 16.089 12.423 12.101 1.00 94.75 341 LYS A N 1
ATOM 2705 C CA . LYS A 1 341 ? 15.493 12.153 13.415 1.00 94.75 341 LYS A CA 1
ATOM 2706 C C . LYS A 1 341 ? 15.277 13.419 14.242 1.00 94.75 341 LYS A C 1
ATOM 2708 O O . LYS A 1 341 ? 14.153 13.686 14.641 1.00 94.75 341 LYS A O 1
ATOM 2713 N N . LYS A 1 342 ? 16.313 14.250 14.413 1.00 93.44 342 LYS A N 1
ATOM 2714 C CA . LYS A 1 342 ? 16.213 15.509 15.179 1.00 93.44 342 LYS A CA 1
ATOM 2715 C C . LYS A 1 342 ? 15.128 16.441 14.626 1.00 93.44 342 LYS A C 1
ATOM 2717 O O . LYS A 1 342 ? 14.401 17.054 15.401 1.00 93.44 342 LYS A O 1
ATOM 2722 N N . GLN A 1 343 ? 15.017 16.545 13.299 1.00 90.31 343 GLN A N 1
ATOM 2723 C CA . GLN A 1 343 ? 13.987 17.360 12.654 1.00 90.31 343 GLN A CA 1
ATOM 2724 C C . GLN A 1 343 ? 12.593 16.773 12.920 1.00 90.31 343 GLN A C 1
ATOM 2726 O O . GLN A 1 343 ? 11.714 17.487 13.392 1.00 90.31 343 GLN A O 1
ATOM 2731 N N . LEU A 1 344 ? 12.410 15.470 12.699 1.00 92.88 344 LEU A N 1
ATOM 2732 C CA . LEU A 1 344 ? 11.130 14.776 12.867 1.00 92.88 344 LEU A CA 1
ATOM 2733 C C . LEU A 1 344 ? 10.666 14.697 14.338 1.00 92.88 344 LEU A C 1
ATOM 2735 O O . LEU A 1 344 ? 9.474 14.780 14.609 1.00 92.88 344 LEU A O 1
ATOM 2739 N N . GLU A 1 345 ? 11.580 14.573 15.303 1.00 93.19 345 GLU A N 1
ATOM 2740 C CA . GLU A 1 345 ? 11.263 14.563 16.743 1.00 93.19 345 GLU A CA 1
ATOM 2741 C C . GLU A 1 345 ? 10.896 15.954 17.282 1.00 93.19 345 GLU A C 1
ATOM 2743 O O . GLU A 1 345 ? 10.215 16.073 18.305 1.00 93.19 345 GLU A O 1
ATOM 2748 N N . SER A 1 346 ? 11.349 17.014 16.604 1.00 89.62 346 SER A N 1
ATOM 2749 C CA . SER A 1 346 ? 11.019 18.394 16.973 1.00 89.62 346 SER A CA 1
ATOM 2750 C C . SER A 1 346 ? 9.604 18.805 16.553 1.00 89.62 346 SER A C 1
ATOM 2752 O O . SER A 1 346 ? 9.036 19.732 17.131 1.00 89.62 346 SER A O 1
ATOM 2754 N N . GLU A 1 347 ? 9.018 18.103 15.581 1.00 89.56 347 GLU A N 1
ATOM 2755 C CA . GLU A 1 347 ? 7.672 18.367 15.080 1.00 89.56 347 GLU A CA 1
ATOM 2756 C C . GLU A 1 347 ? 6.650 17.480 15.790 1.00 89.56 347 GLU A C 1
ATOM 2758 O O . GLU A 1 347 ? 6.801 16.262 15.858 1.00 89.56 347 GLU A O 1
ATOM 2763 N N . TYR A 1 348 ? 5.592 18.096 16.318 1.00 91.19 348 TYR A N 1
ATOM 2764 C CA . TYR A 1 348 ? 4.531 17.403 17.042 1.00 91.19 348 TYR A CA 1
ATOM 2765 C C . TYR A 1 348 ? 3.213 17.502 16.288 1.00 91.19 348 TYR A C 1
ATOM 2767 O O . TYR A 1 348 ? 2.814 18.573 15.832 1.00 91.19 348 TYR A O 1
ATOM 2775 N N . VAL A 1 349 ? 2.511 16.377 16.218 1.00 92.88 349 VAL A N 1
ATOM 2776 C CA . VAL A 1 349 ? 1.218 16.241 15.559 1.00 92.88 349 VAL A CA 1
ATOM 2777 C C . VAL A 1 349 ? 0.179 15.914 16.618 1.00 92.88 349 VAL A C 1
ATOM 2779 O O . VAL A 1 349 ? 0.368 15.014 17.439 1.00 92.88 349 VAL A O 1
ATOM 2782 N N . SER A 1 350 ? -0.916 16.671 16.626 1.00 95.00 350 SER A N 1
ATOM 2783 C CA . SER A 1 350 ? -1.976 16.464 17.608 1.00 95.00 350 SER A CA 1
ATOM 2784 C C . SER A 1 350 ? -2.887 15.290 17.250 1.00 95.00 350 SER A C 1
ATOM 2786 O O . SER A 1 350 ? -3.104 15.003 16.070 1.00 95.00 350 SER A O 1
ATOM 2788 N N . LEU A 1 351 ? -3.503 14.668 18.258 1.00 95.94 351 LEU A N 1
ATOM 2789 C CA . LEU A 1 351 ? -4.545 13.658 18.062 1.00 95.94 351 LEU A CA 1
ATOM 2790 C C . LEU A 1 351 ? -5.716 14.216 17.237 1.00 95.94 351 LEU A C 1
ATOM 2792 O O . LEU A 1 351 ? -6.274 13.500 16.408 1.00 95.94 351 LEU A O 1
ATOM 2796 N N . LEU A 1 352 ? -6.044 15.506 17.394 1.00 95.62 352 LEU A N 1
ATOM 2797 C CA . LEU A 1 352 ? -7.040 16.166 16.546 1.00 95.62 352 LEU A CA 1
ATOM 2798 C C . LEU A 1 352 ? -6.643 16.117 15.064 1.00 95.62 352 LEU A C 1
ATOM 2800 O O . LEU A 1 352 ? -7.461 15.740 14.232 1.00 95.62 352 LEU A O 1
ATOM 2804 N N . THR A 1 353 ? -5.401 16.484 14.739 1.00 93.50 353 THR A N 1
ATOM 2805 C CA . THR A 1 353 ? -4.883 16.494 13.361 1.00 93.50 353 THR A CA 1
ATOM 2806 C C . THR A 1 353 ? -4.856 15.090 12.769 1.00 93.50 353 THR A C 1
ATOM 2808 O O . THR A 1 353 ? -5.247 14.900 11.619 1.00 93.50 353 THR A O 1
ATOM 2811 N N . ILE A 1 354 ? -4.438 14.096 13.558 1.00 94.25 354 ILE A N 1
ATOM 2812 C CA . ILE A 1 354 ? -4.437 12.695 13.124 1.00 94.25 354 ILE A CA 1
ATOM 2813 C C . ILE A 1 354 ? -5.855 12.254 12.772 1.00 94.25 354 ILE A C 1
ATOM 2815 O O . ILE A 1 354 ? -6.095 11.726 11.686 1.00 94.25 354 ILE A O 1
ATOM 2819 N N . LYS A 1 355 ? -6.801 12.540 13.670 1.00 95.44 355 LYS A N 1
ATOM 2820 C CA . LYS A 1 355 ? -8.211 12.222 13.479 1.00 95.44 355 LYS A CA 1
ATOM 2821 C C . LYS A 1 355 ? -8.804 12.939 12.267 1.00 95.44 355 LYS A C 1
ATOM 2823 O O . LYS A 1 355 ? -9.519 12.311 11.501 1.00 95.44 355 LYS A O 1
ATOM 2828 N N . GLU A 1 356 ? -8.486 14.213 12.057 1.00 93.50 356 GLU A N 1
ATOM 2829 C CA . GLU A 1 356 ? -8.938 14.981 10.891 1.00 93.50 356 GLU A CA 1
ATOM 2830 C C . GLU A 1 356 ? -8.483 14.350 9.572 1.00 93.50 356 GLU A C 1
ATOM 2832 O O . GLU A 1 356 ? -9.290 14.161 8.664 1.00 93.50 356 GLU A O 1
ATOM 2837 N N . ILE A 1 357 ? -7.200 13.989 9.478 1.00 90.62 357 ILE A N 1
ATOM 2838 C CA . ILE A 1 357 ? -6.617 13.387 8.274 1.00 90.62 357 ILE A CA 1
ATOM 2839 C C . ILE A 1 357 ? -7.235 12.011 8.011 1.00 90.62 357 ILE A C 1
ATOM 2841 O O . ILE A 1 357 ? -7.668 11.730 6.894 1.00 90.62 357 ILE A O 1
ATOM 2845 N N . PHE A 1 358 ? -7.311 11.161 9.034 1.00 93.00 358 PHE A N 1
ATOM 2846 C CA . PHE A 1 358 ? -7.870 9.817 8.905 1.00 93.00 358 PHE A CA 1
ATOM 2847 C C . PHE A 1 358 ? -9.390 9.798 8.711 1.00 93.00 358 PHE A C 1
ATOM 2849 O O . PHE A 1 358 ? -9.909 8.877 8.089 1.00 93.00 358 PHE A O 1
ATOM 2856 N N . GLU A 1 359 ? -10.115 10.819 9.161 1.00 95.25 359 GLU A N 1
ATOM 2857 C CA . GLU A 1 359 ? -11.564 10.935 8.968 1.00 95.25 359 GLU A CA 1
ATOM 2858 C C . GLU A 1 359 ? -11.955 11.943 7.886 1.00 95.25 359 GLU A C 1
ATOM 2860 O O . GLU A 1 359 ? -13.109 12.376 7.833 1.00 95.25 359 GLU A O 1
ATOM 2865 N N . LYS A 1 360 ? -11.041 12.320 6.990 1.00 92.81 360 LYS A N 1
ATOM 2866 C CA . LYS A 1 360 ? -11.324 13.321 5.957 1.00 92.81 360 LYS A CA 1
ATOM 2867 C C . LYS A 1 360 ? -12.481 12.916 5.037 1.00 92.81 360 LYS A C 1
ATOM 2869 O O . LYS A 1 360 ? -13.400 13.708 4.831 1.00 92.81 360 LYS A O 1
ATOM 2874 N N . GLU A 1 361 ? -12.507 11.674 4.554 1.00 91.31 361 GLU A N 1
ATOM 2875 C CA . GLU A 1 361 ? -13.621 11.157 3.738 1.00 91.31 361 GLU A CA 1
ATOM 2876 C C . GLU A 1 361 ? -14.913 10.951 4.545 1.00 91.31 361 GLU A C 1
ATOM 2878 O O . GLU A 1 361 ? -16.014 11.168 4.028 1.00 91.31 361 GLU A O 1
ATOM 2883 N N . VAL A 1 362 ? -14.798 10.589 5.828 1.00 94.19 362 VAL A N 1
ATOM 2884 C CA . VAL A 1 362 ? -15.939 10.473 6.753 1.00 94.19 362 VAL A CA 1
ATOM 2885 C C . VAL A 1 362 ? -16.596 11.837 6.969 1.00 94.19 362 VAL A C 1
ATOM 2887 O O . VAL A 1 362 ? -17.816 11.959 6.891 1.00 94.19 362 VAL A O 1
ATOM 2890 N N . THR A 1 363 ? -15.777 12.865 7.185 1.00 92.94 363 THR A N 1
ATOM 2891 C CA . THR A 1 363 ? -16.180 14.252 7.442 1.00 92.94 363 THR A CA 1
ATOM 2892 C C . THR A 1 363 ? -16.786 14.898 6.208 1.00 92.94 363 THR A C 1
ATOM 2894 O O . THR A 1 363 ? -17.884 15.447 6.285 1.00 92.94 363 THR A O 1
ATOM 2897 N N . LYS A 1 364 ? -16.114 14.783 5.055 1.00 92.31 364 LYS A N 1
ATOM 2898 C CA . LYS A 1 364 ? -16.567 15.352 3.778 1.00 92.31 364 LYS A CA 1
ATOM 2899 C C . LYS A 1 364 ? -17.978 14.899 3.402 1.00 92.31 364 LYS A C 1
ATOM 2901 O O . LYS A 1 364 ? -18.748 15.690 2.871 1.00 92.31 364 LYS A O 1
ATOM 2906 N N . ASN A 1 365 ? -18.310 13.642 3.693 1.00 88.69 365 ASN A N 1
ATOM 2907 C CA . ASN A 1 365 ? -19.585 13.033 3.319 1.00 88.69 365 ASN A CA 1
ATOM 2908 C C . ASN A 1 365 ? -20.547 12.836 4.508 1.00 88.69 365 ASN A C 1
ATOM 2910 O O . ASN A 1 365 ? -21.574 12.190 4.326 1.00 88.69 365 ASN A O 1
ATOM 2914 N N . ARG A 1 366 ? -20.207 13.332 5.713 1.00 91.12 366 ARG A N 1
ATOM 2915 C CA . ARG A 1 366 ? -20.960 13.139 6.973 1.00 91.12 366 ARG A CA 1
ATOM 2916 C C . ARG A 1 366 ? -21.477 11.703 7.163 1.00 91.12 366 ARG A C 1
ATOM 2918 O O . ARG A 1 366 ? -22.669 11.462 7.321 1.00 91.12 366 ARG A O 1
ATOM 2925 N N . ARG A 1 367 ? -20.567 10.728 7.098 1.00 90.12 367 ARG A N 1
ATOM 2926 C CA . ARG A 1 367 ? -20.908 9.297 7.163 1.00 90.12 367 ARG A CA 1
ATOM 2927 C C . ARG A 1 367 ? -21.044 8.799 8.603 1.00 90.12 367 ARG A C 1
ATOM 2929 O O . ARG A 1 367 ? -20.078 8.279 9.162 1.00 90.12 367 ARG A O 1
ATOM 2936 N N . ASP A 1 368 ? -22.249 8.881 9.162 1.00 89.19 368 ASP A N 1
ATOM 2937 C CA . ASP A 1 368 ? -22.542 8.386 10.520 1.00 89.19 368 ASP A CA 1
ATOM 2938 C C . ASP A 1 368 ? -22.253 6.884 10.678 1.00 89.19 368 ASP A C 1
ATOM 2940 O O . ASP A 1 368 ? -21.723 6.448 11.700 1.00 89.19 368 ASP A O 1
ATOM 2944 N N . SER A 1 369 ? -22.524 6.096 9.633 1.00 89.75 369 SER A N 1
ATOM 2945 C CA . SER A 1 369 ? -22.310 4.645 9.620 1.00 89.75 369 SER A CA 1
ATOM 2946 C C . SER A 1 369 ? -20.846 4.220 9.460 1.00 89.75 369 SER A C 1
ATOM 2948 O O . SER A 1 369 ? -20.549 3.029 9.544 1.00 89.75 369 SER A O 1
ATOM 2950 N N . ALA A 1 370 ? -19.913 5.149 9.226 1.00 92.69 370 ALA A N 1
ATOM 2951 C CA . ALA A 1 370 ? -18.500 4.807 9.090 1.00 92.69 370 ALA A CA 1
ATOM 2952 C C . ALA A 1 370 ? -17.920 4.251 10.403 1.00 92.69 370 ALA A C 1
ATOM 2954 O O . ALA A 1 370 ? -18.406 4.560 11.495 1.00 92.69 370 ALA A O 1
ATOM 2955 N N . VAL A 1 371 ? -16.818 3.503 10.343 1.00 92.06 371 VAL A N 1
ATOM 2956 C CA . VAL A 1 371 ? -16.101 3.046 11.549 1.00 92.06 371 VAL A CA 1
ATOM 2957 C C . VAL A 1 371 ? -15.481 4.215 12.313 1.00 92.06 371 VAL A C 1
ATOM 2959 O O . VAL A 1 371 ? -15.760 4.375 13.502 1.00 92.06 371 VAL A O 1
ATOM 2962 N N . GLY A 1 372 ? -14.831 5.147 11.603 1.00 93.81 372 GLY A N 1
ATOM 2963 C CA . GLY A 1 372 ? -14.086 6.273 12.181 1.00 93.81 372 GLY A CA 1
ATOM 2964 C C . GLY A 1 372 ? -12.780 5.853 12.853 1.00 93.81 372 GLY A C 1
ATOM 2965 O O . GLY A 1 372 ? -12.556 4.676 13.108 1.00 93.81 372 GLY A O 1
ATOM 2966 N N . PHE A 1 373 ? -11.930 6.839 13.119 1.00 94.94 373 PHE A N 1
ATOM 2967 C CA . PHE A 1 373 ? -10.677 6.694 13.849 1.00 94.94 373 PHE A CA 1
ATOM 2968 C C . PHE A 1 373 ? -10.933 6.843 15.350 1.00 94.94 373 PHE A C 1
ATOM 2970 O O . PHE A 1 373 ? -11.477 7.858 15.787 1.00 94.94 373 PHE A O 1
ATOM 2977 N N . THR A 1 374 ? -10.543 5.851 16.141 1.00 93.50 374 THR A N 1
ATOM 2978 C CA . THR A 1 374 ? -10.846 5.769 17.577 1.00 93.50 374 THR A CA 1
ATOM 2979 C C . THR A 1 374 ? -9.598 5.920 18.444 1.00 93.50 374 THR A C 1
ATOM 2981 O O . THR A 1 374 ? -8.465 5.875 17.959 1.00 93.50 374 THR A O 1
ATOM 2984 N N . MET A 1 375 ? -9.785 6.046 19.763 1.00 92.81 375 MET A N 1
ATOM 2985 C CA . MET A 1 375 ? -8.657 6.004 20.701 1.00 92.81 375 MET A CA 1
ATOM 2986 C C . MET A 1 375 ? -7.918 4.659 20.646 1.00 92.81 375 MET A C 1
ATOM 2988 O O . MET A 1 375 ? -6.699 4.608 20.789 1.00 92.81 375 MET A O 1
ATOM 2992 N N . LYS A 1 376 ? -8.641 3.563 20.386 1.00 90.19 376 LYS A N 1
ATOM 2993 C CA . LYS A 1 376 ? -8.054 2.227 20.246 1.00 90.19 376 LYS A CA 1
ATOM 2994 C C . LYS A 1 376 ? -7.162 2.117 19.011 1.00 90.19 376 LYS A C 1
ATOM 2996 O O . LYS A 1 376 ? -6.098 1.508 19.103 1.00 90.19 376 LYS A O 1
ATOM 3001 N N . ASP A 1 377 ? -7.551 2.734 17.895 1.00 91.69 377 ASP A N 1
ATOM 3002 C CA . ASP A 1 377 ? -6.697 2.823 16.702 1.00 91.69 377 ASP A CA 1
ATOM 3003 C C . ASP A 1 377 ? -5.428 3.628 17.008 1.00 91.69 377 ASP A C 1
ATOM 3005 O O . ASP A 1 377 ? -4.323 3.188 16.698 1.00 91.69 377 ASP A O 1
ATOM 3009 N N . PHE A 1 378 ? -5.572 4.771 17.691 1.00 92.81 378 PHE A N 1
ATOM 3010 C CA . PHE A 1 378 ? -4.438 5.594 18.112 1.00 92.81 378 PHE A CA 1
ATOM 3011 C C . PHE A 1 378 ? -3.453 4.811 18.990 1.00 92.81 378 PHE A C 1
ATOM 3013 O O . PHE A 1 378 ? -2.258 4.790 18.705 1.00 92.81 378 PHE A O 1
ATOM 3020 N N . ILE A 1 379 ? -3.943 4.113 20.016 1.00 90.06 379 ILE A N 1
ATOM 3021 C CA . ILE A 1 379 ? -3.096 3.274 20.874 1.00 90.06 379 ILE A CA 1
ATOM 3022 C C . ILE A 1 379 ? -2.458 2.149 20.054 1.00 90.06 379 ILE A C 1
ATOM 3024 O O . ILE A 1 379 ? -1.262 1.921 20.168 1.00 90.06 379 ILE A O 1
ATOM 3028 N N . SER A 1 380 ? -3.207 1.475 19.183 1.00 88.19 380 SER A N 1
ATOM 3029 C CA . SER A 1 380 ? -2.676 0.354 18.396 1.00 88.19 380 SER A CA 1
ATOM 3030 C C . SER A 1 380 ? -1.528 0.765 17.472 1.00 88.19 380 SER A C 1
ATOM 3032 O O . SER A 1 380 ? -0.559 0.020 17.333 1.00 88.19 380 SER A O 1
ATOM 3034 N N . LEU A 1 381 ? -1.619 1.951 16.865 1.00 88.19 381 LEU A N 1
ATOM 3035 C CA . LEU A 1 381 ? -0.578 2.491 15.990 1.00 88.19 381 LEU A CA 1
ATOM 3036 C C . LEU A 1 381 ? 0.623 3.041 16.771 1.00 88.19 381 LEU A C 1
ATOM 3038 O O . LEU A 1 381 ? 1.749 2.962 16.285 1.00 88.19 381 LEU A O 1
ATOM 3042 N N . PHE A 1 382 ? 0.398 3.593 17.968 1.00 88.00 382 PHE A N 1
ATOM 3043 C CA . PHE A 1 382 ? 1.385 4.425 18.666 1.00 88.00 382 PHE A CA 1
ATOM 3044 C C . PHE A 1 382 ? 1.695 3.996 20.110 1.00 88.00 382 PHE A C 1
ATOM 3046 O O . PHE A 1 382 ? 2.296 4.758 20.863 1.00 88.00 382 PHE A O 1
ATOM 3053 N N . GLN A 1 383 ? 1.323 2.782 20.525 1.00 82.56 383 GLN A N 1
ATOM 3054 C CA . GLN A 1 383 ? 1.517 2.277 21.898 1.00 82.56 383 GLN A CA 1
ATOM 3055 C C . GLN A 1 383 ? 2.972 2.326 22.381 1.00 82.56 383 GLN A C 1
ATOM 3057 O O . GLN A 1 383 ? 3.220 2.491 23.571 1.00 82.56 383 GLN A O 1
ATOM 3062 N N . ASN A 1 384 ? 3.930 2.202 21.460 1.00 83.88 384 ASN A N 1
ATOM 3063 C CA . ASN A 1 384 ? 5.361 2.209 21.768 1.00 83.88 384 ASN A CA 1
ATOM 3064 C C . ASN A 1 384 ? 5.984 3.612 21.688 1.00 83.88 384 ASN A C 1
ATOM 3066 O O . ASN A 1 384 ? 7.197 3.756 21.835 1.00 83.88 384 ASN A O 1
ATOM 3070 N N . SER A 1 385 ? 5.173 4.638 21.435 1.00 87.88 385 SER A N 1
ATOM 3071 C CA . SER A 1 385 ? 5.621 6.010 21.226 1.00 87.88 385 SER A CA 1
ATOM 3072 C C . SER A 1 385 ? 5.371 6.881 22.449 1.00 87.88 385 SER A C 1
ATOM 3074 O O . SER A 1 385 ? 4.450 6.666 23.241 1.00 87.88 385 SER A O 1
ATOM 3076 N N . LYS A 1 386 ? 6.188 7.926 22.599 1.00 88.56 386 LYS A N 1
ATOM 3077 C CA . LYS A 1 386 ? 6.026 8.891 23.687 1.00 88.56 386 LYS A CA 1
ATOM 3078 C C . LYS A 1 386 ? 4.921 9.887 23.338 1.00 88.56 386 LYS A C 1
ATOM 3080 O O . LYS A 1 386 ? 5.141 10.836 22.588 1.00 88.56 386 LYS A O 1
ATOM 3085 N N . VAL A 1 387 ? 3.748 9.706 23.937 1.00 92.06 387 VAL A N 1
ATOM 3086 C CA . VAL A 1 387 ? 2.615 10.627 23.776 1.00 92.06 387 VAL A CA 1
ATOM 3087 C C . VAL A 1 387 ? 2.657 11.720 24.849 1.00 92.06 387 VAL A C 1
ATOM 3089 O O . VAL A 1 387 ? 2.770 11.445 26.043 1.00 92.06 387 VAL A O 1
ATOM 3092 N N . LYS A 1 388 ? 2.579 12.986 24.430 1.00 93.19 388 LYS A N 1
ATOM 3093 C CA . LYS A 1 388 ? 2.439 14.154 25.311 1.00 93.19 388 LYS A CA 1
ATOM 3094 C C . LYS A 1 388 ? 0.970 14.421 25.619 1.00 93.19 388 LYS A C 1
ATOM 3096 O O . LYS A 1 388 ? 0.104 14.198 24.780 1.00 93.19 388 LYS A O 1
ATOM 3101 N N . GLY A 1 389 ? 0.705 14.956 26.810 1.00 90.50 389 GLY A N 1
ATOM 3102 C CA . GLY A 1 389 ? -0.632 15.387 27.231 1.00 90.50 389 GLY A CA 1
ATOM 3103 C C . GLY A 1 389 ? -1.533 14.271 27.765 1.00 90.50 389 GLY A C 1
ATOM 3104 O O . GLY A 1 389 ? -2.603 14.573 28.282 1.00 90.50 389 GLY A O 1
ATOM 3105 N N . ILE A 1 390 ? -1.107 13.005 27.690 1.00 88.88 390 ILE A N 1
ATOM 3106 C CA . ILE A 1 390 ? -1.821 11.860 28.264 1.00 88.88 390 ILE A CA 1
ATOM 3107 C C . ILE A 1 390 ? -0.843 10.742 28.646 1.00 88.88 390 ILE A C 1
ATOM 3109 O O . ILE A 1 390 ? 0.149 10.519 27.957 1.00 88.88 390 ILE A O 1
ATOM 3113 N N . ASN A 1 391 ? -1.126 10.022 29.734 1.00 84.81 391 ASN A N 1
ATOM 3114 C CA . ASN A 1 391 ? -0.436 8.775 30.072 1.00 84.81 391 ASN A CA 1
ATOM 3115 C C . ASN A 1 391 ? -1.354 7.598 29.737 1.00 84.81 391 ASN A C 1
ATOM 3117 O O . ASN A 1 391 ? -2.272 7.323 30.504 1.00 84.81 391 ASN A O 1
ATOM 3121 N N . LEU A 1 392 ? -1.098 6.904 28.626 1.00 78.50 392 LEU A N 1
ATOM 3122 C CA . LEU A 1 392 ? -1.957 5.827 28.110 1.00 78.50 392 LEU A CA 1
ATOM 3123 C C . LEU A 1 392 ? -2.126 4.635 29.072 1.00 78.50 392 LEU A C 1
ATOM 3125 O O . LEU A 1 392 ? -3.114 3.916 28.974 1.00 78.50 392 LEU A O 1
ATOM 3129 N N . ASN A 1 393 ? -1.213 4.458 30.032 1.00 76.81 393 ASN A N 1
ATOM 3130 C CA . ASN A 1 393 ? -1.253 3.353 30.995 1.00 76.81 393 ASN A CA 1
ATOM 3131 C C . ASN A 1 393 ? -2.035 3.688 32.276 1.00 76.81 393 ASN A C 1
ATOM 3133 O O . ASN A 1 393 ? -2.249 2.816 33.116 1.00 76.81 393 ASN A O 1
ATOM 3137 N N . ASN A 1 394 ? -2.456 4.944 32.453 1.00 80.44 394 ASN A N 1
ATOM 3138 C CA . ASN A 1 394 ? -3.201 5.382 33.629 1.00 80.44 394 ASN A CA 1
ATOM 3139 C C . ASN A 1 394 ? -4.717 5.348 33.367 1.00 80.44 394 ASN A C 1
ATOM 3141 O O . ASN A 1 394 ? -5.202 5.958 32.418 1.00 80.44 394 ASN A O 1
ATOM 3145 N N . LYS A 1 395 ? -5.496 4.704 34.239 1.00 77.25 395 LYS A N 1
ATOM 3146 C CA . LYS A 1 395 ? -6.967 4.750 34.199 1.00 77.25 395 LYS A CA 1
ATOM 3147 C C . LYS A 1 395 ? -7.494 5.966 34.972 1.00 77.25 395 LYS A C 1
ATOM 3149 O O . LYS A 1 395 ? -8.103 5.823 36.027 1.00 77.25 395 LYS A O 1
ATOM 3154 N N . SER A 1 396 ? -7.225 7.167 34.460 1.00 88.12 396 SER A N 1
ATOM 3155 C CA . SER A 1 396 ? -7.731 8.422 35.035 1.00 88.12 396 SER A CA 1
ATOM 3156 C C . SER A 1 396 ? -9.065 8.847 34.407 1.00 88.12 396 SER A C 1
ATOM 3158 O O . SER A 1 396 ? -9.344 8.519 33.254 1.00 88.12 396 SER A O 1
ATOM 3160 N N . SER A 1 397 ? -9.863 9.648 35.124 1.00 88.56 397 SER A N 1
ATOM 3161 C CA . SER A 1 397 ? -11.097 10.243 34.581 1.00 88.56 397 SER A CA 1
ATOM 3162 C C . SER A 1 397 ? -10.836 11.116 33.349 1.00 88.56 397 SER A C 1
ATOM 3164 O O . SER A 1 397 ? -11.649 11.154 32.427 1.00 88.56 397 SER A O 1
ATOM 3166 N N . PHE A 1 398 ? -9.677 11.779 33.298 1.00 89.00 398 PHE A N 1
ATOM 3167 C CA . PHE A 1 398 ? -9.238 12.536 32.130 1.00 89.00 398 PHE A CA 1
ATOM 3168 C C . PHE A 1 398 ? -9.012 11.625 30.918 1.00 89.00 398 PHE A C 1
ATOM 3170 O O . PHE A 1 398 ? -9.483 11.938 29.830 1.00 89.00 398 PHE A O 1
ATOM 3177 N N . ASN A 1 399 ? -8.355 10.476 31.100 1.00 90.38 399 ASN A N 1
ATOM 3178 C CA . ASN A 1 399 ? -8.123 9.523 30.014 1.00 90.38 399 ASN A CA 1
ATOM 3179 C C . ASN A 1 399 ? -9.431 8.964 29.455 1.00 90.38 399 ASN A C 1
ATOM 3181 O O . ASN A 1 399 ? -9.589 8.931 28.238 1.00 90.38 399 ASN A O 1
ATOM 3185 N N . SER A 1 400 ? -10.374 8.593 30.325 1.00 92.62 400 SER A N 1
ATOM 3186 C CA . SER A 1 400 ? -11.701 8.135 29.900 1.00 92.62 400 SER A CA 1
ATOM 3187 C C . SER A 1 400 ? -12.449 9.220 29.121 1.00 92.62 400 SER A C 1
ATOM 3189 O O . SER A 1 400 ? -13.006 8.950 28.064 1.00 92.62 400 SER A O 1
ATOM 3191 N N . MET A 1 401 ? -12.376 10.478 29.567 1.00 94.44 401 MET A N 1
ATOM 3192 C CA . MET A 1 401 ? -12.977 11.602 28.841 1.00 94.44 401 MET A CA 1
ATOM 3193 C C . MET A 1 401 ? -12.353 11.804 27.454 1.00 94.44 401 MET A C 1
ATOM 3195 O O . MET A 1 401 ? -13.061 12.069 26.486 1.00 94.44 401 MET A O 1
ATOM 3199 N N . ILE A 1 402 ? -11.028 11.695 27.338 1.00 95.50 402 ILE A N 1
ATOM 3200 C CA . ILE A 1 402 ? -10.335 11.779 26.049 1.00 95.50 402 ILE A CA 1
ATOM 3201 C C . ILE A 1 402 ? -10.735 10.627 25.130 1.00 95.50 402 ILE A C 1
ATOM 3203 O O . ILE A 1 402 ? -10.971 10.863 23.946 1.00 95.50 402 ILE A O 1
ATOM 3207 N N . GLU A 1 403 ? -10.822 9.410 25.660 1.00 95.19 403 GLU A N 1
ATOM 3208 C CA . GLU A 1 403 ? -11.269 8.233 24.920 1.00 95.19 403 GLU A CA 1
ATOM 3209 C C . GLU A 1 403 ? -12.686 8.436 24.363 1.00 95.19 403 GLU A C 1
ATOM 3211 O O . GLU A 1 403 ? -12.897 8.293 23.156 1.00 95.19 403 GLU A O 1
ATOM 3216 N N . ASP A 1 404 ? -13.622 8.899 25.195 1.00 95.94 404 ASP A N 1
ATOM 3217 C CA . ASP A 1 404 ? -14.993 9.217 24.782 1.00 95.94 404 ASP A CA 1
ATOM 3218 C C . ASP A 1 404 ? -15.042 10.276 23.674 1.00 95.94 404 ASP A C 1
ATOM 3220 O O . ASP A 1 404 ? -15.871 10.207 22.762 1.00 95.94 404 ASP A O 1
ATOM 3224 N N . ILE A 1 405 ? -14.160 11.277 23.731 1.00 97.31 405 ILE A N 1
ATOM 3225 C CA . ILE A 1 405 ? -14.066 12.317 22.704 1.00 97.31 405 ILE A CA 1
ATOM 3226 C C . ILE A 1 405 ? -13.466 11.752 21.412 1.00 97.31 405 ILE A C 1
ATOM 3228 O O . ILE A 1 405 ? -14.017 11.977 20.335 1.00 97.31 405 ILE A O 1
ATOM 3232 N N . ALA A 1 406 ? -12.359 11.014 21.495 1.00 95.81 406 ALA A N 1
ATOM 3233 C CA . ALA A 1 406 ? -11.669 10.449 20.338 1.00 95.81 406 ALA A CA 1
ATOM 3234 C C . ALA A 1 406 ? -12.526 9.416 19.587 1.00 95.81 406 ALA A C 1
ATOM 3236 O O . ALA A 1 406 ? -12.383 9.277 18.373 1.00 95.81 406 ALA A O 1
ATOM 3237 N N . ASN A 1 407 ? -13.452 8.747 20.278 1.00 95.56 407 ASN A N 1
ATOM 3238 C CA . ASN A 1 407 ? -14.372 7.771 19.692 1.00 95.56 407 ASN A CA 1
ATOM 3239 C C . ASN A 1 407 ? -15.556 8.404 18.929 1.00 95.56 407 ASN A C 1
ATOM 3241 O O . ASN A 1 407 ? -16.207 7.724 18.132 1.00 95.56 407 ASN A O 1
ATOM 3245 N N . LYS A 1 408 ? -15.832 9.704 19.111 1.00 96.25 408 LYS A N 1
ATOM 3246 C CA . LYS A 1 408 ? -16.827 10.449 18.310 1.00 96.25 408 LYS A CA 1
ATOM 3247 C C . LYS A 1 408 ? -16.278 10.781 16.929 1.00 96.25 408 LYS A C 1
ATOM 3249 O O . LYS A 1 408 ? -15.072 10.831 16.748 1.00 96.25 408 LYS A O 1
ATOM 3254 N N . LYS A 1 409 ? -17.131 11.069 15.944 1.00 96.44 409 LYS A N 1
ATOM 3255 C CA . LYS A 1 409 ? -16.671 11.530 14.618 1.00 96.44 409 LYS A CA 1
ATOM 3256 C C . LYS A 1 409 ? -16.118 12.944 14.689 1.00 96.44 409 LYS A C 1
ATOM 3258 O O . LYS A 1 409 ? -16.682 13.775 15.396 1.00 96.44 409 LYS A O 1
ATOM 3263 N N . TYR A 1 410 ? -15.097 13.250 13.897 1.00 96.75 410 TYR A N 1
ATOM 3264 C CA . TYR A 1 410 ? -14.459 14.563 13.833 1.00 96.75 410 TYR A CA 1
ATOM 3265 C C . TYR A 1 410 ? -15.479 15.690 13.611 1.00 96.75 410 TYR A C 1
ATOM 3267 O O . TYR A 1 410 ? -15.493 16.664 14.362 1.00 96.75 410 TYR A O 1
ATOM 3275 N N . TYR A 1 411 ? -16.396 15.533 12.645 1.00 95.31 411 TYR A N 1
ATOM 3276 C CA . TYR A 1 411 ? -17.428 16.541 12.351 1.00 95.31 411 TYR A CA 1
ATOM 3277 C C . TYR A 1 411 ? -18.455 16.740 13.475 1.00 95.31 411 TYR A C 1
ATOM 3279 O O . TYR A 1 411 ? -19.152 17.750 13.474 1.00 95.31 411 TYR A O 1
ATOM 3287 N N . SER A 1 412 ? -18.562 15.792 14.411 1.00 96.19 412 SER A N 1
ATOM 3288 C CA . SER A 1 412 ? -19.470 15.871 15.564 1.00 96.19 412 SER A CA 1
ATOM 3289 C C . SER A 1 412 ? -18.823 16.494 16.806 1.00 96.19 412 SER A C 1
ATOM 3291 O O . SER A 1 412 ? -19.504 16.720 17.804 1.00 96.19 412 SER A O 1
ATOM 3293 N N . LEU A 1 413 ? -17.512 16.766 16.769 1.00 97.50 413 LEU A N 1
ATOM 3294 C CA . LEU A 1 413 ? -16.791 17.341 17.900 1.00 97.50 413 LEU A CA 1
ATOM 3295 C C . LEU A 1 413 ? -17.119 18.825 18.071 1.00 97.50 413 LEU A C 1
ATOM 3297 O O . LEU A 1 413 ? -17.028 19.608 17.121 1.00 97.50 413 LEU A O 1
ATOM 3301 N N . SER A 1 414 ? -17.405 19.228 19.309 1.00 98.06 414 SER A N 1
ATOM 3302 C CA . SER A 1 414 ? -17.470 20.643 19.681 1.00 98.06 414 SER A CA 1
ATOM 3303 C C . SER A 1 414 ? -16.079 21.278 19.697 1.00 98.06 414 SER A C 1
ATOM 3305 O O . SER A 1 414 ? -15.067 20.586 19.830 1.00 98.06 414 SER A O 1
ATOM 3307 N N . ASP A 1 415 ? -15.999 22.606 19.637 1.00 97.94 415 ASP A N 1
ATOM 3308 C CA . ASP A 1 415 ? -14.702 23.293 19.658 1.00 97.94 415 ASP A CA 1
ATOM 3309 C C . ASP A 1 415 ? -13.925 23.018 20.950 1.00 97.94 415 ASP A C 1
ATOM 3311 O O . ASP A 1 415 ? -12.730 22.746 20.902 1.00 97.94 415 ASP A O 1
ATOM 3315 N N . LYS A 1 416 ? -14.609 22.930 22.100 1.00 97.50 416 LYS A N 1
ATOM 3316 C CA . LYS A 1 416 ? -13.982 22.515 23.370 1.00 97.50 416 LYS A CA 1
ATOM 3317 C C . LYS A 1 416 ? -13.369 21.114 23.282 1.00 97.50 416 LYS A C 1
ATOM 3319 O O . LYS A 1 416 ? -12.262 20.900 23.766 1.00 97.50 416 LYS A O 1
ATOM 3324 N N . GLN A 1 417 ? -14.063 20.165 22.652 1.00 98.25 417 GLN A N 1
ATOM 3325 C CA . GLN A 1 417 ? -13.555 18.804 22.452 1.00 98.25 417 GLN A CA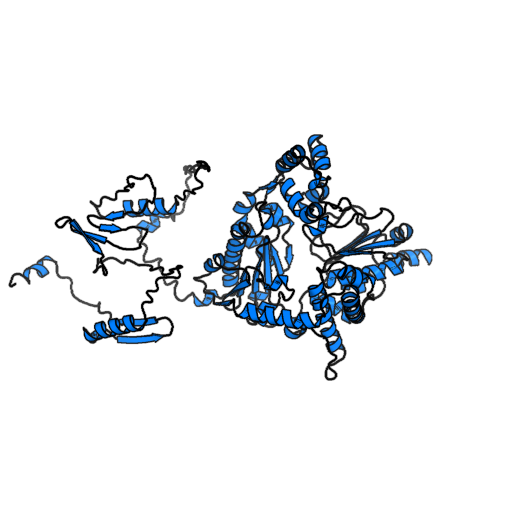 1
ATOM 3326 C C . GLN A 1 417 ? -12.348 18.783 21.508 1.00 98.25 417 GLN A C 1
ATOM 3328 O O . GLN A 1 417 ? -11.364 18.097 21.782 1.00 98.25 417 GLN A O 1
ATOM 3333 N N . LYS A 1 418 ? -12.383 19.579 20.434 1.00 97.81 418 LYS A N 1
ATOM 3334 C CA . LYS A 1 418 ? -11.240 19.748 19.529 1.00 97.81 418 LYS A CA 1
ATOM 3335 C C . LYS A 1 418 ? -10.028 20.319 20.267 1.00 97.81 418 LYS A C 1
ATOM 3337 O O . LYS A 1 418 ? -8.936 19.773 20.136 1.00 97.81 418 LYS A O 1
ATOM 3342 N N . GLU A 1 419 ? -10.217 21.346 21.096 1.00 96.94 419 GLU A N 1
ATOM 3343 C CA . GLU A 1 419 ? -9.148 21.920 21.928 1.00 96.94 419 GLU A CA 1
ATOM 3344 C C . GLU A 1 419 ? -8.553 20.908 22.915 1.00 96.94 419 GLU A C 1
ATOM 3346 O O . GLU A 1 419 ? -7.352 20.933 23.180 1.00 96.94 419 GLU A O 1
ATOM 3351 N N . MET A 1 420 ? -9.352 19.974 23.434 1.00 96.38 420 MET A N 1
ATOM 3352 C CA . MET A 1 420 ? -8.833 18.886 24.267 1.00 96.38 420 MET A CA 1
ATOM 3353 C C . MET A 1 420 ? -7.954 17.920 23.466 1.00 96.38 420 MET A C 1
ATOM 3355 O O . MET A 1 420 ? -6.840 17.622 23.895 1.00 96.38 420 MET A O 1
ATOM 3359 N N . LEU A 1 421 ? -8.402 17.480 22.284 1.00 96.88 421 LEU A N 1
ATOM 3360 C CA . LEU A 1 421 ? -7.612 16.587 21.428 1.00 96.88 421 LEU A CA 1
ATOM 3361 C C . LEU A 1 421 ? -6.329 17.250 20.893 1.00 96.88 421 LEU A C 1
ATOM 3363 O O . LEU A 1 421 ? -5.349 16.551 20.642 1.00 96.88 421 LEU A O 1
ATOM 3367 N N . LYS A 1 422 ? -6.287 18.585 20.758 1.00 96.00 422 LYS A N 1
ATOM 3368 C CA . LYS A 1 422 ? -5.069 19.329 20.369 1.00 96.00 422 LYS A CA 1
ATOM 3369 C C . LYS A 1 422 ? -3.924 19.198 21.375 1.00 96.00 422 LYS A C 1
ATOM 3371 O O . LYS A 1 422 ? -2.760 19.263 20.980 1.00 96.00 422 LYS A O 1
ATOM 3376 N N . LYS A 1 423 ? -4.245 19.031 22.663 1.00 95.31 423 LYS A N 1
ATOM 3377 C CA . LYS A 1 423 ? -3.259 18.925 23.755 1.00 95.31 423 LYS A CA 1
ATOM 3378 C C . LYS A 1 423 ? -2.536 17.581 23.774 1.00 95.31 423 LYS A C 1
ATOM 3380 O O . LYS A 1 423 ? -1.472 17.474 24.377 1.00 95.31 423 LYS A O 1
ATOM 3385 N N . ILE A 1 424 ? -3.111 16.571 23.127 1.00 95.88 424 ILE A N 1
ATOM 3386 C CA . ILE A 1 424 ? -2.518 15.243 23.016 1.00 95.88 424 ILE A CA 1
ATOM 3387 C C . ILE A 1 424 ? -1.693 15.215 21.748 1.00 95.88 424 ILE A C 1
ATOM 3389 O O . ILE A 1 424 ? -2.222 15.462 20.666 1.00 95.88 424 ILE A O 1
ATOM 3393 N N . GLN A 1 425 ? -0.400 14.949 21.881 1.00 94.81 425 GLN A N 1
ATOM 3394 C CA . GLN A 1 425 ? 0.541 15.106 20.779 1.00 94.81 425 GLN A CA 1
ATOM 3395 C C . GLN A 1 425 ? 1.534 13.955 20.721 1.00 94.81 425 GLN A C 1
ATOM 3397 O O . GLN A 1 425 ? 1.958 13.430 21.748 1.00 94.81 425 GLN A O 1
ATOM 3402 N N . ILE A 1 426 ? 1.951 13.614 19.511 1.00 94.81 426 ILE A N 1
ATOM 3403 C CA . ILE A 1 426 ? 2.981 12.621 19.219 1.00 94.81 426 ILE A CA 1
ATOM 3404 C C . ILE A 1 426 ? 4.000 13.229 18.258 1.00 94.81 426 ILE A C 1
ATOM 3406 O O . ILE A 1 426 ? 3.665 14.153 17.513 1.00 94.81 426 ILE A O 1
ATOM 3410 N N . SER A 1 427 ? 5.250 12.774 18.301 1.00 94.44 427 SER A N 1
ATOM 3411 C CA . SER A 1 427 ? 6.263 13.284 17.379 1.00 94.44 427 SER A CA 1
ATOM 3412 C C . SER A 1 427 ? 5.979 12.833 15.940 1.00 94.44 427 SER A C 1
ATOM 3414 O O . SER A 1 427 ? 5.426 11.755 15.708 1.00 94.44 427 SER A O 1
ATOM 3416 N N . LEU A 1 428 ? 6.374 13.636 14.950 1.00 93.25 428 LEU A N 1
ATOM 3417 C CA . LEU A 1 428 ? 6.305 13.224 13.548 1.00 93.25 428 LEU A CA 1
ATOM 3418 C C . LEU A 1 428 ? 7.224 12.023 13.286 1.00 93.25 428 LEU A C 1
ATOM 3420 O O . LEU A 1 428 ? 6.889 11.171 12.468 1.00 93.25 428 LEU A O 1
ATOM 3424 N N . TRP A 1 429 ? 8.343 11.922 14.012 1.00 94.50 429 TRP A N 1
ATOM 3425 C CA . TRP A 1 429 ? 9.215 10.744 14.005 1.00 94.50 429 TRP A CA 1
ATOM 3426 C C . TRP A 1 429 ? 8.431 9.458 14.276 1.00 94.50 429 TRP A C 1
ATOM 3428 O O . TRP A 1 429 ? 8.476 8.531 13.473 1.00 94.50 429 TRP A O 1
ATOM 3438 N N . ASP A 1 430 ? 7.664 9.427 15.362 1.00 94.12 430 ASP A N 1
ATOM 3439 C CA . ASP A 1 430 ? 6.863 8.264 15.742 1.00 94.12 430 ASP A CA 1
ATOM 3440 C C . ASP A 1 430 ? 5.790 7.928 14.694 1.00 94.12 430 ASP A C 1
ATOM 3442 O O . ASP A 1 430 ? 5.563 6.757 14.390 1.00 94.12 430 ASP A O 1
ATOM 3446 N N . ILE A 1 431 ? 5.167 8.945 14.086 1.00 92.81 431 ILE A N 1
ATOM 3447 C CA . ILE A 1 431 ? 4.209 8.743 12.988 1.00 92.81 431 ILE A CA 1
ATOM 3448 C C . ILE A 1 431 ? 4.889 8.111 11.775 1.00 92.81 431 ILE A C 1
ATOM 3450 O O . ILE A 1 431 ? 4.381 7.132 11.231 1.00 92.81 431 ILE A O 1
ATOM 3454 N N . VAL A 1 432 ? 6.037 8.645 11.355 1.00 92.88 432 VAL A N 1
ATOM 3455 C CA . VAL A 1 432 ? 6.794 8.115 10.215 1.00 92.88 432 VAL A CA 1
ATOM 3456 C C . VAL A 1 432 ? 7.254 6.686 10.497 1.00 92.88 432 VAL A C 1
ATOM 3458 O O . VAL A 1 432 ? 7.118 5.838 9.619 1.00 92.88 432 VAL A O 1
ATOM 3461 N N . GLN A 1 433 ? 7.720 6.385 11.713 1.00 91.06 433 GLN A N 1
ATOM 3462 C CA . GLN A 1 433 ? 8.103 5.028 12.114 1.00 91.06 433 GLN A CA 1
ATOM 3463 C C . GLN A 1 433 ? 6.923 4.047 12.079 1.00 91.06 433 GLN A C 1
ATOM 3465 O O . GLN A 1 433 ? 7.104 2.909 11.657 1.00 91.06 433 GLN A O 1
ATOM 3470 N N . ALA A 1 434 ? 5.730 4.471 12.503 1.00 88.00 434 ALA A N 1
ATOM 3471 C CA . ALA A 1 434 ? 4.543 3.617 12.523 1.00 88.00 434 ALA A CA 1
ATOM 3472 C C . ALA A 1 434 ? 3.928 3.394 11.130 1.00 88.00 434 ALA A C 1
ATOM 3474 O O . ALA A 1 434 ? 3.305 2.364 10.896 1.00 88.00 434 ALA A O 1
ATOM 3475 N N . GLN A 1 435 ? 4.065 4.362 10.218 1.00 86.06 435 GLN A N 1
ATOM 3476 C CA . GLN A 1 435 ? 3.432 4.331 8.892 1.00 86.06 435 GLN A CA 1
ATOM 3477 C C . GLN A 1 435 ? 4.371 3.843 7.780 1.00 86.06 435 GLN A C 1
ATOM 3479 O O . GLN A 1 435 ? 3.910 3.451 6.706 1.00 86.06 435 GLN A O 1
ATOM 3484 N N . SER A 1 436 ? 5.686 3.914 7.990 1.00 87.44 436 SER A N 1
ATOM 3485 C CA . SER A 1 436 ? 6.672 3.482 6.999 1.00 87.44 436 SER A CA 1
ATOM 3486 C C . SER A 1 436 ? 6.946 1.989 7.128 1.00 87.44 436 SER A C 1
ATOM 3488 O O . SER A 1 436 ? 7.169 1.469 8.218 1.00 87.44 436 SER A O 1
ATOM 3490 N N . GLY A 1 437 ? 6.989 1.306 5.990 1.00 72.38 437 GLY A N 1
ATOM 3491 C CA . GLY A 1 437 ? 7.288 -0.117 5.884 1.00 72.38 437 GLY A CA 1
ATOM 3492 C C . GLY A 1 437 ? 8.270 -0.345 4.744 1.00 72.38 437 GLY A C 1
ATOM 3493 O O . GLY A 1 437 ? 8.287 0.414 3.771 1.00 72.38 437 GLY A O 1
ATOM 3494 N N . GLY A 1 438 ? 9.114 -1.367 4.871 1.00 74.31 438 GLY A N 1
ATOM 3495 C CA . GLY A 1 438 ? 10.199 -1.578 3.925 1.00 74.31 438 GLY A CA 1
ATOM 3496 C C . GLY A 1 438 ? 10.397 -3.034 3.557 1.00 74.31 438 GLY A C 1
ATOM 3497 O O . GLY A 1 438 ? 10.740 -3.843 4.410 1.00 74.31 438 GLY A O 1
ATOM 3498 N N . HIS A 1 439 ? 10.259 -3.325 2.268 1.00 85.19 439 HIS A N 1
ATOM 3499 C CA . HIS A 1 439 ? 10.718 -4.556 1.645 1.00 85.19 439 HIS A CA 1
ATOM 3500 C C . HIS A 1 439 ? 12.120 -4.330 1.045 1.00 85.19 439 HIS A C 1
ATOM 3502 O O . HIS A 1 439 ? 12.532 -3.200 0.758 1.00 85.19 439 HIS A O 1
ATOM 3508 N N . LYS A 1 440 ? 12.884 -5.408 0.837 1.00 89.25 440 LYS A N 1
ATOM 3509 C CA . LYS A 1 440 ? 14.266 -5.313 0.333 1.00 89.25 440 LYS A CA 1
ATOM 3510 C C . LYS A 1 440 ? 14.367 -4.672 -1.056 1.00 89.25 440 LYS A C 1
ATOM 3512 O O . LYS A 1 440 ? 15.359 -4.012 -1.353 1.00 89.25 440 LYS A O 1
ATOM 3517 N N . ASP A 1 441 ? 13.330 -4.835 -1.879 1.00 90.44 441 ASP A N 1
ATOM 3518 C CA . ASP A 1 441 ? 13.297 -4.372 -3.275 1.00 90.44 441 ASP A CA 1
ATOM 3519 C C . ASP A 1 441 ? 12.374 -3.165 -3.515 1.00 90.44 441 ASP A C 1
ATOM 3521 O O . ASP A 1 441 ? 12.484 -2.510 -4.552 1.00 90.44 441 ASP A O 1
ATOM 3525 N N . ILE A 1 442 ? 11.497 -2.838 -2.559 1.00 89.81 442 ILE A N 1
ATOM 3526 C CA . ILE A 1 442 ? 10.637 -1.650 -2.590 1.00 89.81 442 ILE A CA 1
ATOM 3527 C C . ILE A 1 442 ? 10.347 -1.178 -1.165 1.00 89.81 442 ILE A C 1
ATOM 3529 O O . ILE A 1 442 ? 10.036 -1.972 -0.287 1.00 89.81 442 ILE A O 1
ATOM 3533 N N . THR A 1 443 ? 10.443 0.119 -0.909 1.00 92.88 443 THR A N 1
ATOM 3534 C CA . THR A 1 443 ? 10.178 0.678 0.422 1.00 92.88 443 THR A CA 1
ATOM 3535 C C . THR A 1 443 ? 9.446 2.003 0.312 1.00 92.88 443 THR A C 1
ATOM 3537 O O . THR A 1 443 ? 9.660 2.760 -0.640 1.00 92.88 443 THR A O 1
ATOM 3540 N N . ASN A 1 444 ? 8.597 2.273 1.299 1.00 92.38 444 ASN A N 1
ATOM 3541 C CA . ASN A 1 444 ? 7.784 3.474 1.379 1.00 92.38 444 ASN A CA 1
ATOM 3542 C C . ASN A 1 444 ? 8.090 4.216 2.684 1.00 92.38 444 ASN A C 1
ATOM 3544 O O . ASN A 1 444 ? 8.015 3.644 3.771 1.00 92.38 444 ASN A O 1
ATOM 3548 N N . ILE A 1 445 ? 8.376 5.509 2.568 1.00 94.06 445 ILE A N 1
ATOM 3549 C CA . ILE A 1 445 ? 8.432 6.447 3.688 1.00 94.06 445 ILE A CA 1
ATOM 3550 C C . ILE A 1 445 ? 7.108 7.197 3.701 1.00 94.06 445 ILE A C 1
ATOM 3552 O O . ILE A 1 445 ? 6.874 8.063 2.854 1.00 94.06 445 ILE A O 1
ATOM 3556 N N . SER A 1 446 ? 6.248 6.841 4.644 1.00 91.12 446 SER A N 1
ATOM 3557 C CA . SER A 1 446 ? 4.880 7.345 4.755 1.00 91.12 446 SER A CA 1
ATOM 3558 C C . SER A 1 446 ? 4.722 8.217 5.999 1.00 91.12 446 SER A C 1
ATOM 3560 O O . SER A 1 446 ? 5.582 8.248 6.877 1.00 91.12 446 SER A O 1
ATOM 3562 N N . GLY A 1 447 ? 3.601 8.930 6.092 1.00 89.75 447 GLY A N 1
ATOM 3563 C CA . GLY A 1 447 ? 3.283 9.756 7.257 1.00 89.75 447 GLY A CA 1
ATOM 3564 C C . GLY A 1 447 ? 3.891 11.162 7.221 1.00 89.75 447 GLY A C 1
ATOM 3565 O O . GLY A 1 447 ? 3.658 11.953 8.131 1.00 89.75 447 GLY A O 1
ATOM 3566 N N . LEU A 1 448 ? 4.607 11.535 6.152 1.00 90.38 448 LEU A N 1
ATOM 3567 C CA . LEU A 1 448 ? 5.164 12.888 6.010 1.00 90.38 448 LEU A CA 1
ATOM 3568 C C . LEU A 1 448 ? 4.067 13.948 5.822 1.00 90.38 448 LEU A C 1
ATOM 3570 O O . LEU A 1 448 ? 4.274 15.117 6.127 1.00 90.38 448 LEU A O 1
ATOM 3574 N N . ASN A 1 449 ? 2.872 13.548 5.380 1.00 85.44 449 ASN A N 1
ATOM 3575 C CA . ASN A 1 449 ? 1.700 14.419 5.264 1.00 85.44 449 ASN A CA 1
ATOM 3576 C C . ASN A 1 449 ? 1.165 14.931 6.611 1.00 85.44 449 ASN A C 1
ATOM 3578 O O . ASN A 1 449 ? 0.367 15.865 6.622 1.00 85.44 449 ASN A O 1
ATOM 3582 N N . PHE A 1 450 ? 1.573 14.332 7.734 1.00 87.25 450 PHE A N 1
ATOM 3583 C CA . PHE A 1 450 ? 1.175 14.789 9.067 1.00 87.25 450 PHE A CA 1
ATOM 3584 C C . PHE A 1 450 ? 2.009 15.979 9.559 1.00 87.25 450 PHE A C 1
ATOM 3586 O O . PHE A 1 450 ? 1.646 16.592 10.561 1.00 87.25 450 PHE A O 1
ATOM 3593 N N . ALA A 1 451 ? 3.087 16.339 8.850 1.00 79.00 451 ALA A N 1
ATOM 3594 C CA . ALA A 1 451 ? 4.064 17.324 9.299 1.00 79.00 451 ALA A CA 1
ATOM 3595 C C . ALA A 1 451 ? 3.495 18.722 9.581 1.00 79.00 451 ALA A C 1
ATOM 3597 O O . ALA A 1 451 ? 4.090 19.426 10.383 1.00 79.00 451 ALA A O 1
ATOM 3598 N N . ARG A 1 452 ? 2.356 19.132 8.998 1.00 60.34 452 ARG A N 1
ATOM 3599 C CA . ARG A 1 452 ? 1.548 20.301 9.422 1.00 60.34 452 ARG A CA 1
ATOM 3600 C C . ARG A 1 452 ? 0.189 20.268 8.711 1.00 60.34 452 ARG A C 1
ATOM 3602 O O . ARG A 1 452 ? 0.152 20.161 7.493 1.00 60.34 452 ARG A O 1
ATOM 3609 N N . GLY A 1 453 ? -0.922 20.406 9.437 1.00 53.19 453 GLY A N 1
ATOM 3610 C CA . GLY A 1 453 ? -2.293 20.344 8.904 1.00 53.19 453 GLY A CA 1
ATOM 3611 C C . GLY A 1 453 ? -2.712 21.452 7.920 1.00 53.19 453 GLY A C 1
ATOM 3612 O O . GLY A 1 453 ? -3.649 22.186 8.210 1.00 53.19 453 GLY A O 1
ATOM 3613 N N . MET A 1 454 ? -2.088 21.581 6.745 1.00 44.50 454 MET A N 1
ATOM 3614 C CA . MET A 1 454 ? -2.497 22.542 5.712 1.00 44.50 454 MET A CA 1
ATOM 3615 C C . MET A 1 454 ? -2.294 22.003 4.291 1.00 44.50 454 MET A C 1
ATOM 3617 O O . MET A 1 454 ? -1.262 21.423 3.975 1.00 44.50 454 MET A O 1
ATOM 3621 N N . LYS A 1 455 ? -3.331 22.218 3.467 1.00 40.53 455 LYS A N 1
ATOM 3622 C CA . LYS A 1 455 ? -3.416 22.201 1.992 1.00 40.53 455 LYS A CA 1
ATOM 3623 C C . LYS A 1 455 ? -2.270 21.492 1.247 1.00 40.53 455 LYS A C 1
ATOM 3625 O O . LYS A 1 455 ? -1.138 21.966 1.196 1.00 40.53 455 LYS A O 1
ATOM 3630 N N . ALA A 1 456 ? -2.618 20.390 0.580 1.00 39.78 456 ALA A N 1
ATOM 3631 C CA . ALA A 1 456 ? -1.745 19.691 -0.360 1.00 39.78 456 ALA A CA 1
ATOM 3632 C C . ALA A 1 456 ? -1.095 20.680 -1.348 1.00 39.78 456 ALA A C 1
ATOM 3634 O O . ALA A 1 456 ? -1.805 21.366 -2.080 1.00 39.78 456 ALA A O 1
ATOM 3635 N N . GLY A 1 457 ? 0.240 20.749 -1.355 1.00 44.19 457 GLY A N 1
ATOM 3636 C CA . GLY A 1 457 ? 1.008 21.488 -2.362 1.00 44.19 457 GLY A CA 1
ATOM 3637 C C . GLY A 1 457 ? 2.178 22.319 -1.831 1.00 44.19 457 GLY A C 1
ATOM 3638 O O . GLY A 1 457 ? 3.241 22.290 -2.442 1.00 44.19 457 GLY A O 1
ATOM 3639 N N . GLU A 1 458 ? 2.041 23.013 -0.695 1.00 42.56 458 GLU A N 1
ATOM 3640 C CA . GLU A 1 458 ? 2.992 24.097 -0.356 1.00 42.56 458 GLU A CA 1
ATOM 3641 C C . GLU A 1 458 ? 4.041 23.758 0.721 1.00 42.56 458 GLU A C 1
ATOM 3643 O O . GLU A 1 458 ? 5.117 24.353 0.717 1.00 42.56 458 GLU A O 1
ATOM 3648 N N . HIS A 1 459 ? 3.802 22.779 1.607 1.00 48.72 459 HIS A N 1
ATOM 3649 C CA . HIS A 1 459 ? 4.672 22.562 2.783 1.00 48.72 459 HIS A CA 1
ATOM 3650 C C . HIS A 1 459 ? 5.379 21.199 2.865 1.00 48.72 459 HIS A C 1
ATOM 3652 O O . HIS A 1 459 ? 6.398 21.084 3.546 1.00 48.72 459 HIS A O 1
ATOM 3658 N N . ASN A 1 460 ? 4.929 20.186 2.115 1.00 55.72 460 ASN A N 1
ATOM 3659 C CA . ASN A 1 460 ? 5.574 18.861 2.095 1.00 55.72 460 ASN A CA 1
ATOM 3660 C C . ASN A 1 460 ? 6.949 18.865 1.398 1.00 55.72 460 ASN A C 1
ATOM 3662 O O . ASN A 1 460 ? 7.762 17.962 1.599 1.00 55.72 460 ASN A O 1
ATOM 3666 N N . THR A 1 461 ? 7.245 19.889 0.594 1.00 56.50 461 THR A N 1
ATOM 3667 C CA . THR A 1 461 ? 8.528 20.047 -0.107 1.00 56.50 461 THR A CA 1
ATOM 3668 C C . THR A 1 461 ? 9.716 20.167 0.850 1.00 56.50 461 THR A C 1
ATOM 3670 O O . THR A 1 461 ? 10.796 19.691 0.506 1.00 56.50 461 THR A O 1
ATOM 3673 N N . ASN A 1 462 ? 9.511 20.714 2.055 1.00 71.62 462 ASN A N 1
ATOM 3674 C CA . ASN A 1 462 ? 10.558 20.952 3.058 1.00 71.62 462 ASN A CA 1
ATOM 3675 C C . ASN A 1 462 ? 11.082 19.679 3.746 1.00 71.62 462 ASN A C 1
ATOM 3677 O O . ASN A 1 462 ? 12.134 19.728 4.376 1.00 71.62 462 ASN A O 1
ATOM 3681 N N . LEU A 1 463 ? 10.379 18.549 3.622 1.00 86.62 463 LEU A N 1
ATOM 3682 C CA . LEU A 1 463 ? 10.855 17.239 4.085 1.00 86.62 463 LEU A CA 1
ATOM 3683 C C . LEU A 1 463 ? 11.154 16.320 2.905 1.00 86.62 463 LEU A C 1
ATOM 3685 O O . LEU A 1 463 ? 12.233 15.735 2.825 1.00 86.62 463 LEU A O 1
ATOM 3689 N N . ILE A 1 464 ? 10.232 16.250 1.941 1.00 90.69 464 ILE A N 1
ATOM 3690 C CA . ILE A 1 464 ? 10.309 15.279 0.850 1.00 90.69 464 ILE A CA 1
ATOM 3691 C C . ILE A 1 464 ? 11.538 15.503 -0.023 1.00 90.69 464 ILE A C 1
ATOM 3693 O O . ILE A 1 464 ? 12.319 14.578 -0.232 1.00 90.69 464 ILE A O 1
ATOM 3697 N N . LYS A 1 465 ? 11.741 16.726 -0.524 1.00 91.06 465 LYS A N 1
ATOM 3698 C CA . LYS A 1 465 ? 12.843 17.001 -1.455 1.00 91.06 465 LYS A CA 1
ATOM 3699 C C . LYS A 1 465 ? 14.217 16.900 -0.774 1.00 91.06 465 LYS A C 1
ATOM 3701 O O . LYS A 1 465 ? 15.100 16.281 -1.368 1.00 91.06 465 LYS A O 1
ATOM 3706 N N . PRO A 1 466 ? 14.419 17.388 0.467 1.00 92.56 466 PRO A N 1
ATOM 3707 C CA . PRO A 1 466 ? 15.644 17.116 1.221 1.00 92.56 466 PRO A CA 1
ATOM 3708 C C . PRO A 1 466 ? 15.920 15.624 1.444 1.00 92.56 466 PRO A C 1
ATOM 3710 O O . PRO A 1 466 ? 17.051 15.179 1.246 1.00 92.56 466 PRO A O 1
ATOM 3713 N N . MET A 1 467 ? 14.901 14.829 1.787 1.00 95.44 467 MET A N 1
ATOM 3714 C CA . MET A 1 467 ? 15.051 13.374 1.905 1.00 95.44 467 MET A CA 1
ATOM 3715 C C . MET A 1 467 ? 15.405 12.737 0.557 1.00 95.44 467 MET A C 1
ATOM 3717 O O . MET A 1 467 ? 16.336 11.941 0.498 1.00 95.44 467 MET A O 1
ATOM 3721 N N . MET A 1 468 ? 14.756 13.136 -0.542 1.00 95.38 468 MET A N 1
ATOM 3722 C CA . MET A 1 468 ? 15.096 12.675 -1.897 1.00 95.38 468 MET A CA 1
ATOM 3723 C C . MET A 1 468 ? 16.535 13.022 -2.294 1.00 95.38 468 MET A C 1
ATOM 3725 O O . MET A 1 468 ? 17.204 12.211 -2.932 1.00 95.38 468 MET A O 1
ATOM 3729 N N . ILE A 1 469 ? 17.035 14.202 -1.914 1.00 94.00 469 ILE A N 1
ATOM 3730 C CA . ILE A 1 469 ? 18.440 14.595 -2.111 1.00 94.00 469 ILE A CA 1
ATOM 3731 C C . ILE A 1 469 ? 19.365 13.649 -1.358 1.00 94.00 469 ILE A C 1
ATOM 3733 O O . ILE A 1 469 ? 20.352 13.178 -1.923 1.00 94.00 469 ILE A O 1
ATOM 3737 N N . GLN A 1 470 ? 19.050 13.354 -0.097 1.00 95.38 470 GLN A N 1
ATOM 3738 C CA . GLN A 1 470 ? 19.868 12.457 0.704 1.00 95.38 470 GLN A CA 1
ATOM 3739 C C . GLN A 1 470 ? 19.849 11.024 0.162 1.00 95.38 470 GLN A C 1
ATOM 3741 O O . GLN A 1 470 ? 20.913 10.417 0.058 1.00 95.38 470 GLN A O 1
ATOM 3746 N N . ILE A 1 471 ? 18.677 10.526 -0.246 1.00 95.94 471 ILE A N 1
ATOM 3747 C CA . ILE A 1 471 ? 18.528 9.233 -0.926 1.00 95.94 471 ILE A CA 1
ATOM 3748 C C . ILE A 1 471 ? 19.383 9.209 -2.184 1.00 95.94 471 ILE A C 1
ATOM 3750 O O . ILE A 1 471 ? 20.176 8.296 -2.362 1.00 95.94 471 ILE A O 1
ATOM 3754 N N . THR A 1 472 ? 19.280 10.241 -3.021 1.00 94.19 472 THR A N 1
ATOM 3755 C CA . THR A 1 472 ? 20.044 10.328 -4.269 1.00 94.19 472 THR A CA 1
ATOM 3756 C C . THR A 1 472 ? 21.544 10.269 -4.000 1.00 94.19 472 THR A C 1
ATOM 3758 O O . THR A 1 472 ? 22.224 9.439 -4.585 1.00 94.19 472 THR A O 1
ATOM 3761 N N . ARG A 1 473 ? 22.064 11.062 -3.054 1.00 92.12 473 ARG A N 1
ATOM 3762 C CA . ARG A 1 473 ? 23.488 11.010 -2.674 1.00 92.12 473 ARG A CA 1
ATOM 3763 C C . ARG A 1 473 ? 23.925 9.627 -2.199 1.00 92.12 473 ARG A C 1
ATOM 3765 O O . ARG A 1 473 ? 25.015 9.186 -2.540 1.00 92.12 473 ARG A O 1
ATOM 3772 N N . ASP A 1 474 ? 23.105 8.968 -1.387 1.00 92.38 474 ASP A N 1
ATOM 3773 C CA . ASP A 1 474 ? 23.436 7.646 -0.862 1.00 92.38 474 ASP A CA 1
ATOM 3774 C C . ASP A 1 474 ? 23.387 6.580 -1.974 1.00 92.38 474 ASP A C 1
ATOM 3776 O O . ASP A 1 474 ? 24.272 5.732 -2.037 1.00 92.38 474 ASP A O 1
ATOM 3780 N N . MET A 1 475 ? 22.407 6.647 -2.885 1.00 91.38 475 MET A N 1
ATOM 3781 C CA . MET A 1 475 ? 22.296 5.716 -4.013 1.00 91.38 475 MET A CA 1
ATOM 3782 C C . MET A 1 475 ? 23.456 5.872 -5.001 1.00 91.38 475 MET A C 1
ATOM 3784 O O . MET A 1 475 ? 24.037 4.866 -5.388 1.00 91.38 475 MET A O 1
ATOM 3788 N N . LEU A 1 476 ? 23.862 7.097 -5.347 1.00 88.00 476 LEU A N 1
ATOM 3789 C CA . LEU A 1 476 ? 25.015 7.331 -6.234 1.00 88.00 476 LEU A CA 1
ATOM 3790 C C . LEU A 1 476 ? 26.316 6.746 -5.662 1.00 88.00 476 LEU A C 1
ATOM 3792 O O . LEU A 1 476 ? 27.097 6.107 -6.371 1.00 88.00 476 LEU A O 1
ATOM 3796 N N . LYS A 1 477 ? 26.498 6.859 -4.342 1.00 87.12 477 LYS A N 1
ATOM 3797 C CA . LYS A 1 477 ? 27.607 6.209 -3.632 1.00 87.12 477 LYS A CA 1
ATOM 3798 C C . LYS A 1 477 ? 27.542 4.689 -3.736 1.00 87.12 477 LYS A C 1
ATOM 3800 O O . LYS A 1 477 ? 28.550 4.062 -4.053 1.00 87.12 477 LYS A O 1
ATOM 3805 N N . PHE A 1 478 ? 26.378 4.090 -3.471 1.00 85.94 478 PHE A N 1
ATOM 3806 C CA . PHE A 1 478 ? 26.223 2.632 -3.522 1.00 85.94 478 PHE A CA 1
ATOM 3807 C C . PHE A 1 478 ? 26.436 2.061 -4.920 1.00 85.94 478 PHE A C 1
ATOM 3809 O O . PHE A 1 478 ? 27.054 1.012 -5.061 1.00 85.94 478 PHE A O 1
ATOM 3816 N N . LEU A 1 479 ? 25.956 2.761 -5.945 1.00 82.00 479 LEU A N 1
ATOM 3817 C CA . LEU A 1 479 ? 26.061 2.328 -7.336 1.00 82.00 479 LEU A CA 1
ATOM 3818 C C . LEU A 1 479 ? 27.455 2.573 -7.928 1.00 82.00 479 LEU A C 1
ATOM 3820 O O . LEU A 1 479 ? 27.703 2.229 -9.080 1.00 82.00 479 LEU A O 1
ATOM 3824 N N . GLY A 1 480 ? 28.376 3.167 -7.160 1.00 70.00 480 GLY A N 1
ATOM 3825 C CA . GLY A 1 480 ? 29.727 3.453 -7.625 1.00 70.00 480 GLY A CA 1
ATOM 3826 C C . GLY A 1 480 ? 29.765 4.445 -8.787 1.00 70.00 480 GLY A C 1
ATOM 3827 O O . GLY A 1 480 ? 30.794 4.538 -9.454 1.00 70.00 480 GLY A O 1
ATOM 3828 N N . THR A 1 481 ? 28.693 5.209 -9.019 1.00 59.38 481 THR A N 1
ATOM 3829 C CA . THR A 1 481 ? 28.676 6.287 -10.019 1.00 59.38 481 THR A CA 1
ATOM 3830 C C . THR A 1 481 ? 29.651 7.404 -9.631 1.00 59.38 481 THR A C 1
ATOM 3832 O O . THR A 1 481 ? 30.215 8.059 -10.505 1.00 59.38 481 THR A O 1
ATOM 3835 N N . ASP A 1 482 ? 29.987 7.503 -8.338 1.00 53.66 482 ASP A N 1
ATOM 3836 C CA . ASP A 1 482 ? 31.083 8.326 -7.811 1.00 53.66 482 ASP A CA 1
ATOM 3837 C C . ASP A 1 482 ? 32.484 7.874 -8.300 1.00 53.66 482 ASP A C 1
ATOM 3839 O O . ASP A 1 482 ? 33.449 8.628 -8.199 1.00 53.66 482 ASP A O 1
ATOM 3843 N N . LYS A 1 483 ? 32.676 6.664 -8.858 1.00 42.06 483 LYS A N 1
ATOM 3844 C CA . LYS A 1 483 ? 34.026 6.156 -9.207 1.00 42.06 483 LYS A CA 1
ATOM 3845 C C . LYS A 1 483 ? 34.679 6.834 -10.419 1.00 42.06 483 LYS A C 1
ATOM 3847 O O . LYS A 1 483 ? 35.877 6.652 -10.623 1.00 42.06 483 LYS A O 1
ATOM 3852 N N . LYS A 1 484 ? 33.972 7.686 -11.175 1.00 41.59 484 LYS A N 1
ATOM 3853 C CA . LYS A 1 484 ? 34.617 8.609 -12.137 1.00 41.59 484 LYS A CA 1
ATOM 3854 C C . LYS A 1 484 ? 35.245 9.848 -11.473 1.00 41.59 484 LYS A C 1
ATOM 3856 O O . LYS A 1 484 ? 35.882 10.632 -12.170 1.00 41.59 484 LYS A O 1
ATOM 3861 N N . PHE A 1 485 ? 35.126 10.007 -10.151 1.00 40.50 485 PHE A N 1
ATOM 3862 C CA . PHE A 1 485 ? 35.592 11.188 -9.411 1.00 40.50 485 PHE A CA 1
ATOM 3863 C C . PHE A 1 485 ? 36.926 11.035 -8.662 1.00 40.50 485 PHE A C 1
ATOM 3865 O O . PHE A 1 485 ? 37.445 12.029 -8.152 1.00 40.50 485 PHE A O 1
ATOM 3872 N N . ASN A 1 486 ? 37.574 9.865 -8.688 1.00 28.14 486 ASN A N 1
ATOM 3873 C CA . ASN A 1 486 ? 38.929 9.700 -8.128 1.00 28.14 486 ASN A CA 1
ATOM 3874 C C . ASN A 1 486 ? 40.064 10.242 -9.023 1.00 28.14 486 ASN A C 1
ATOM 3876 O O . ASN A 1 486 ? 41.228 9.910 -8.830 1.00 28.14 486 ASN A O 1
ATOM 3880 N N . LEU A 1 487 ? 39.744 11.131 -9.965 1.00 30.36 487 LEU A N 1
ATOM 3881 C CA . LEU A 1 487 ? 40.717 11.923 -10.721 1.00 30.36 487 LEU A CA 1
ATOM 3882 C C . LEU A 1 487 ? 40.456 13.433 -10.595 1.00 30.36 487 LEU A C 1
ATOM 3884 O O . LEU A 1 487 ? 40.720 14.161 -11.534 1.00 30.36 487 LEU A O 1
ATOM 3888 N N . THR A 1 488 ? 39.939 13.925 -9.457 1.00 29.08 488 THR A N 1
ATOM 3889 C CA . THR A 1 488 ? 40.138 15.340 -9.043 1.00 29.08 488 THR A CA 1
ATOM 3890 C C . THR A 1 488 ? 39.849 15.617 -7.557 1.00 29.08 488 THR A C 1
ATOM 3892 O O . THR A 1 488 ? 39.494 16.728 -7.189 1.00 29.08 488 THR A O 1
ATOM 3895 N N . MET A 1 489 ? 40.072 14.655 -6.657 1.00 28.59 489 MET A N 1
ATOM 3896 C CA . MET A 1 489 ? 40.583 15.010 -5.322 1.00 28.59 489 MET A CA 1
ATOM 3897 C C . MET A 1 489 ? 42.095 14.820 -5.330 1.00 28.59 489 MET A C 1
ATOM 3899 O O . MET A 1 489 ? 42.673 14.035 -4.587 1.00 28.59 489 MET A O 1
ATOM 3903 N N . GLY A 1 490 ? 42.741 15.553 -6.238 1.00 27.05 490 GLY A N 1
ATOM 3904 C CA . GLY A 1 490 ? 44.127 15.914 -6.043 1.00 27.05 490 GLY A CA 1
ATOM 3905 C C . GLY A 1 490 ? 44.159 16.836 -4.836 1.00 27.05 490 GLY A C 1
ATOM 3906 O O . GLY A 1 490 ? 43.870 18.016 -4.959 1.00 27.05 490 GLY A O 1
ATOM 3907 N N . ASN A 1 491 ? 44.448 16.252 -3.678 1.00 35.00 491 ASN A N 1
ATOM 3908 C CA . ASN A 1 491 ? 45.558 16.738 -2.892 1.00 35.00 491 ASN A CA 1
ATOM 3909 C C . ASN A 1 491 ? 45.469 18.265 -2.591 1.00 35.00 491 ASN A C 1
ATOM 3911 O O . ASN A 1 491 ? 46.112 19.076 -3.242 1.00 35.00 491 ASN A O 1
ATOM 3915 N N . PHE A 1 492 ? 44.680 18.658 -1.583 1.00 30.84 492 PHE A N 1
ATOM 3916 C CA . PHE A 1 492 ? 44.740 20.010 -0.987 1.00 30.84 492 PHE A CA 1
ATOM 3917 C C . PHE A 1 492 ? 45.362 20.019 0.423 1.00 30.84 492 PHE A C 1
ATOM 3919 O O . PHE A 1 492 ? 45.585 21.086 0.992 1.00 30.84 492 PHE A O 1
ATOM 3926 N N . ASP A 1 493 ? 45.744 18.855 0.961 1.00 30.20 493 ASP A N 1
ATOM 3927 C CA . ASP A 1 493 ? 46.326 18.724 2.308 1.00 30.20 493 ASP A CA 1
ATOM 3928 C C . ASP A 1 493 ? 47.722 19.352 2.480 1.00 30.20 493 ASP A C 1
ATOM 3930 O O . ASP A 1 493 ? 48.171 19.547 3.605 1.00 30.20 493 ASP A O 1
ATOM 3934 N N . HIS A 1 494 ? 48.416 19.690 1.391 1.00 33.28 494 HIS A N 1
ATOM 3935 C CA . HIS A 1 494 ? 49.749 20.329 1.391 1.00 33.28 494 HIS A CA 1
ATOM 3936 C C . HIS A 1 494 ? 49.679 21.835 1.117 1.00 33.28 494 HIS A C 1
ATOM 3938 O O . HIS A 1 494 ? 50.714 22.496 1.102 1.00 33.28 494 HIS A O 1
ATOM 3944 N N . LEU A 1 495 ? 48.478 22.391 0.922 1.00 29.38 495 LEU A N 1
ATOM 3945 C CA . LEU A 1 495 ? 48.268 23.835 0.763 1.00 29.38 495 LEU A CA 1
ATOM 3946 C C . LEU A 1 495 ? 47.792 24.518 2.053 1.00 29.38 495 LEU A C 1
ATOM 3948 O O . LEU A 1 495 ? 47.703 25.744 2.102 1.00 29.38 495 LEU A O 1
ATOM 3952 N N . LEU A 1 496 ? 47.536 23.751 3.115 1.00 31.25 496 LEU A N 1
ATOM 3953 C CA . LEU A 1 496 ? 47.279 24.294 4.443 1.00 31.25 496 LEU A CA 1
ATOM 3954 C C . LEU A 1 496 ? 48.611 24.524 5.159 1.00 31.25 496 LEU A C 1
ATOM 3956 O O . LEU A 1 496 ? 49.354 23.582 5.435 1.00 31.25 496 LEU A O 1
ATOM 3960 N N . LYS A 1 497 ? 48.918 25.793 5.451 1.00 34.97 497 LYS A N 1
ATOM 3961 C CA . LYS A 1 497 ? 50.066 26.148 6.292 1.00 34.97 497 LYS A CA 1
ATOM 3962 C C . LYS A 1 497 ? 49.903 25.526 7.690 1.00 34.97 497 LYS A C 1
ATOM 3964 O O . LYS A 1 497 ? 48.766 25.432 8.163 1.00 34.97 497 LYS A O 1
ATOM 3969 N N . PRO A 1 498 ? 51.004 25.137 8.364 1.00 33.16 498 PRO A N 1
ATOM 3970 C CA . PRO A 1 498 ? 50.966 24.499 9.684 1.00 33.16 498 PRO A CA 1
ATOM 3971 C C . PRO A 1 498 ? 50.112 25.253 10.715 1.00 33.16 498 PRO A C 1
ATOM 3973 O O . PRO A 1 498 ? 49.411 24.622 11.500 1.00 33.16 498 PRO A O 1
ATOM 3976 N N . GLU A 1 499 ? 50.066 26.585 10.633 1.00 35.69 499 GLU A N 1
ATOM 3977 C CA . GLU A 1 499 ? 49.304 27.435 11.556 1.00 35.69 499 GLU A CA 1
ATOM 3978 C C . GLU A 1 499 ? 47.773 27.223 11.489 1.00 35.69 499 GLU A C 1
ATOM 3980 O O . GLU A 1 499 ? 47.061 27.507 12.449 1.00 35.69 499 GLU A O 1
ATOM 3985 N N . VAL A 1 500 ? 47.236 26.696 10.378 1.00 32.94 500 VAL A N 1
ATOM 3986 C CA . VAL A 1 500 ? 45.793 26.406 10.241 1.00 32.94 500 VAL A CA 1
ATOM 3987 C C . VAL A 1 500 ? 45.429 25.055 10.862 1.00 32.94 500 VAL A C 1
ATOM 3989 O O . VAL A 1 500 ? 44.321 24.904 11.382 1.00 32.94 500 VAL A O 1
ATOM 3992 N N . ARG A 1 501 ? 46.363 24.093 10.884 1.00 34.31 501 ARG A N 1
ATOM 3993 C CA . ARG A 1 501 ? 46.157 22.784 11.531 1.00 34.31 501 ARG A CA 1
ATOM 3994 C C . ARG A 1 501 ? 46.028 22.912 13.051 1.00 34.31 501 ARG A C 1
ATOM 3996 O O . ARG A 1 501 ? 45.201 22.231 13.643 1.00 34.31 501 ARG A O 1
ATOM 4003 N N . GLU A 1 502 ? 46.755 23.848 13.656 1.00 34.97 502 GLU A N 1
ATOM 4004 C CA . GLU A 1 502 ? 46.708 24.118 15.101 1.00 34.97 502 GLU A CA 1
ATOM 4005 C C . GLU A 1 502 ? 45.373 24.753 15.547 1.00 34.97 502 GLU A C 1
ATOM 4007 O O . GLU A 1 502 ? 44.902 24.519 16.656 1.00 34.97 502 GLU A O 1
ATOM 4012 N N . SER A 1 503 ? 44.689 25.480 14.653 1.00 35.09 503 SER A N 1
ATOM 4013 C CA . SER A 1 503 ? 43.383 26.105 14.936 1.00 35.09 503 SER A CA 1
ATOM 4014 C C . SER A 1 503 ? 42.173 25.162 14.836 1.00 35.09 503 SER A C 1
ATOM 4016 O O . SER A 1 503 ? 41.073 25.533 15.247 1.00 35.09 503 SER A O 1
ATOM 4018 N N . LEU A 1 504 ? 42.359 23.955 14.287 1.00 31.61 504 LEU A N 1
ATOM 4019 C CA . LEU A 1 504 ? 41.293 22.970 14.060 1.00 31.61 504 LEU A CA 1
ATOM 4020 C C . LEU A 1 504 ? 41.316 21.794 15.049 1.00 31.61 504 LEU A C 1
ATOM 4022 O O . LEU A 1 504 ? 40.503 20.885 14.917 1.00 31.61 504 LEU A O 1
ATOM 4026 N N . GLY A 1 505 ? 42.170 21.845 16.078 1.00 31.59 505 GLY A N 1
ATOM 4027 C CA . GLY A 1 505 ? 42.055 20.958 17.237 1.00 31.59 505 GLY A CA 1
ATOM 4028 C C . GLY A 1 505 ? 42.334 19.482 16.947 1.00 31.59 505 GLY A C 1
ATOM 4029 O O . GLY A 1 505 ? 41.659 18.618 17.498 1.00 31.59 505 GLY A O 1
ATOM 4030 N N . GLU A 1 506 ? 43.334 19.181 16.118 1.00 38.97 506 GLU A N 1
ATOM 4031 C CA . GLU A 1 506 ? 43.933 17.843 16.059 1.00 38.97 506 GLU A CA 1
ATOM 4032 C C . GLU A 1 506 ? 45.295 17.841 16.759 1.00 38.97 506 GLU A C 1
ATOM 4034 O O . GLU A 1 506 ? 46.348 17.765 16.133 1.00 38.97 506 GLU A O 1
ATOM 4039 N N . THR A 1 507 ? 45.270 17.882 18.087 1.00 31.14 507 THR A N 1
ATOM 4040 C CA . THR A 1 507 ? 46.320 17.262 18.897 1.00 31.14 507 THR A CA 1
ATOM 4041 C C . THR A 1 507 ? 45.647 16.494 20.015 1.00 31.14 507 THR A C 1
ATOM 4043 O O . THR A 1 507 ? 44.733 16.999 20.665 1.00 31.14 507 THR A O 1
ATOM 4046 N N . GLY A 1 508 ? 46.061 15.241 20.176 1.00 33.97 508 GLY A N 1
ATOM 4047 C CA . GLY A 1 508 ? 45.555 14.359 21.209 1.00 33.97 508 GLY A CA 1
ATOM 4048 C C . GLY A 1 508 ? 45.772 14.894 22.624 1.00 33.97 508 GLY A C 1
ATOM 4049 O O . GLY A 1 508 ? 46.565 15.798 22.864 1.00 33.97 508 GLY A O 1
ATOM 4050 N N . GLU A 1 509 ? 45.079 14.211 23.527 1.00 27.67 509 GLU A N 1
ATOM 4051 C CA . GLU A 1 509 ? 45.101 14.320 24.985 1.00 27.67 509 GLU A CA 1
ATOM 4052 C C . GLU A 1 509 ? 44.167 15.350 25.636 1.00 27.67 509 GLU A C 1
ATOM 4054 O O . GLU A 1 509 ? 43.903 16.455 25.179 1.00 27.67 509 GLU A O 1
ATOM 4059 N N . THR A 1 510 ? 43.570 14.850 26.710 1.00 35.22 510 THR A N 1
ATOM 4060 C CA . THR A 1 510 ? 42.417 15.330 27.458 1.00 35.22 510 THR A CA 1
ATOM 4061 C C . THR A 1 510 ? 42.707 16.569 28.298 1.00 35.22 510 THR A C 1
ATOM 4063 O O . THR A 1 510 ? 43.652 16.549 29.079 1.00 35.22 510 THR A O 1
ATOM 4066 N N . SER A 1 511 ? 41.771 17.518 28.337 1.00 24.12 511 SER A N 1
ATOM 4067 C CA . SER A 1 511 ? 41.338 18.137 29.598 1.00 24.12 511 SER A CA 1
ATOM 4068 C C . SER A 1 511 ? 39.997 18.846 29.423 1.00 24.12 511 SER A C 1
ATOM 4070 O O . SER A 1 511 ? 39.798 19.597 28.471 1.00 24.12 511 SER A O 1
ATOM 4072 N N . ASN A 1 512 ? 39.087 18.577 30.360 1.00 36.47 512 ASN A N 1
ATOM 4073 C CA . ASN A 1 512 ? 37.880 19.358 30.605 1.00 36.47 512 ASN A CA 1
ATOM 4074 C C . ASN A 1 512 ? 38.242 20.840 30.729 1.00 36.47 512 ASN A C 1
ATOM 4076 O O . ASN A 1 512 ? 39.097 21.149 31.546 1.00 36.47 512 ASN A O 1
ATOM 4080 N N . ASP A 1 513 ? 37.576 21.711 29.972 1.00 25.52 513 ASP A N 1
ATOM 4081 C CA . ASP A 1 513 ? 37.060 22.982 30.483 1.00 25.52 513 ASP A CA 1
ATOM 4082 C C . ASP A 1 513 ? 36.060 23.608 29.495 1.00 25.52 513 ASP A C 1
ATOM 4084 O O . ASP A 1 513 ? 36.038 23.337 28.296 1.00 25.52 513 ASP A O 1
ATOM 4088 N N . GLU A 1 514 ? 35.140 24.363 30.081 1.00 31.89 514 GLU A N 1
ATOM 4089 C CA . GLU A 1 514 ? 33.835 24.796 29.592 1.00 31.89 514 GLU A CA 1
ATOM 4090 C C . GLU A 1 514 ? 33.797 25.434 28.188 1.00 31.89 514 GLU A C 1
ATOM 4092 O O . GLU A 1 514 ? 34.346 26.509 27.953 1.00 31.89 514 GLU A O 1
ATOM 4097 N N . VAL A 1 515 ? 32.962 24.885 27.296 1.00 25.69 515 VAL A N 1
ATOM 4098 C CA . VAL A 1 515 ? 32.366 25.660 26.193 1.00 25.69 515 VAL A CA 1
ATOM 4099 C C . VAL A 1 515 ? 30.874 25.812 26.467 1.00 25.69 515 VAL A C 1
ATOM 4101 O O . VAL A 1 515 ? 30.084 24.879 26.312 1.00 25.69 515 VAL A O 1
ATOM 4104 N N . LYS A 1 516 ? 30.493 27.011 26.917 1.00 24.09 516 LYS A N 1
ATOM 4105 C CA . LYS A 1 516 ? 29.101 27.402 27.165 1.00 24.09 516 LYS A CA 1
ATOM 4106 C C . LYS A 1 516 ? 28.284 27.354 25.864 1.00 24.09 516 LYS A C 1
ATOM 4108 O O . LYS A 1 516 ? 28.753 27.851 24.838 1.00 24.09 516 LYS A O 1
ATOM 4113 N N . PRO A 1 517 ? 27.049 26.824 25.885 1.00 24.38 517 PRO A N 1
ATOM 4114 C CA . PRO A 1 517 ? 26.170 26.862 24.727 1.00 24.38 517 PRO A CA 1
ATOM 4115 C C . PRO A 1 517 ? 25.621 28.283 24.546 1.00 24.38 517 PRO A C 1
ATOM 4117 O O . PRO A 1 517 ? 25.116 28.888 25.489 1.00 24.38 517 PRO A O 1
ATOM 4120 N N . LEU A 1 518 ? 25.683 28.817 23.325 1.00 25.50 518 LEU A N 1
ATOM 4121 C CA . LEU A 1 518 ? 24.910 30.006 22.962 1.00 25.50 518 LEU A CA 1
ATOM 4122 C C . LEU A 1 518 ? 23.420 29.629 22.932 1.00 25.50 518 LEU A C 1
ATOM 4124 O O . LEU A 1 518 ? 22.934 28.997 21.993 1.00 25.50 518 LEU A O 1
ATOM 4128 N N . GLU A 1 519 ? 22.730 29.986 24.015 1.00 24.58 519 GLU A N 1
ATOM 4129 C CA . GLU A 1 519 ? 21.281 29.914 24.189 1.00 24.58 519 GLU A CA 1
ATOM 4130 C C . GLU A 1 519 ? 20.525 30.762 23.156 1.00 24.58 519 GLU A C 1
ATOM 4132 O O . GLU A 1 519 ? 21.010 31.767 22.633 1.00 24.58 519 GLU A O 1
ATOM 4137 N N . GLY A 1 520 ? 19.303 30.327 22.853 1.00 26.70 520 GLY A N 1
ATOM 4138 C CA . GLY A 1 520 ? 18.504 30.845 21.754 1.00 26.70 520 GLY A CA 1
ATOM 4139 C C . GLY A 1 520 ? 17.933 32.251 21.937 1.00 26.70 520 GLY A C 1
ATOM 4140 O O . GLY A 1 520 ? 17.716 32.743 23.040 1.00 26.70 520 GLY A O 1
ATOM 4141 N N . LYS A 1 521 ? 17.550 32.838 20.800 1.00 23.08 521 LYS A N 1
ATOM 4142 C CA . LYS A 1 521 ? 16.450 33.801 20.702 1.00 23.08 521 LYS A CA 1
ATOM 4143 C C . LYS A 1 521 ? 15.620 33.493 19.458 1.00 23.08 521 LYS A C 1
ATOM 4145 O O . LYS A 1 521 ? 16.045 33.730 18.332 1.00 23.08 521 LYS A O 1
ATOM 4150 N N . PHE A 1 522 ? 14.424 32.958 19.685 1.00 30.12 522 PHE A N 1
ATOM 4151 C CA . PHE A 1 522 ? 13.306 33.074 18.754 1.00 30.12 522 PHE A CA 1
ATOM 4152 C C . PHE A 1 522 ? 12.801 34.521 18.794 1.00 30.12 522 PHE A C 1
ATOM 4154 O O . PHE A 1 522 ? 12.697 35.083 19.882 1.00 30.12 522 PHE A O 1
ATOM 4161 N N . MET A 1 523 ? 12.414 35.100 17.655 1.00 23.00 523 MET A N 1
ATOM 4162 C CA . MET A 1 523 ? 11.428 36.184 17.649 1.00 23.00 523 MET A CA 1
ATOM 4163 C C . MET A 1 523 ? 10.456 36.071 16.477 1.00 23.00 523 MET A C 1
ATOM 4165 O O . MET A 1 523 ? 10.772 35.559 15.407 1.00 23.00 523 MET A O 1
ATOM 4169 N N . SER A 1 524 ? 9.250 36.516 16.803 1.00 25.38 524 SER A N 1
ATOM 4170 C CA . SER A 1 524 ? 7.935 36.301 16.221 1.00 25.38 524 SER A CA 1
ATOM 4171 C C . SER A 1 524 ? 7.594 37.206 15.036 1.00 25.38 524 SER A C 1
ATOM 4173 O O . SER A 1 524 ? 8.243 38.216 14.777 1.00 25.38 524 SER A O 1
ATOM 4175 N N . ILE A 1 525 ? 6.495 36.845 14.371 1.00 27.97 525 ILE A N 1
ATOM 4176 C CA . ILE A 1 525 ? 5.690 37.699 13.489 1.00 27.97 525 ILE A CA 1
ATOM 4177 C C . ILE A 1 525 ? 4.831 38.614 14.377 1.00 27.97 525 ILE A C 1
ATOM 4179 O O . ILE A 1 525 ? 4.137 38.070 15.231 1.00 27.97 525 ILE A O 1
ATOM 4183 N N . ASP A 1 526 ? 4.890 39.941 14.196 1.00 30.06 526 ASP A N 1
ATOM 4184 C CA . ASP A 1 526 ? 3.719 40.801 13.904 1.00 30.06 526 ASP A CA 1
ATOM 4185 C C . ASP A 1 526 ? 4.129 42.277 13.679 1.00 30.06 526 ASP A C 1
ATOM 4187 O O . ASP A 1 526 ? 4.777 42.872 14.537 1.00 30.06 526 ASP A O 1
ATOM 4191 N N . ASP A 1 527 ? 3.751 42.854 12.534 1.00 29.45 527 ASP A N 1
ATOM 4192 C CA . ASP A 1 527 ? 3.154 44.197 12.433 1.00 29.45 527 ASP A CA 1
ATOM 4193 C C . ASP A 1 527 ? 2.432 44.302 11.070 1.00 29.45 527 ASP A C 1
ATOM 4195 O O . ASP A 1 527 ? 2.779 43.626 10.096 1.00 29.45 527 ASP A O 1
ATOM 4199 N N . LYS A 1 528 ? 1.401 45.139 11.030 1.00 30.69 528 LYS A N 1
ATOM 4200 C CA . LYS A 1 528 ? 0.171 45.143 10.222 1.00 30.69 528 LYS A CA 1
ATOM 4201 C C . LYS A 1 528 ? 0.273 45.201 8.687 1.00 30.69 528 LYS A C 1
ATOM 4203 O O . LYS A 1 528 ? -0.761 45.321 8.040 1.00 30.69 528 LYS A O 1
ATOM 4208 N N . ASP A 1 529 ? 1.450 45.020 8.093 1.00 31.97 529 ASP A N 1
ATOM 4209 C CA . ASP A 1 529 ? 1.674 45.203 6.646 1.00 31.97 529 ASP A CA 1
ATOM 4210 C C . ASP A 1 529 ? 2.186 43.958 5.896 1.00 31.97 529 ASP A C 1
ATOM 4212 O O . ASP A 1 529 ? 2.584 44.047 4.733 1.00 31.97 529 ASP A O 1
ATOM 4216 N N . GLY A 1 530 ? 2.187 42.776 6.522 1.00 30.28 530 GLY A N 1
ATOM 4217 C CA . GLY A 1 530 ? 2.394 41.509 5.805 1.00 30.28 530 GLY A CA 1
ATOM 4218 C C . GLY A 1 530 ? 3.750 41.358 5.092 1.00 30.28 530 GLY A C 1
ATOM 4219 O O . GLY A 1 530 ? 3.802 40.815 3.989 1.00 30.28 530 GLY A O 1
ATOM 4220 N N . ARG A 1 531 ? 4.864 41.804 5.695 1.00 26.12 531 ARG A N 1
ATOM 4221 C CA . ARG A 1 531 ? 6.222 41.617 5.134 1.00 26.12 531 ARG A CA 1
ATOM 4222 C C . ARG A 1 531 ? 7.098 40.714 6.008 1.00 26.12 531 ARG A C 1
ATOM 4224 O O . ARG A 1 531 ? 7.224 40.928 7.210 1.00 26.12 531 ARG A O 1
ATOM 4231 N N . PHE A 1 532 ? 7.756 39.733 5.384 1.00 25.36 532 PHE A N 1
ATOM 4232 C CA . PHE A 1 532 ? 8.764 38.870 6.013 1.00 25.36 532 PHE A CA 1
ATOM 4233 C C . PHE A 1 532 ? 10.125 39.582 6.100 1.00 25.36 532 PHE A C 1
ATOM 4235 O O . PHE A 1 532 ? 10.613 40.110 5.101 1.00 25.36 532 PHE A O 1
ATOM 4242 N N . LYS A 1 533 ? 10.779 39.535 7.268 1.00 27.73 533 LYS A N 1
ATOM 4243 C CA . LYS A 1 533 ? 12.205 39.867 7.427 1.00 27.73 533 LYS A CA 1
ATOM 4244 C C . LYS A 1 533 ? 13.036 38.584 7.372 1.00 27.73 533 LYS A C 1
ATOM 4246 O O . LYS A 1 533 ? 12.925 37.745 8.259 1.00 27.73 533 LYS A O 1
ATOM 4251 N N . PHE A 1 534 ? 13.895 38.463 6.364 1.00 25.38 534 PHE A N 1
ATOM 4252 C CA . PHE A 1 534 ? 15.013 37.520 6.367 1.00 25.38 534 PHE A CA 1
ATOM 4253 C C . PHE A 1 534 ? 16.288 38.300 6.694 1.00 25.38 534 PHE A C 1
ATOM 4255 O O . PHE A 1 534 ? 16.680 39.174 5.928 1.00 25.38 534 PHE A O 1
ATOM 4262 N N . GLY A 1 535 ? 16.917 37.996 7.827 1.00 31.81 535 GLY A N 1
ATOM 4263 C CA . GLY A 1 535 ? 18.334 38.273 8.060 1.00 31.81 535 GLY A CA 1
ATOM 4264 C C . GLY A 1 535 ? 19.024 36.923 8.166 1.00 31.81 535 GLY A C 1
ATOM 4265 O O . GLY A 1 535 ? 18.628 36.108 9.001 1.00 31.81 535 GLY A O 1
ATOM 4266 N N . THR A 1 536 ? 19.960 36.622 7.270 1.00 36.94 536 THR A N 1
ATOM 4267 C CA . THR A 1 536 ? 20.587 35.295 7.238 1.00 36.94 536 THR A CA 1
ATOM 4268 C C . THR A 1 536 ? 21.900 35.306 8.008 1.00 36.94 536 THR A C 1
ATOM 4270 O O . THR A 1 536 ? 22.738 36.177 7.819 1.00 36.94 536 THR A O 1
ATOM 4273 N N . ILE A 1 537 ? 22.113 34.281 8.836 1.00 33.47 537 ILE A N 1
ATOM 4274 C CA . ILE A 1 537 ? 23.363 33.999 9.570 1.00 33.47 537 ILE A CA 1
ATOM 4275 C C . ILE A 1 537 ? 24.598 34.021 8.640 1.00 33.47 537 ILE A C 1
ATOM 4277 O O . ILE A 1 537 ? 25.702 34.338 9.069 1.00 33.47 537 ILE A O 1
ATOM 4281 N N . ALA A 1 538 ? 24.409 33.745 7.346 1.00 32.91 538 ALA A N 1
ATOM 4282 C CA . ALA A 1 538 ? 25.444 33.833 6.321 1.00 32.91 538 ALA A CA 1
ATOM 4283 C C . ALA A 1 538 ? 25.979 35.264 6.103 1.00 32.91 538 ALA A C 1
ATOM 4285 O O . ALA A 1 538 ? 27.166 35.428 5.843 1.00 32.91 538 ALA A O 1
ATOM 4286 N N . GLU A 1 539 ? 25.139 36.293 6.231 1.00 37.91 539 GLU A N 1
ATOM 4287 C CA . GLU A 1 539 ? 25.528 37.698 6.026 1.00 37.91 539 GLU A CA 1
ATOM 4288 C C . GLU A 1 539 ? 26.419 38.199 7.174 1.00 37.91 539 GLU A C 1
ATOM 4290 O O . GLU A 1 539 ? 27.414 38.879 6.931 1.00 37.91 539 GLU A O 1
ATOM 4295 N N . GLU A 1 540 ? 26.130 37.771 8.406 1.00 39.41 540 GLU A N 1
ATOM 4296 C CA . GLU A 1 540 ? 26.948 38.047 9.595 1.00 39.41 540 GLU A CA 1
ATOM 4297 C C . GLU A 1 540 ? 28.328 37.373 9.487 1.00 39.41 540 GLU A C 1
ATOM 4299 O O . GLU A 1 540 ? 29.357 37.995 9.745 1.00 39.41 540 GLU A O 1
ATOM 4304 N N . ILE A 1 541 ? 28.362 36.115 9.028 1.00 39.34 541 ILE A N 1
ATOM 4305 C CA . ILE A 1 541 ? 29.601 35.345 8.835 1.00 39.34 541 ILE A CA 1
ATOM 4306 C C . ILE A 1 541 ? 30.476 35.980 7.748 1.00 39.34 541 ILE A C 1
ATOM 4308 O O . ILE A 1 541 ? 31.686 36.111 7.931 1.00 39.34 541 ILE A O 1
ATOM 4312 N N . VAL A 1 542 ? 29.879 36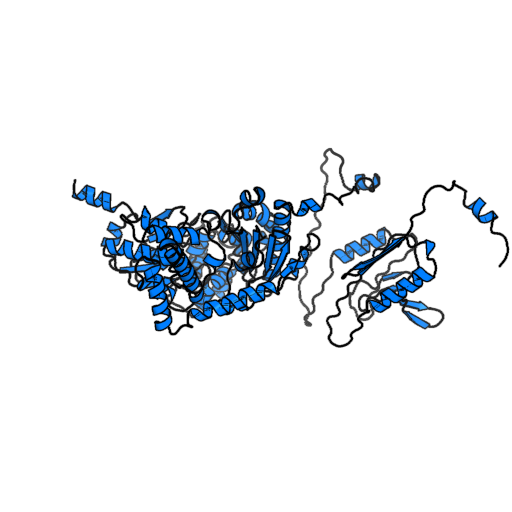.413 6.634 1.00 39.22 542 VAL A N 1
ATOM 4313 C CA . VAL A 1 542 ? 30.606 37.073 5.539 1.00 39.22 542 VAL A CA 1
ATOM 4314 C C . VAL A 1 542 ? 31.130 38.443 5.977 1.00 39.22 542 VAL A C 1
ATOM 4316 O O . VAL A 1 542 ? 32.292 38.750 5.721 1.00 39.22 542 VAL A O 1
ATOM 4319 N N . TYR A 1 543 ? 30.335 39.243 6.694 1.00 42.34 543 TYR A N 1
ATOM 4320 C CA . TYR A 1 543 ? 30.779 40.537 7.219 1.00 42.34 543 TYR A CA 1
ATOM 4321 C C . TYR A 1 543 ? 31.927 40.390 8.226 1.00 42.34 543 TYR A C 1
ATOM 4323 O O . TYR A 1 543 ? 32.932 41.096 8.132 1.00 42.34 543 TYR A O 1
ATOM 4331 N N . GLN A 1 544 ? 31.831 39.438 9.157 1.00 44.66 544 GLN A N 1
ATOM 4332 C CA . GLN A 1 544 ? 32.900 39.170 10.120 1.00 44.66 544 GLN A CA 1
ATOM 4333 C C . GLN A 1 544 ? 34.171 38.655 9.433 1.00 44.66 544 GLN A C 1
ATOM 4335 O O . GLN A 1 544 ? 35.271 39.091 9.773 1.00 44.66 544 GLN A O 1
ATOM 4340 N N . HIS A 1 545 ? 34.036 37.789 8.425 1.00 41.94 545 HIS A N 1
ATOM 4341 C CA . HIS A 1 545 ? 35.168 37.282 7.651 1.00 41.94 545 HIS A CA 1
ATOM 4342 C C . HIS A 1 545 ? 35.868 38.387 6.847 1.00 41.94 545 HIS A C 1
ATOM 4344 O O . HIS A 1 545 ? 37.095 38.443 6.823 1.00 41.94 545 HIS A O 1
ATOM 4350 N N . LEU A 1 546 ? 35.112 39.292 6.224 1.00 40.25 546 LEU A N 1
ATOM 4351 C CA . LEU A 1 546 ? 35.671 40.399 5.445 1.00 40.25 546 LEU A CA 1
ATOM 4352 C C . LEU A 1 546 ? 36.324 41.458 6.334 1.00 40.25 546 LEU A C 1
ATOM 4354 O O . LEU A 1 546 ? 37.381 41.968 5.987 1.00 40.25 546 LEU A O 1
ATOM 4358 N N . THR A 1 547 ? 35.744 41.741 7.502 1.00 47.97 547 THR A N 1
ATOM 4359 C CA . THR A 1 547 ? 36.304 42.706 8.461 1.00 47.97 547 THR A CA 1
ATOM 4360 C C . THR A 1 547 ? 37.601 42.192 9.086 1.00 47.97 547 THR A C 1
ATOM 4362 O O . THR A 1 547 ? 38.533 42.959 9.298 1.00 47.97 547 THR A O 1
ATOM 4365 N N . LYS A 1 548 ? 37.691 40.880 9.340 1.00 43.19 548 LYS A N 1
ATOM 4366 C CA . LYS A 1 548 ? 38.884 40.237 9.906 1.00 43.19 548 LYS A CA 1
ATOM 4367 C C . LYS A 1 548 ? 40.050 40.135 8.914 1.00 43.19 548 LYS A C 1
ATOM 4369 O O . LYS A 1 548 ? 41.195 40.098 9.346 1.00 43.19 548 LYS A O 1
ATOM 4374 N N . ASN A 1 549 ? 39.765 40.082 7.612 1.00 39.19 549 ASN A N 1
ATOM 4375 C CA . ASN A 1 549 ? 40.771 39.877 6.562 1.00 39.19 549 ASN A CA 1
ATOM 4376 C C . ASN A 1 549 ? 40.988 41.110 5.666 1.00 39.19 549 ASN A C 1
ATOM 4378 O O . ASN A 1 549 ? 41.637 41.008 4.625 1.00 39.19 549 ASN A O 1
ATOM 4382 N N . ALA A 1 550 ? 40.435 42.269 6.034 1.00 39.66 550 ALA A N 1
ATOM 4383 C CA . ALA A 1 550 ? 40.633 43.499 5.279 1.00 39.66 550 ALA A CA 1
ATOM 4384 C C . ALA A 1 550 ? 42.068 44.037 5.466 1.00 39.66 550 ALA A C 1
ATOM 4386 O O . ALA A 1 550 ? 42.589 43.992 6.582 1.00 39.66 550 ALA A O 1
ATOM 4387 N N . PRO A 1 551 ? 42.705 44.586 4.413 1.00 37.59 551 PRO A N 1
ATOM 4388 C CA . PRO A 1 551 ? 44.008 45.236 4.534 1.00 37.59 551 PRO A CA 1
ATOM 4389 C C . PRO A 1 551 ? 43.986 46.401 5.532 1.00 37.59 551 PRO A C 1
ATOM 4391 O O . PRO A 1 551 ? 42.988 47.121 5.643 1.00 37.59 551 PRO A O 1
ATOM 4394 N N . GLU A 1 552 ? 45.105 46.615 6.222 1.00 34.12 552 GLU A N 1
ATOM 4395 C CA . GLU A 1 552 ? 45.251 47.642 7.257 1.00 34.12 552 GLU A CA 1
ATOM 4396 C C . GLU A 1 552 ? 44.931 49.049 6.707 1.00 34.12 552 GLU A C 1
ATOM 4398 O O . GLU A 1 552 ? 45.428 49.453 5.656 1.00 34.12 552 GLU A O 1
ATOM 4403 N N . GLY A 1 553 ? 44.037 49.781 7.386 1.00 39.09 553 GLY A N 1
ATOM 4404 C CA . GLY A 1 553 ? 43.522 51.089 6.945 1.00 39.09 553 GLY A CA 1
ATOM 4405 C C . GLY A 1 553 ? 42.198 51.057 6.161 1.00 39.09 553 GLY A C 1
ATOM 4406 O O . GLY A 1 553 ? 41.633 52.114 5.875 1.00 39.09 553 GLY A O 1
ATOM 4407 N N . THR A 1 554 ? 41.652 49.875 5.854 1.00 37.06 554 THR A N 1
ATOM 4408 C CA . THR A 1 554 ? 40.361 49.739 5.155 1.00 37.06 554 THR A CA 1
ATOM 4409 C C . THR A 1 554 ? 39.185 49.921 6.121 1.00 37.06 554 THR A C 1
ATOM 4411 O O . THR A 1 554 ? 38.959 49.093 7.002 1.00 37.06 554 THR A O 1
ATOM 4414 N N . LYS A 1 555 ? 38.391 50.987 5.946 1.00 39.12 555 LYS A N 1
ATOM 4415 C CA . LYS A 1 555 ? 37.122 51.172 6.670 1.00 39.12 555 LYS A CA 1
ATOM 4416 C C . LYS A 1 555 ? 35.977 50.466 5.947 1.00 39.12 555 LYS A C 1
ATOM 4418 O O . LYS A 1 555 ? 35.638 50.840 4.827 1.00 39.12 555 LYS A O 1
ATOM 4423 N N . ILE A 1 556 ? 35.357 49.497 6.616 1.00 41.44 556 ILE A N 1
ATOM 4424 C CA . ILE A 1 556 ? 34.125 48.843 6.168 1.00 41.44 556 ILE A CA 1
ATOM 4425 C C . ILE A 1 556 ? 32.977 49.410 7.007 1.00 41.44 556 ILE A C 1
ATOM 4427 O O . ILE A 1 556 ? 32.926 49.198 8.216 1.00 41.44 556 ILE A O 1
ATOM 4431 N N . GLU A 1 557 ? 32.081 50.170 6.378 1.00 40.75 557 GLU A N 1
ATOM 4432 C CA . GLU A 1 557 ? 30.924 50.777 7.041 1.00 40.75 557 GLU A CA 1
ATOM 4433 C C . GLU A 1 557 ? 29.623 50.178 6.502 1.00 40.75 557 GLU A C 1
ATOM 4435 O O . GLU A 1 557 ? 29.432 50.037 5.295 1.00 40.75 557 GLU A O 1
ATOM 4440 N N . ASN A 1 558 ? 28.714 49.845 7.415 1.00 43.59 558 ASN A N 1
ATOM 4441 C CA . ASN A 1 558 ? 27.366 49.392 7.101 1.00 43.59 558 ASN A CA 1
ATOM 4442 C C . ASN A 1 558 ? 26.430 50.609 7.084 1.00 43.59 558 ASN A C 1
ATOM 4444 O O . ASN A 1 558 ? 26.034 51.106 8.141 1.00 43.59 558 ASN A O 1
ATOM 4448 N N . THR A 1 559 ? 26.106 51.135 5.905 1.00 38.34 559 THR A N 1
ATOM 4449 C CA . THR A 1 559 ? 25.234 52.309 5.790 1.00 38.34 559 THR A CA 1
ATOM 4450 C C . THR A 1 559 ? 23.770 51.892 5.648 1.00 38.34 559 THR A C 1
ATOM 4452 O O . THR A 1 559 ? 23.369 51.221 4.702 1.00 38.34 559 THR A O 1
ATOM 4455 N N . LYS A 1 560 ? 22.929 52.323 6.597 1.00 38.44 560 LYS A N 1
ATOM 4456 C CA . LYS A 1 560 ? 21.467 52.276 6.441 1.00 38.44 560 LYS A CA 1
ATOM 4457 C C . LYS A 1 560 ? 21.028 53.424 5.534 1.00 38.44 560 LYS A C 1
ATOM 4459 O O . LYS A 1 560 ? 21.433 54.566 5.749 1.00 38.44 560 LYS A O 1
ATOM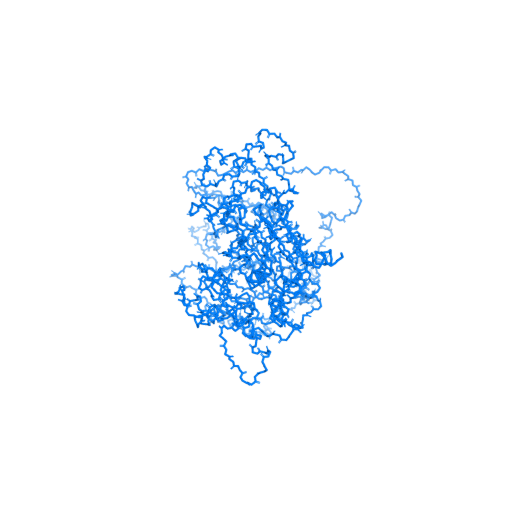 4464 N N . ASN A 1 561 ? 20.171 53.147 4.555 1.00 37.62 561 ASN A N 1
ATOM 4465 C CA . ASN A 1 561 ? 19.538 54.208 3.775 1.00 37.62 561 ASN A CA 1
ATOM 4466 C C . ASN A 1 561 ? 18.505 54.981 4.630 1.00 37.62 561 ASN A C 1
ATOM 4468 O O . ASN A 1 561 ? 17.984 54.470 5.624 1.00 37.62 561 ASN A O 1
ATOM 4472 N N . LYS A 1 562 ? 18.218 56.240 4.257 1.00 34.75 562 LYS A N 1
ATOM 4473 C CA . LYS A 1 562 ? 17.352 57.175 5.012 1.00 34.75 562 LYS A CA 1
ATOM 4474 C C . LYS A 1 562 ? 15.877 56.745 5.136 1.00 34.75 562 LYS A C 1
ATOM 4476 O O . LYS A 1 562 ? 15.120 57.424 5.816 1.00 34.75 562 LYS A O 1
ATOM 4481 N N . GLU A 1 563 ? 15.483 55.624 4.537 1.00 36.16 563 GLU A N 1
ATOM 4482 C CA . GLU A 1 563 ? 14.103 55.113 4.538 1.00 36.16 563 GLU A CA 1
ATOM 4483 C C . GLU A 1 563 ? 13.924 53.819 5.354 1.00 36.16 563 GLU A C 1
ATOM 4485 O O . GLU A 1 563 ? 12.871 53.192 5.306 1.00 36.16 563 GLU A O 1
ATOM 4490 N N . GLY A 1 564 ? 14.926 53.410 6.142 1.00 31.61 564 GLY A N 1
ATOM 4491 C CA . GLY A 1 564 ? 14.753 52.351 7.145 1.00 31.61 564 GLY A CA 1
ATOM 4492 C C . GLY A 1 564 ? 14.685 50.918 6.600 1.00 31.61 564 GLY A C 1
ATOM 4493 O O . GLY A 1 564 ? 14.342 50.001 7.350 1.00 31.61 564 GLY A O 1
ATOM 4494 N N . TRP A 1 565 ? 15.065 50.685 5.341 1.00 28.44 565 TRP A N 1
ATOM 4495 C CA . TRP A 1 565 ? 15.177 49.338 4.779 1.00 28.44 565 TRP A CA 1
ATOM 4496 C C . TRP A 1 565 ? 16.522 48.713 5.158 1.00 28.44 565 TRP A C 1
ATOM 4498 O O . TRP A 1 565 ? 17.586 49.207 4.794 1.00 28.44 565 TRP A O 1
ATOM 4508 N N . SER A 1 566 ? 16.496 47.587 5.873 1.00 33.28 566 SER A N 1
ATOM 4509 C CA . SER A 1 566 ? 17.688 46.760 6.069 1.00 33.28 566 SER A CA 1
ATOM 4510 C C . SER A 1 566 ? 17.891 45.848 4.855 1.00 33.28 566 SER A C 1
ATOM 4512 O O . SER A 1 566 ? 17.457 44.697 4.866 1.00 33.28 566 SER A O 1
ATOM 4514 N N . SER A 1 567 ? 18.548 46.351 3.811 1.00 35.00 567 SER A N 1
ATOM 4515 C CA . SER A 1 567 ? 19.237 45.515 2.821 1.00 35.00 567 SER A CA 1
ATOM 4516 C C . SER A 1 567 ? 20.732 45.694 3.028 1.00 35.00 567 SER A C 1
ATOM 4518 O O . SER A 1 567 ? 21.343 46.643 2.550 1.00 35.00 567 SER A O 1
ATOM 4520 N N . LEU A 1 568 ? 21.301 44.798 3.820 1.00 33.25 568 LEU A N 1
ATOM 4521 C CA . LEU A 1 568 ? 22.682 44.840 4.268 1.00 33.25 568 LEU A CA 1
ATOM 4522 C C . LEU A 1 568 ? 23.580 44.275 3.157 1.00 33.25 568 LEU A C 1
ATOM 4524 O O . LEU A 1 568 ? 24.046 43.153 3.268 1.00 33.25 568 LEU A O 1
ATOM 4528 N N . LEU A 1 569 ? 23.731 44.995 2.040 1.00 40.06 569 LEU A N 1
ATOM 4529 C CA . LEU A 1 569 ? 24.900 44.880 1.156 1.00 40.06 569 LEU A CA 1
ATOM 4530 C C . LEU A 1 569 ? 24.927 46.028 0.128 1.00 40.06 569 LEU A C 1
ATOM 4532 O O . LEU A 1 569 ? 24.807 45.806 -1.073 1.00 40.06 569 LEU A O 1
ATOM 4536 N N . ASP A 1 570 ? 25.097 47.254 0.618 1.00 39.53 570 ASP A N 1
ATOM 4537 C CA . ASP A 1 570 ? 25.766 48.301 -0.154 1.00 39.53 570 ASP A CA 1
ATOM 4538 C C . ASP A 1 570 ? 27.155 48.457 0.474 1.00 39.53 570 ASP A C 1
ATOM 4540 O O . ASP A 1 570 ? 27.318 49.073 1.526 1.00 39.53 570 ASP A O 1
ATOM 4544 N N . LEU A 1 571 ? 28.155 47.786 -0.102 1.00 40.50 571 LEU A N 1
ATOM 4545 C CA . LEU A 1 571 ? 29.525 47.831 0.411 1.00 40.50 571 LEU A CA 1
ATOM 4546 C C . LEU A 1 571 ? 30.276 48.968 -0.278 1.00 40.50 571 LEU A C 1
ATOM 4548 O O . LEU A 1 571 ? 30.357 49.014 -1.509 1.00 40.50 571 LEU A O 1
ATOM 4552 N N . LYS A 1 572 ? 30.825 49.878 0.530 1.00 36.72 572 LYS A N 1
ATOM 4553 C CA . LYS A 1 572 ? 31.653 50.992 0.072 1.00 36.72 572 LYS A CA 1
ATOM 4554 C C . LYS A 1 572 ? 33.128 50.654 0.270 1.00 36.72 572 LYS A C 1
ATOM 4556 O O . LYS A 1 572 ? 33.565 50.422 1.392 1.00 36.72 572 LYS A O 1
ATOM 4561 N N . PHE A 1 573 ? 33.891 50.693 -0.818 1.00 37.34 573 PHE A N 1
ATOM 4562 C CA . PHE A 1 573 ? 35.348 50.559 -0.805 1.00 37.34 573 PHE A CA 1
ATOM 4563 C C . PHE A 1 573 ? 35.951 51.821 -1.430 1.00 37.34 573 PHE A C 1
ATOM 4565 O O . PHE A 1 573 ? 36.013 51.948 -2.652 1.00 37.34 573 PHE A O 1
ATOM 4572 N N . GLY A 1 574 ? 36.329 52.805 -0.608 1.00 47.06 574 GLY A N 1
ATOM 4573 C CA . GLY A 1 574 ? 36.753 54.118 -1.115 1.00 47.06 574 GLY A CA 1
ATOM 4574 C C . GLY A 1 574 ? 35.636 54.813 -1.913 1.00 47.06 574 GLY A C 1
ATOM 4575 O O . GLY A 1 574 ? 34.541 55.011 -1.387 1.00 47.06 574 GLY A O 1
ATOM 4576 N N . ASP A 1 575 ? 35.891 55.154 -3.181 1.00 37.75 575 ASP A N 1
ATOM 4577 C CA . ASP A 1 575 ? 34.938 55.842 -4.079 1.00 37.75 575 ASP A CA 1
ATOM 4578 C C . ASP A 1 575 ? 34.039 54.887 -4.900 1.00 37.75 575 ASP A C 1
ATOM 4580 O O . ASP A 1 575 ? 33.384 55.301 -5.863 1.00 37.75 575 ASP A O 1
ATOM 4584 N N . ILE A 1 576 ? 34.010 53.595 -4.553 1.00 35.62 576 ILE A N 1
ATOM 4585 C CA . ILE A 1 576 ? 33.306 52.548 -5.309 1.00 35.62 576 ILE A CA 1
ATOM 4586 C C . ILE A 1 576 ? 32.116 52.007 -4.513 1.00 35.62 576 ILE A C 1
ATOM 4588 O O . ILE A 1 576 ? 32.239 51.704 -3.324 1.00 35.62 576 ILE A O 1
ATOM 4592 N N . TRP A 1 577 ? 30.984 51.853 -5.208 1.00 39.62 577 TRP A N 1
ATOM 4593 C CA . TRP A 1 577 ? 29.722 51.334 -4.676 1.00 39.62 577 TRP A CA 1
ATOM 4594 C C . TRP A 1 577 ? 29.288 50.067 -5.421 1.00 39.62 577 TRP A C 1
ATOM 4596 O O . TRP A 1 577 ? 29.348 50.008 -6.654 1.00 39.62 577 TRP A O 1
ATOM 4606 N N . ILE A 1 578 ? 28.800 49.072 -4.675 1.00 40.28 578 ILE A N 1
ATOM 4607 C CA . ILE A 1 578 ? 28.239 47.826 -5.214 1.00 40.28 578 ILE A CA 1
ATOM 4608 C C . ILE A 1 578 ? 26.814 47.682 -4.685 1.00 40.28 578 ILE A C 1
ATOM 4610 O O . ILE A 1 578 ? 26.638 47.649 -3.473 1.00 40.28 578 ILE A O 1
ATOM 4614 N N . THR A 1 579 ? 25.821 47.589 -5.582 1.00 38.69 579 THR A N 1
ATOM 4615 C CA . THR A 1 579 ? 24.394 47.548 -5.201 1.00 38.69 579 THR A CA 1
ATOM 4616 C C . THR A 1 579 ? 23.715 46.246 -5.628 1.00 38.69 579 THR A C 1
ATOM 4618 O O . THR A 1 579 ? 23.942 45.727 -6.728 1.00 38.69 579 THR A O 1
ATOM 4621 N N . LYS A 1 580 ? 22.840 45.717 -4.764 1.00 37.75 580 LYS A N 1
ATOM 4622 C CA . LYS A 1 580 ? 22.189 44.405 -4.947 1.00 37.75 580 LYS A CA 1
ATOM 4623 C C . LYS A 1 580 ? 21.071 44.391 -6.002 1.00 37.75 580 LYS A C 1
ATOM 4625 O O . LYS A 1 580 ? 20.771 43.330 -6.537 1.00 37.75 580 LYS A O 1
ATOM 4630 N N . SER A 1 581 ? 20.447 45.526 -6.327 1.00 32.78 581 SER A N 1
ATOM 4631 C CA . SER A 1 581 ? 19.227 45.538 -7.156 1.00 32.78 581 SER A CA 1
ATOM 4632 C C . SER A 1 581 ? 19.466 45.450 -8.668 1.00 32.78 581 SER A C 1
ATOM 4634 O O . SER A 1 581 ? 18.534 45.132 -9.400 1.00 32.78 581 SER A O 1
ATOM 4636 N N . THR A 1 582 ? 20.686 45.697 -9.158 1.00 36.75 582 THR A N 1
ATOM 4637 C CA . THR A 1 582 ? 20.963 45.701 -10.613 1.00 36.75 582 THR A CA 1
ATOM 4638 C C . THR A 1 582 ? 22.216 44.937 -11.039 1.00 36.75 582 THR A C 1
ATOM 4640 O O . THR A 1 582 ? 22.453 44.795 -12.237 1.00 36.75 582 THR A O 1
ATOM 4643 N N . GLY A 1 583 ? 23.025 44.441 -10.094 1.00 36.38 583 GLY A N 1
ATOM 4644 C CA . GLY A 1 583 ? 24.253 43.695 -10.400 1.00 36.38 583 GLY A CA 1
ATOM 4645 C C . GLY A 1 583 ? 25.338 44.512 -11.118 1.00 36.38 583 GLY A C 1
ATOM 4646 O O . GLY A 1 583 ? 26.199 43.929 -11.772 1.00 36.38 583 GLY A O 1
ATOM 4647 N N . LYS A 1 584 ? 25.303 45.850 -11.033 1.00 37.72 584 LYS A N 1
ATOM 4648 C CA . LYS A 1 584 ? 26.264 46.757 -11.688 1.00 37.72 584 LYS A CA 1
ATOM 4649 C C . LYS A 1 584 ? 27.289 47.321 -10.699 1.00 37.72 584 LYS A C 1
ATOM 4651 O O . LYS A 1 584 ? 26.946 47.634 -9.560 1.00 37.72 584 LYS A O 1
ATOM 4656 N N . VAL A 1 585 ? 28.524 47.515 -11.171 1.00 37.28 585 VAL A N 1
ATOM 4657 C CA . VAL A 1 585 ? 29.599 48.234 -10.461 1.00 37.28 585 VAL A CA 1
ATOM 4658 C C . VAL A 1 585 ? 29.685 49.660 -11.009 1.00 37.28 585 VAL A C 1
ATOM 4660 O O . VAL A 1 585 ? 29.797 49.858 -12.222 1.00 37.28 585 VAL A O 1
ATOM 4663 N N . ILE A 1 586 ? 29.614 50.662 -10.129 1.00 38.00 586 ILE A N 1
ATOM 4664 C CA . ILE A 1 586 ? 29.565 52.081 -10.510 1.00 38.00 586 ILE A CA 1
ATOM 4665 C C . ILE A 1 586 ? 30.707 52.825 -9.811 1.00 38.00 586 ILE A C 1
ATOM 4667 O O . ILE A 1 586 ? 30.906 52.666 -8.606 1.00 38.00 586 ILE A O 1
ATOM 4671 N N . LYS A 1 587 ? 31.444 53.657 -10.559 1.00 37.38 587 LYS A N 1
ATOM 4672 C CA . LYS A 1 587 ? 32.434 54.592 -10.003 1.00 37.38 587 LYS A CA 1
ATOM 4673 C C . LYS A 1 587 ? 31.898 56.015 -10.135 1.00 37.38 587 LYS A C 1
ATOM 4675 O O . LYS A 1 587 ? 31.491 56.426 -11.224 1.00 37.38 587 LYS A O 1
ATOM 4680 N N . ALA A 1 588 ? 31.877 56.755 -9.030 1.00 37.81 588 ALA A N 1
ATOM 4681 C CA . ALA A 1 588 ? 31.529 58.172 -9.032 1.00 37.81 588 ALA A CA 1
ATOM 4682 C C . ALA A 1 588 ? 32.812 59.007 -9.118 1.00 37.81 588 ALA A C 1
ATOM 4684 O O . ALA A 1 588 ? 33.736 58.802 -8.335 1.00 37.81 588 ALA A O 1
ATOM 4685 N N . ASP A 1 589 ? 32.876 59.937 -10.071 1.00 37.00 589 ASP A N 1
ATOM 4686 C CA . ASP A 1 589 ? 33.952 60.927 -10.122 1.00 37.00 589 ASP A CA 1
ATOM 4687 C C . ASP A 1 589 ? 33.557 62.144 -9.274 1.00 37.00 589 ASP A C 1
ATOM 4689 O O . ASP A 1 589 ? 32.674 62.932 -9.627 1.00 37.00 589 ASP A O 1
ATOM 4693 N N . VAL A 1 590 ? 34.208 62.277 -8.118 1.00 34.34 590 VAL A N 1
ATOM 4694 C CA . VAL A 1 590 ? 33.864 63.263 -7.084 1.00 34.34 590 VAL A CA 1
ATOM 4695 C C . VAL A 1 590 ? 34.196 64.701 -7.515 1.00 34.34 590 VAL A C 1
ATOM 4697 O O . VAL A 1 590 ? 33.657 65.642 -6.941 1.00 34.34 590 VAL A O 1
ATOM 4700 N N . LYS A 1 591 ? 35.008 64.916 -8.562 1.00 31.50 591 LYS A N 1
ATOM 4701 C CA . LYS A 1 591 ? 35.312 66.277 -9.049 1.00 31.50 591 LYS A CA 1
ATOM 4702 C C . LYS A 1 591 ? 34.333 66.807 -10.101 1.00 31.50 591 LYS A C 1
ATOM 4704 O O . LYS A 1 591 ? 34.273 68.018 -10.287 1.00 31.50 591 LYS A O 1
ATOM 4709 N N . SER A 1 592 ? 33.564 65.944 -10.767 1.00 38.19 592 SER A N 1
ATOM 4710 C CA . SER A 1 592 ? 32.677 66.331 -11.881 1.00 38.19 592 SER A CA 1
ATOM 4711 C C . SER A 1 592 ? 31.186 66.050 -11.640 1.00 38.19 592 SER A C 1
ATOM 4713 O O . SER A 1 592 ? 30.345 66.475 -12.433 1.00 38.19 592 SER A O 1
ATOM 4715 N N . GLY A 1 593 ? 30.834 65.362 -10.546 1.00 28.70 593 GLY A N 1
ATOM 4716 C CA . GLY A 1 593 ? 29.444 65.137 -10.132 1.00 28.70 593 GLY A CA 1
ATOM 4717 C C . GLY A 1 593 ? 28.653 64.171 -11.023 1.00 28.70 593 GLY A C 1
ATOM 4718 O O . GLY A 1 593 ? 27.424 64.157 -10.967 1.00 28.70 593 GLY A O 1
ATOM 4719 N N . ARG A 1 594 ? 29.324 63.360 -11.853 1.00 31.38 594 ARG A N 1
ATOM 4720 C CA . ARG A 1 594 ? 28.682 62.361 -12.725 1.00 31.38 594 ARG A CA 1
ATOM 4721 C C . ARG A 1 594 ? 29.100 60.936 -12.360 1.00 31.38 594 ARG A C 1
ATOM 4723 O O . ARG A 1 594 ? 30.252 60.669 -12.025 1.00 31.38 594 ARG A O 1
ATOM 4730 N N . ALA A 1 595 ? 28.142 60.015 -12.455 1.00 33.22 595 ALA A N 1
ATOM 4731 C CA . ALA A 1 595 ? 28.349 58.584 -12.253 1.00 33.22 595 ALA A CA 1
ATOM 4732 C C . ALA A 1 595 ? 28.582 57.879 -13.596 1.00 33.22 595 ALA A C 1
ATOM 4734 O O . ALA A 1 595 ? 27.849 58.122 -14.557 1.00 33.22 595 ALA A O 1
ATOM 4735 N N . VAL A 1 596 ? 29.580 56.991 -13.658 1.00 33.88 596 VAL A N 1
ATOM 4736 C CA . VAL A 1 596 ? 29.914 56.226 -14.870 1.00 33.88 596 VAL A CA 1
ATOM 4737 C C . VAL A 1 596 ? 29.848 54.725 -14.577 1.00 33.88 596 VAL A C 1
ATOM 4739 O O . VAL A 1 596 ? 30.355 54.247 -13.561 1.00 33.88 596 VAL A O 1
ATOM 4742 N N . THR A 1 597 ? 29.198 53.972 -15.472 1.00 36.47 597 THR A N 1
ATOM 4743 C CA . THR A 1 597 ? 29.099 52.503 -15.393 1.00 36.47 597 THR A CA 1
ATOM 4744 C C . THR A 1 597 ? 30.370 51.878 -15.968 1.00 36.47 597 THR A C 1
ATOM 4746 O O . THR A 1 597 ? 30.729 52.166 -17.109 1.00 36.47 597 THR A O 1
ATOM 4749 N N . LEU A 1 598 ? 31.057 51.036 -15.193 1.00 36.62 598 LEU A N 1
ATOM 4750 C CA . LEU A 1 598 ? 32.295 50.384 -15.625 1.00 36.62 598 LEU A CA 1
ATOM 4751 C C . LEU A 1 598 ? 31.980 49.029 -16.278 1.00 36.62 598 LEU A C 1
ATOM 4753 O O . LEU A 1 598 ? 31.414 48.152 -15.633 1.00 36.62 598 LEU A O 1
ATOM 4757 N N . ASN A 1 599 ? 32.365 48.849 -17.547 1.00 33.69 599 ASN A N 1
ATOM 4758 C CA . ASN A 1 599 ? 32.120 47.613 -18.314 1.00 33.69 599 ASN A CA 1
ATOM 4759 C C . ASN A 1 599 ? 33.320 46.643 -18.356 1.00 33.69 599 ASN A C 1
ATOM 4761 O O . ASN A 1 599 ? 33.236 45.593 -18.988 1.00 33.69 599 ASN A O 1
ATOM 4765 N N . SER A 1 600 ? 34.423 46.959 -17.677 1.00 33.91 600 SER A N 1
ATOM 4766 C CA . SER A 1 600 ? 35.541 46.038 -17.444 1.00 33.91 600 SER A CA 1
ATOM 4767 C C . SER A 1 600 ? 36.401 46.548 -16.289 1.00 33.91 600 SER A C 1
ATOM 4769 O O . SER A 1 600 ? 36.715 47.737 -16.247 1.00 33.91 600 SER A O 1
ATOM 4771 N N . ILE A 1 601 ? 36.791 45.661 -15.372 1.00 27.92 601 ILE A N 1
ATOM 4772 C CA . ILE A 1 601 ? 37.798 45.941 -14.341 1.00 27.92 601 ILE A CA 1
ATOM 4773 C C . ILE A 1 601 ? 39.110 45.311 -14.812 1.00 27.92 601 ILE A C 1
ATOM 4775 O O . ILE A 1 601 ? 39.154 44.112 -15.087 1.00 27.92 601 ILE A O 1
ATOM 4779 N N . GLU A 1 602 ? 40.165 46.117 -14.928 1.00 28.44 602 GLU A N 1
ATOM 4780 C CA . GLU A 1 602 ? 41.525 45.619 -15.125 1.00 28.44 602 GLU A CA 1
ATOM 4781 C C . GLU A 1 602 ? 42.136 45.188 -13.782 1.00 28.44 602 GLU A C 1
ATOM 4783 O O . GLU A 1 602 ? 42.015 45.876 -12.772 1.00 28.44 602 GLU A O 1
ATOM 4788 N N . LYS A 1 603 ? 42.744 43.999 -13.827 1.00 25.67 603 LYS A N 1
ATOM 4789 C CA . LYS A 1 603 ? 43.696 43.348 -12.914 1.00 25.67 603 LYS A CA 1
ATOM 4790 C C . LYS A 1 603 ? 44.000 44.046 -11.569 1.00 25.67 603 LYS A C 1
ATOM 4792 O O . LYS A 1 603 ? 44.733 45.027 -11.515 1.00 25.67 603 LYS A O 1
ATOM 4797 N N . PHE A 1 604 ? 43.592 43.396 -10.480 1.00 24.20 604 PHE A N 1
ATOM 4798 C CA . PHE A 1 604 ? 44.365 43.346 -9.234 1.00 24.20 604 PHE A CA 1
ATOM 4799 C C . PHE A 1 604 ? 44.979 41.942 -9.131 1.00 24.20 604 PHE A C 1
ATOM 4801 O O . PHE A 1 604 ? 44.328 40.963 -9.496 1.00 24.20 604 PHE A O 1
ATOM 4808 N N . GLU A 1 605 ? 46.240 41.832 -8.714 1.00 30.62 605 GLU A N 1
ATOM 4809 C CA . GLU A 1 605 ? 46.876 40.532 -8.480 1.00 30.62 605 GLU A CA 1
ATOM 4810 C C . GLU A 1 605 ? 46.353 39.921 -7.175 1.00 30.62 605 GLU A C 1
ATOM 4812 O O . GLU A 1 605 ? 46.535 40.475 -6.094 1.00 30.62 605 GLU A O 1
ATOM 4817 N N . GLY A 1 606 ? 45.666 38.788 -7.315 1.00 24.58 606 GLY A N 1
ATOM 4818 C CA . GLY A 1 606 ? 45.002 38.036 -6.255 1.00 24.58 606 GLY A CA 1
ATOM 4819 C C . GLY A 1 606 ? 43.706 37.440 -6.802 1.00 24.58 606 GLY A C 1
ATOM 4820 O O . GLY A 1 606 ? 42.850 38.173 -7.290 1.00 24.58 606 GLY A O 1
ATOM 4821 N N . ASP A 1 607 ? 43.591 36.113 -6.797 1.00 24.45 607 ASP A N 1
ATOM 4822 C CA . ASP A 1 607 ? 42.503 35.383 -7.454 1.00 24.45 607 ASP A CA 1
ATOM 4823 C C . ASP A 1 607 ? 41.107 35.843 -6.994 1.00 24.45 607 ASP A C 1
ATOM 4825 O O . ASP A 1 607 ? 40.771 35.784 -5.811 1.00 24.45 607 ASP A O 1
ATOM 4829 N N . ILE A 1 608 ? 40.255 36.239 -7.948 1.00 25.34 608 ILE A N 1
ATOM 4830 C CA . ILE A 1 608 ? 38.815 36.443 -7.736 1.00 25.34 608 ILE A CA 1
ATOM 4831 C C . ILE A 1 608 ? 38.044 35.554 -8.715 1.00 25.34 608 ILE A C 1
ATOM 4833 O O . ILE A 1 608 ? 38.202 35.659 -9.931 1.00 25.34 608 ILE A O 1
ATOM 4837 N N . TYR A 1 609 ? 37.150 34.721 -8.181 1.00 24.11 609 TYR A N 1
ATOM 4838 C CA . TYR A 1 609 ? 36.155 33.972 -8.949 1.00 24.11 609 TYR A CA 1
ATOM 4839 C C . TYR A 1 609 ? 34.845 34.767 -9.015 1.00 24.11 609 TYR A C 1
ATOM 4841 O O . TYR A 1 609 ? 34.286 35.133 -7.982 1.00 24.11 609 TYR A O 1
ATOM 4849 N N . ILE A 1 610 ? 34.324 35.007 -10.222 1.00 23.92 610 ILE A N 1
ATOM 4850 C CA . ILE A 1 610 ? 33.026 35.667 -10.439 1.00 23.92 610 ILE A CA 1
ATOM 4851 C C . ILE A 1 610 ? 32.016 34.638 -10.960 1.00 23.92 610 ILE A C 1
ATOM 4853 O O . ILE A 1 610 ? 32.223 34.036 -12.013 1.00 23.92 610 ILE A O 1
ATOM 4857 N N . PHE A 1 611 ? 30.889 34.484 -10.259 1.00 22.69 611 PHE A N 1
ATOM 4858 C CA . PHE A 1 611 ? 29.709 33.773 -10.757 1.00 22.69 611 PHE A CA 1
ATOM 4859 C C . PHE A 1 611 ? 28.748 34.767 -11.412 1.00 22.69 611 PHE A C 1
ATOM 4861 O O . PHE A 1 611 ? 28.221 35.657 -10.747 1.00 22.69 611 PHE A O 1
ATOM 4868 N N . VAL A 1 612 ? 28.477 34.592 -12.706 1.00 23.28 612 VAL A N 1
ATOM 4869 C CA . VAL A 1 612 ? 27.414 35.330 -13.402 1.00 23.28 612 VAL A CA 1
ATOM 4870 C C . VAL A 1 612 ? 26.175 34.444 -13.455 1.00 23.28 612 VAL A C 1
ATOM 4872 O O . VAL A 1 612 ? 26.163 33.417 -14.130 1.00 23.28 612 VAL A O 1
ATOM 4875 N N . ASN A 1 613 ? 25.129 34.835 -12.731 1.00 24.59 613 ASN A N 1
ATOM 4876 C CA . ASN A 1 613 ? 23.815 34.210 -12.819 1.00 24.59 613 ASN A CA 1
ATOM 4877 C C . ASN A 1 613 ? 22.982 34.982 -13.849 1.00 24.59 613 ASN A C 1
ATOM 4879 O O . ASN A 1 613 ? 22.653 36.144 -13.621 1.00 24.59 613 ASN A O 1
ATOM 4883 N N . SER A 1 614 ? 22.643 34.362 -14.980 1.00 25.81 614 SER A N 1
ATOM 4884 C CA . SER A 1 614 ? 21.667 34.915 -15.919 1.00 25.81 614 SER A CA 1
ATOM 4885 C C . SER A 1 614 ? 20.428 34.021 -15.989 1.00 25.81 614 SER A C 1
ATOM 4887 O O . SER A 1 614 ? 20.368 33.014 -16.691 1.00 25.81 614 SER A O 1
ATOM 4889 N N . ARG A 1 615 ? 19.382 34.427 -15.271 1.00 25.03 615 ARG A N 1
ATOM 4890 C CA . ARG A 1 615 ? 17.995 34.182 -15.675 1.00 25.03 615 ARG A CA 1
ATOM 4891 C C . ARG A 1 615 ? 17.247 35.499 -15.551 1.00 25.03 615 ARG A C 1
ATOM 4893 O O . ARG A 1 615 ? 16.959 35.932 -14.443 1.00 25.03 615 ARG A O 1
ATOM 4900 N N . SER A 1 616 ? 16.944 36.119 -16.689 1.00 28.08 616 SER A N 1
ATOM 4901 C CA . SER A 1 616 ? 15.817 37.043 -16.767 1.00 28.08 616 SER A CA 1
ATOM 4902 C C . SER A 1 616 ? 14.569 36.200 -17.002 1.00 28.08 616 SER A C 1
ATOM 4904 O O . SER A 1 616 ? 14.473 35.475 -17.994 1.00 28.08 616 SER A O 1
ATOM 4906 N N . THR A 1 617 ? 13.653 36.254 -16.043 1.00 30.50 617 THR A N 1
ATOM 4907 C CA . THR A 1 617 ? 12.264 35.833 -16.192 1.00 30.50 617 THR A CA 1
ATOM 4908 C C . THR A 1 617 ? 11.417 37.091 -16.290 1.00 30.50 617 THR A C 1
ATOM 4910 O O . THR A 1 617 ? 10.673 37.381 -15.370 1.00 30.50 617 THR A O 1
ATOM 4913 N N . ASP A 1 618 ? 11.564 37.844 -17.374 1.00 26.14 618 ASP A N 1
ATOM 4914 C CA . ASP A 1 618 ? 10.551 38.801 -17.803 1.00 26.14 618 ASP A CA 1
ATOM 4915 C C . ASP A 1 618 ? 10.471 38.765 -19.327 1.00 26.14 618 ASP A C 1
ATOM 4917 O O . ASP A 1 618 ? 11.422 39.072 -20.051 1.00 26.14 618 ASP A O 1
ATOM 4921 N N . MET A 1 619 ? 9.309 38.337 -19.819 1.00 31.12 619 MET A N 1
ATOM 4922 C CA . MET A 1 619 ? 8.894 38.600 -21.187 1.00 31.12 619 MET A CA 1
ATOM 4923 C C . MET A 1 619 ? 8.691 40.114 -21.307 1.00 31.12 619 MET A C 1
ATOM 4925 O O . MET A 1 619 ? 7.620 40.592 -20.952 1.00 31.12 619 MET A O 1
ATOM 4929 N N . ASN A 1 620 ? 9.732 40.852 -21.720 1.00 28.48 620 ASN A N 1
ATOM 4930 C CA . ASN A 1 620 ? 9.621 41.959 -22.688 1.00 28.48 620 ASN A CA 1
ATOM 4931 C C . ASN A 1 620 ? 10.912 42.725 -23.031 1.00 28.48 620 ASN A C 1
ATOM 4933 O O . ASN A 1 620 ? 10.825 43.610 -23.866 1.00 28.48 620 ASN A O 1
ATOM 4937 N N . ASP A 1 621 ? 12.104 42.363 -22.545 1.00 25.86 621 ASP A N 1
ATOM 4938 C CA . ASP A 1 621 ? 13.346 42.934 -23.101 1.00 25.86 621 ASP A CA 1
ATOM 4939 C C . ASP A 1 621 ? 14.469 41.893 -23.191 1.00 25.86 621 ASP A C 1
ATOM 4941 O O . ASP A 1 621 ? 15.163 41.556 -22.230 1.00 25.86 621 ASP A O 1
ATOM 4945 N N . SER A 1 622 ? 14.642 41.349 -24.392 1.00 22.17 622 SER A N 1
ATOM 4946 C CA . SER A 1 622 ? 15.683 40.386 -24.734 1.00 22.17 622 SER A CA 1
ATOM 4947 C C . SER A 1 622 ? 16.991 41.083 -25.117 1.00 22.17 622 SER A C 1
ATOM 4949 O O . SER A 1 622 ? 17.085 41.655 -26.200 1.00 22.17 622 SER A O 1
ATOM 4951 N N . TYR A 1 623 ? 18.045 40.918 -24.313 1.00 25.22 623 TYR A N 1
ATOM 4952 C CA . TYR A 1 623 ? 19.429 41.009 -24.796 1.00 25.22 623 TYR A CA 1
ATOM 4953 C C . TYR A 1 623 ? 20.095 39.637 -24.699 1.00 25.22 623 TYR A C 1
ATOM 4955 O O . TYR A 1 623 ? 20.771 39.290 -23.732 1.00 25.22 623 TYR A O 1
ATOM 4963 N N . VAL A 1 624 ? 19.884 38.836 -25.743 1.00 26.61 624 VAL A N 1
ATOM 4964 C CA . VAL A 1 624 ? 20.671 37.633 -26.017 1.00 26.61 624 VAL A CA 1
ATOM 4965 C C . VAL A 1 624 ? 22.039 38.095 -26.520 1.00 26.61 624 VAL A C 1
ATOM 4967 O O . VAL A 1 624 ? 22.153 38.621 -27.628 1.00 26.61 624 VAL A O 1
ATOM 4970 N N . VAL A 1 625 ? 23.103 37.900 -25.738 1.00 32.19 625 VAL A N 1
ATOM 4971 C CA . VAL A 1 625 ? 24.467 38.043 -26.267 1.00 32.19 625 VAL A CA 1
ATOM 4972 C C . VAL A 1 625 ? 24.700 36.882 -27.233 1.00 32.19 625 VAL A C 1
ATOM 4974 O O . VAL A 1 625 ? 24.981 35.760 -26.823 1.00 32.19 625 VAL A O 1
ATOM 4977 N N . SER A 1 626 ? 24.513 37.130 -28.532 1.00 33.59 626 SER A N 1
ATOM 4978 C CA . SER A 1 626 ? 24.669 36.090 -29.551 1.00 33.59 626 SER A CA 1
ATOM 4979 C C . SER A 1 626 ? 26.118 35.587 -29.610 1.00 33.59 626 SER A C 1
ATOM 4981 O O . SER A 1 626 ? 27.072 36.369 -29.536 1.00 33.59 626 SER A O 1
ATOM 4983 N N . ALA A 1 627 ? 26.291 34.277 -29.810 1.00 35.38 627 ALA A N 1
ATOM 4984 C CA . ALA A 1 627 ? 27.591 33.611 -29.951 1.00 35.38 627 ALA A CA 1
ATOM 4985 C C . ALA A 1 627 ? 28.509 34.255 -31.018 1.00 35.38 627 ALA A C 1
ATOM 4987 O O . ALA A 1 627 ? 29.733 34.122 -30.959 1.00 35.38 627 ALA A O 1
ATOM 4988 N N . ASN A 1 628 ? 27.938 35.014 -31.961 1.00 37.34 628 ASN A N 1
ATOM 4989 C CA . ASN A 1 628 ? 28.672 35.756 -32.984 1.00 37.34 628 ASN A CA 1
ATOM 4990 C C . ASN A 1 628 ? 29.505 36.919 -32.419 1.00 37.34 628 ASN A C 1
ATOM 4992 O O . ASN A 1 628 ? 30.599 37.172 -32.927 1.00 37.34 628 ASN A O 1
ATOM 4996 N N . ASN A 1 629 ? 29.057 37.580 -31.347 1.00 40.59 629 ASN A N 1
ATOM 4997 C CA . ASN A 1 629 ? 29.797 38.694 -30.742 1.00 40.59 629 ASN A CA 1
ATOM 4998 C C . ASN A 1 629 ? 31.016 38.207 -29.948 1.00 40.59 629 ASN A C 1
ATOM 5000 O O . ASN A 1 629 ? 32.096 38.784 -30.060 1.00 40.59 629 ASN A O 1
ATOM 5004 N N . ILE A 1 630 ? 30.880 37.080 -29.245 1.00 41.66 630 ILE A N 1
ATOM 5005 C CA . ILE A 1 630 ? 31.992 36.418 -28.544 1.00 41.66 630 ILE A CA 1
ATOM 5006 C C . ILE A 1 630 ? 33.025 35.911 -29.561 1.00 41.66 630 ILE A C 1
ATOM 5008 O O . ILE A 1 630 ? 34.222 36.146 -29.414 1.00 41.66 630 ILE A O 1
ATOM 5012 N N . LYS A 1 631 ? 32.570 35.319 -30.673 1.00 41.97 631 LYS A N 1
ATOM 5013 C CA . LYS A 1 631 ? 33.443 34.868 -31.767 1.00 41.97 631 LYS A CA 1
ATOM 5014 C C . LYS A 1 631 ? 34.202 36.028 -32.433 1.00 41.97 631 LYS A C 1
ATOM 5016 O O . LYS A 1 631 ? 35.358 35.852 -32.818 1.00 41.97 631 LYS A O 1
ATOM 5021 N N . LYS A 1 632 ? 33.586 37.213 -32.547 1.00 44.59 632 LYS A N 1
ATOM 5022 C CA . LYS A 1 632 ? 34.223 38.438 -33.067 1.00 44.59 632 LYS A CA 1
ATOM 5023 C C . LYS A 1 632 ? 35.290 38.971 -32.104 1.00 44.59 632 LYS A C 1
ATOM 5025 O O . LYS A 1 632 ? 36.386 39.304 -32.546 1.00 44.59 632 LYS A O 1
ATOM 5030 N N . TYR A 1 633 ? 35.010 38.960 -30.801 1.00 45.25 633 TYR A N 1
ATOM 5031 C CA . TYR A 1 633 ? 35.945 39.406 -29.765 1.00 45.25 633 TYR A CA 1
ATOM 5032 C C . TYR A 1 633 ? 37.168 38.479 -29.635 1.00 45.25 633 TYR A C 1
ATOM 5034 O O . TYR A 1 633 ? 38.304 38.945 -29.600 1.00 45.25 633 TYR A O 1
ATOM 5042 N N . CYS A 1 634 ? 36.969 37.157 -29.692 1.00 42.94 634 CYS A N 1
ATOM 5043 C CA . CYS A 1 634 ? 38.074 36.192 -29.688 1.00 42.94 634 CYS A CA 1
ATOM 5044 C C . CYS A 1 634 ? 38.965 36.316 -30.936 1.00 42.94 634 CYS A C 1
ATOM 5046 O O . CYS A 1 634 ? 40.185 36.237 -30.823 1.00 42.94 634 CYS A O 1
ATOM 5048 N N . LYS A 1 635 ? 38.389 36.582 -32.119 1.00 47.38 635 LYS A N 1
ATOM 5049 C CA . LYS A 1 635 ? 39.169 36.865 -33.338 1.00 47.38 635 LYS A CA 1
ATOM 5050 C C . LYS A 1 635 ? 40.011 38.142 -33.217 1.00 47.38 635 LYS A C 1
ATOM 5052 O O . LYS A 1 635 ? 41.123 38.171 -33.732 1.00 47.38 635 LYS A O 1
ATOM 5057 N N . MET A 1 636 ? 39.518 39.164 -32.515 1.00 49.09 636 MET A N 1
ATOM 5058 C CA . MET A 1 636 ? 40.269 40.402 -32.260 1.00 49.09 636 MET A CA 1
ATOM 5059 C C . MET A 1 636 ? 41.432 40.203 -31.277 1.00 49.09 636 MET A C 1
ATOM 5061 O O . MET A 1 636 ? 42.486 40.803 -31.464 1.00 49.09 636 MET A O 1
ATOM 5065 N N . LEU A 1 637 ? 41.274 39.346 -30.262 1.00 45.59 637 LEU A N 1
ATOM 5066 C CA . LEU A 1 637 ? 42.349 39.010 -29.319 1.00 45.59 637 LEU A CA 1
ATOM 5067 C C . LEU A 1 637 ? 43.473 38.198 -29.983 1.00 45.59 637 LEU A C 1
ATOM 5069 O O . LEU A 1 637 ? 44.644 38.477 -29.750 1.00 45.59 637 LEU A O 1
ATOM 5073 N N . ILE A 1 638 ? 43.126 37.261 -30.872 1.00 47.66 638 ILE A N 1
ATOM 5074 C CA . ILE A 1 638 ? 44.102 36.467 -31.644 1.00 47.66 638 ILE A CA 1
ATOM 5075 C C . ILE A 1 638 ? 44.874 37.341 -32.639 1.00 47.66 638 ILE A C 1
ATOM 5077 O O . ILE A 1 638 ? 46.067 37.140 -32.828 1.00 47.66 638 ILE A O 1
ATOM 5081 N N . ALA A 1 639 ? 44.217 38.333 -33.250 1.00 45.66 639 ALA A N 1
ATOM 5082 C CA . ALA A 1 639 ? 44.866 39.261 -34.176 1.00 45.66 639 ALA A CA 1
ATOM 5083 C C . ALA A 1 639 ? 45.869 40.209 -33.490 1.00 45.66 639 ALA A C 1
ATOM 5085 O O . ALA A 1 639 ? 46.756 40.730 -34.159 1.00 45.66 639 ALA A O 1
ATOM 5086 N N . LYS A 1 640 ? 45.736 40.440 -32.175 1.00 45.66 640 LYS A N 1
ATOM 5087 C CA . LYS A 1 640 ? 46.622 41.332 -31.411 1.00 45.66 640 LYS A CA 1
ATOM 5088 C C . LYS A 1 640 ? 47.920 40.672 -30.943 1.00 45.66 640 LYS A C 1
ATOM 5090 O O . LYS A 1 640 ? 48.913 41.379 -30.833 1.00 45.66 640 LYS A O 1
ATOM 5095 N N . ASP A 1 641 ? 47.931 39.367 -30.672 1.00 49.09 641 ASP A N 1
ATOM 5096 C CA . ASP A 1 641 ? 49.165 38.628 -30.356 1.00 49.09 641 ASP A CA 1
ATOM 5097 C C . ASP A 1 641 ? 48.991 37.115 -30.620 1.00 49.09 641 ASP A C 1
ATOM 5099 O O . ASP A 1 641 ? 48.653 36.347 -29.710 1.00 49.09 641 ASP A O 1
ATOM 5103 N N . PRO A 1 642 ? 49.198 36.662 -31.871 1.00 46.88 642 PRO A N 1
ATOM 5104 C CA . PRO A 1 642 ? 48.946 35.276 -32.274 1.00 46.88 642 PRO A CA 1
ATOM 5105 C C . PRO A 1 642 ? 49.850 34.260 -31.565 1.00 46.88 642 PRO A C 1
ATOM 5107 O O . PRO A 1 642 ? 49.510 33.083 -31.474 1.00 46.88 642 PRO A O 1
ATOM 5110 N N . SER A 1 643 ? 51.005 34.708 -31.066 1.00 44.62 643 SER A N 1
ATOM 5111 C CA . SER A 1 643 ? 52.066 33.853 -30.524 1.00 44.62 643 SER A CA 1
ATOM 5112 C C . SER A 1 643 ? 51.713 33.201 -29.180 1.00 44.62 643 SER A C 1
ATOM 5114 O O . SER A 1 643 ? 52.323 32.201 -28.792 1.00 44.62 643 SER A O 1
ATOM 5116 N N . LYS A 1 644 ? 50.700 33.735 -28.484 1.00 46.03 644 LYS A N 1
ATOM 5117 C CA . LYS A 1 644 ? 50.285 33.295 -27.144 1.00 46.03 644 LYS A CA 1
ATOM 5118 C C . LYS A 1 644 ? 49.166 32.257 -27.137 1.00 46.03 644 LYS A C 1
ATOM 5120 O O . LYS A 1 644 ? 48.907 31.677 -26.085 1.00 46.03 644 LYS A O 1
ATOM 5125 N N . VAL A 1 645 ? 48.513 32.002 -28.273 1.00 47.19 645 VAL A N 1
ATOM 5126 C CA . VAL A 1 645 ? 47.343 31.115 -28.366 1.00 47.19 645 VAL A CA 1
ATOM 5127 C C . VAL A 1 645 ? 47.727 29.804 -29.046 1.00 47.19 645 VAL A C 1
ATOM 5129 O O . VAL A 1 645 ? 48.128 29.796 -30.205 1.00 47.19 645 VAL A O 1
ATOM 5132 N N . ILE A 1 646 ? 47.582 28.678 -28.341 1.00 48.59 646 ILE A N 1
ATOM 5133 C CA . ILE A 1 646 ? 48.033 27.369 -28.846 1.00 48.59 646 ILE A CA 1
ATOM 5134 C C . ILE A 1 646 ? 46.938 26.674 -29.662 1.00 48.59 646 ILE A C 1
ATOM 5136 O O . ILE A 1 646 ? 47.221 26.039 -30.679 1.00 48.59 646 ILE A O 1
ATOM 5140 N N . LYS A 1 647 ? 45.673 26.748 -29.224 1.00 45.97 647 LYS A N 1
ATOM 5141 C CA . LYS A 1 647 ? 44.565 26.068 -29.909 1.00 45.97 647 LYS A CA 1
ATOM 5142 C C . LYS A 1 647 ? 43.208 26.669 -29.562 1.00 45.97 647 LYS A C 1
ATOM 5144 O O . LYS A 1 647 ? 42.992 27.145 -28.450 1.00 45.97 647 LYS A O 1
ATOM 5149 N N . LEU A 1 648 ? 42.282 26.586 -30.518 1.00 40.34 648 LEU A N 1
ATOM 5150 C CA . LEU A 1 648 ? 40.896 27.023 -30.370 1.00 40.34 648 LEU A CA 1
ATOM 5151 C C . LEU A 1 648 ? 39.948 25.893 -30.781 1.00 40.34 648 LEU A C 1
ATOM 5153 O O . LEU A 1 648 ? 40.088 25.334 -31.870 1.00 40.34 648 LEU A O 1
ATOM 5157 N N . LYS A 1 649 ? 38.984 25.549 -29.921 1.00 41.62 649 LYS A N 1
ATOM 5158 C CA . LYS A 1 649 ? 37.936 24.559 -30.226 1.00 41.62 649 LYS A CA 1
ATOM 5159 C C . LYS A 1 649 ? 36.555 25.100 -29.863 1.00 41.62 649 LYS A C 1
ATOM 5161 O O . LYS A 1 649 ? 36.377 25.679 -28.793 1.00 41.62 649 LYS A O 1
ATOM 5166 N N . SER A 1 650 ? 35.583 24.875 -30.747 1.00 37.12 650 SER A N 1
ATOM 5167 C CA . SER A 1 650 ? 34.169 25.203 -30.524 1.00 37.12 650 SER A CA 1
ATOM 5168 C C . SER A 1 650 ? 33.329 23.939 -30.348 1.00 37.12 650 SER A C 1
ATOM 5170 O O . SER A 1 650 ? 33.455 23.019 -31.158 1.00 37.12 650 SER A O 1
ATOM 5172 N N . GLY A 1 651 ? 32.444 23.931 -29.350 1.00 38.16 651 GLY A N 1
ATOM 5173 C CA . GLY A 1 651 ? 31.388 22.930 -29.160 1.00 38.16 651 GLY A CA 1
ATOM 5174 C C . GLY A 1 651 ? 30.039 23.589 -28.844 1.00 38.16 651 GLY A C 1
ATOM 5175 O O . GLY A 1 651 ? 29.974 24.810 -28.706 1.00 38.16 651 GLY A O 1
ATOM 5176 N N . MET A 1 652 ? 28.968 22.788 -28.741 1.00 29.62 652 MET A N 1
ATOM 5177 C CA . MET A 1 652 ? 27.590 23.288 -28.556 1.00 29.62 652 MET A CA 1
ATOM 5178 C C . MET A 1 652 ? 27.393 24.120 -27.274 1.00 29.62 652 MET A C 1
ATOM 5180 O O . MET A 1 652 ? 26.509 24.970 -27.261 1.00 29.62 652 MET A O 1
ATOM 5184 N N . ASP A 1 653 ? 28.271 23.975 -26.274 1.00 31.03 653 ASP A N 1
ATOM 5185 C CA . ASP A 1 653 ? 28.179 24.682 -24.987 1.00 31.03 653 ASP A CA 1
ATOM 5186 C C . ASP A 1 653 ? 29.228 25.804 -24.797 1.00 31.03 653 ASP A C 1
ATOM 5188 O O . ASP A 1 653 ? 29.349 26.357 -23.705 1.00 31.03 653 ASP A O 1
ATOM 5192 N N . GLY A 1 654 ? 30.000 26.171 -25.833 1.00 38.47 654 GLY A N 1
ATOM 5193 C CA . GLY A 1 654 ? 30.930 27.312 -25.772 1.00 38.47 654 GLY A CA 1
ATOM 5194 C C . GLY A 1 654 ? 32.269 27.138 -26.503 1.00 38.47 654 GLY A C 1
ATOM 5195 O O . GLY A 1 654 ? 32.509 26.154 -27.208 1.00 38.47 654 GLY A O 1
ATOM 5196 N N . ILE A 1 655 ? 33.152 28.136 -26.353 1.00 35.19 655 ILE A N 1
ATOM 5197 C CA . ILE A 1 655 ? 34.488 28.199 -26.980 1.00 35.19 655 ILE A CA 1
ATOM 5198 C C . ILE A 1 655 ? 35.572 28.114 -25.898 1.00 35.19 655 ILE A C 1
ATOM 5200 O O . ILE A 1 655 ? 35.533 28.872 -24.932 1.00 35.19 655 ILE A O 1
ATOM 5204 N N . ARG A 1 656 ? 36.568 27.239 -26.094 1.00 39.41 656 ARG A N 1
ATOM 5205 C CA . ARG A 1 656 ? 37.756 27.112 -25.229 1.00 39.41 656 ARG A CA 1
ATOM 5206 C C . ARG A 1 656 ? 39.013 27.637 -25.938 1.00 39.41 656 ARG A C 1
ATOM 5208 O O . ARG A 1 656 ? 39.209 27.339 -27.120 1.00 39.41 656 ARG A O 1
ATOM 5215 N N . ILE A 1 657 ? 39.845 28.392 -25.211 1.00 41.19 657 ILE A N 1
ATOM 5216 C CA . ILE A 1 657 ? 41.121 28.975 -25.670 1.00 41.19 657 ILE A CA 1
ATOM 5217 C C . ILE A 1 657 ? 42.218 28.602 -24.665 1.00 41.19 657 ILE A C 1
ATOM 5219 O O . ILE A 1 657 ? 42.063 28.884 -23.480 1.00 41.19 657 ILE A O 1
ATOM 5223 N N . ASP A 1 658 ? 43.312 28.001 -25.137 1.00 42.91 658 ASP A N 1
ATOM 5224 C CA . ASP A 1 658 ? 44.459 27.613 -24.300 1.00 42.91 658 ASP A CA 1
ATOM 5225 C C . ASP A 1 658 ? 45.700 28.493 -24.617 1.00 42.91 658 ASP A C 1
ATOM 5227 O O . ASP A 1 658 ? 46.010 28.731 -25.793 1.00 42.91 658 ASP A O 1
ATOM 5231 N N . PHE A 1 659 ? 46.422 28.955 -23.580 1.00 43.91 659 PHE A N 1
ATOM 5232 C CA . PHE A 1 659 ? 47.596 29.852 -23.671 1.00 43.91 659 PHE A CA 1
ATOM 5233 C C . PHE A 1 659 ? 48.914 29.165 -23.242 1.00 43.91 659 PHE A C 1
ATOM 5235 O O . PHE A 1 659 ? 48.886 28.209 -22.468 1.00 43.91 659 PHE A O 1
ATOM 5242 N N . LYS A 1 660 ? 50.077 29.647 -23.722 1.00 41.34 660 LYS A N 1
ATOM 5243 C CA . LYS A 1 660 ? 51.412 29.170 -23.280 1.00 41.34 660 LYS A CA 1
ATOM 5244 C C . LYS A 1 660 ? 51.759 29.688 -21.875 1.00 41.34 660 LYS A C 1
ATOM 5246 O O . LYS A 1 660 ? 51.788 30.895 -21.665 1.00 41.34 660 LYS A O 1
ATOM 5251 N N . ASN A 1 661 ? 52.088 28.782 -20.953 1.00 42.34 661 ASN A N 1
ATOM 5252 C CA . ASN A 1 661 ? 52.713 29.108 -19.666 1.00 42.34 661 ASN A CA 1
ATOM 5253 C C . ASN A 1 661 ? 54.238 29.194 -19.836 1.00 42.34 661 ASN A C 1
ATOM 5255 O O . ASN A 1 661 ? 54.855 28.206 -20.228 1.00 42.34 661 ASN A O 1
ATOM 5259 N N . GLU A 1 662 ? 54.848 30.323 -19.476 1.00 37.78 662 GLU A N 1
ATOM 5260 C CA . GLU A 1 662 ? 56.298 30.431 -19.272 1.00 37.78 662 GLU A CA 1
ATOM 5261 C C . GLU A 1 662 ? 56.569 30.899 -17.844 1.00 37.78 662 GLU A C 1
ATOM 5263 O O . GLU A 1 662 ? 56.354 32.057 -17.499 1.00 37.78 662 GLU A O 1
ATOM 5268 N N . ALA A 1 663 ? 57.035 29.982 -17.000 1.00 33.09 663 ALA A N 1
ATOM 5269 C CA . ALA A 1 663 ? 57.620 30.315 -15.710 1.00 33.09 663 ALA A CA 1
ATOM 5270 C C . ALA A 1 663 ? 58.668 29.262 -15.344 1.00 33.09 663 ALA A C 1
ATOM 5272 O O . ALA A 1 663 ? 58.390 28.383 -14.536 1.00 33.09 663 ALA A O 1
ATOM 5273 N N . GLN A 1 664 ? 59.864 29.342 -15.937 1.00 35.09 664 GLN A N 1
ATOM 5274 C CA . GLN A 1 664 ? 61.076 28.766 -15.350 1.00 35.09 664 GLN A CA 1
ATOM 5275 C C . GLN A 1 664 ? 62.299 29.644 -15.666 1.00 35.09 664 GLN A C 1
ATOM 5277 O O . GLN A 1 664 ? 62.602 29.907 -16.824 1.00 35.09 664 GLN A O 1
ATOM 5282 N N . ASN A 1 665 ? 63.008 30.018 -14.596 1.00 42.47 665 ASN A N 1
ATOM 5283 C CA . ASN A 1 665 ? 64.393 30.505 -14.530 1.00 42.47 665 ASN A CA 1
ATOM 5284 C C . ASN A 1 665 ? 64.698 31.955 -14.951 1.00 42.47 665 ASN A C 1
ATOM 5286 O O . ASN A 1 665 ? 65.181 32.208 -16.049 1.00 42.47 665 ASN A O 1
ATOM 5290 N N . LEU A 1 666 ? 64.611 32.882 -13.988 1.00 32.56 666 LEU A N 1
ATOM 5291 C CA . LEU A 1 666 ? 65.477 34.070 -13.938 1.00 32.56 666 LEU A CA 1
ATOM 5292 C C . LEU A 1 666 ? 66.028 34.261 -12.506 1.00 32.56 666 LEU A C 1
ATOM 5294 O O . LEU A 1 666 ? 65.299 34.007 -11.543 1.00 32.56 666 LEU A O 1
ATOM 5298 N N . PRO A 1 667 ? 67.308 34.653 -12.337 1.00 34.06 667 PRO A N 1
ATOM 5299 C CA . PRO A 1 667 ? 67.959 34.741 -11.030 1.00 34.06 667 PRO A CA 1
ATOM 5300 C C . PRO A 1 667 ? 67.499 35.970 -10.231 1.00 34.06 667 PRO A C 1
ATOM 5302 O O . PRO A 1 667 ? 67.149 37.008 -10.793 1.00 34.06 667 PRO A O 1
ATOM 5305 N N . LYS A 1 668 ? 67.516 35.837 -8.898 1.00 38.88 668 LYS A N 1
ATOM 5306 C CA . LYS A 1 668 ? 67.094 36.866 -7.936 1.00 38.88 668 LYS A CA 1
ATOM 5307 C C . LYS A 1 668 ? 67.978 38.113 -8.045 1.00 38.88 668 LYS A C 1
ATOM 5309 O O . LYS A 1 668 ? 69.132 38.085 -7.634 1.00 38.88 668 LYS A O 1
ATOM 5314 N N . MET A 1 669 ? 67.401 39.198 -8.548 1.00 39.06 669 MET A N 1
ATOM 5315 C CA . MET A 1 669 ? 67.937 40.557 -8.473 1.00 39.06 669 MET A CA 1
ATOM 5316 C C . MET A 1 669 ? 67.106 41.347 -7.454 1.00 39.06 669 MET A C 1
ATOM 5318 O O . MET A 1 669 ? 65.896 41.130 -7.338 1.00 39.06 669 MET A O 1
ATOM 5322 N N . THR A 1 670 ? 67.734 42.235 -6.685 1.00 46.16 670 THR A N 1
ATOM 5323 C CA . THR A 1 670 ? 67.016 43.054 -5.698 1.00 46.16 670 THR A CA 1
ATOM 5324 C C . THR A 1 670 ? 66.339 44.254 -6.362 1.00 46.16 670 THR A C 1
ATOM 5326 O O . THR A 1 670 ? 66.785 44.771 -7.385 1.00 46.16 670 THR A O 1
ATOM 5329 N N . PHE A 1 671 ? 65.247 44.733 -5.767 1.00 37.16 671 PHE A N 1
ATOM 5330 C CA . PHE A 1 671 ? 64.422 45.823 -6.308 1.00 37.16 671 PHE A CA 1
ATOM 5331 C C . PHE A 1 671 ? 65.203 47.135 -6.549 1.00 37.16 671 PHE A C 1
ATOM 5333 O O . PHE A 1 671 ? 64.876 47.902 -7.453 1.00 37.16 671 PHE A O 1
ATOM 5340 N N . ALA A 1 672 ? 66.289 47.367 -5.804 1.00 39.94 672 ALA A N 1
ATOM 5341 C CA . ALA A 1 672 ? 67.172 48.520 -5.988 1.00 39.94 672 ALA A CA 1
ATOM 5342 C C . ALA A 1 672 ? 68.013 48.445 -7.282 1.00 39.94 672 ALA A C 1
ATOM 5344 O O . ALA A 1 672 ? 68.248 49.470 -7.922 1.00 39.94 672 ALA A O 1
ATOM 5345 N N . GLU A 1 673 ? 68.413 47.244 -7.714 1.00 46.19 673 GLU A N 1
ATOM 5346 C CA . GLU A 1 673 ? 69.133 47.019 -8.980 1.00 46.19 673 GLU A CA 1
ATOM 5347 C C . GLU A 1 673 ? 68.204 47.123 -10.200 1.00 46.19 673 GLU A C 1
ATOM 5349 O O . GLU A 1 673 ? 68.643 47.469 -11.296 1.00 46.19 673 GLU A O 1
ATOM 5354 N N . TYR A 1 674 ? 66.906 46.871 -10.006 1.00 49.62 674 TYR A N 1
ATOM 5355 C CA . TYR A 1 674 ? 65.883 47.078 -11.030 1.00 49.62 674 TYR A CA 1
ATOM 5356 C C . TYR A 1 674 ? 65.607 48.576 -11.266 1.00 49.62 674 TYR A C 1
ATOM 5358 O O . TYR A 1 674 ? 65.479 49.018 -12.408 1.00 49.62 674 TYR A O 1
ATOM 5366 N N . LEU A 1 675 ? 65.593 49.384 -10.199 1.00 37.12 675 LEU A N 1
ATOM 5367 C CA . LEU A 1 675 ? 65.315 50.825 -10.267 1.00 37.12 675 LEU A CA 1
ATOM 5368 C C . LEU A 1 675 ? 66.462 51.667 -10.856 1.00 37.12 675 LEU A C 1
ATOM 5370 O O . LEU A 1 675 ? 66.201 52.723 -11.433 1.00 37.12 675 LEU A O 1
ATOM 5374 N N . SER A 1 676 ? 67.720 51.217 -10.779 1.00 45.56 676 SER A N 1
ATOM 5375 C CA . SER A 1 676 ? 68.858 51.946 -11.370 1.00 45.56 676 SER A CA 1
ATOM 5376 C C . SER A 1 676 ? 68.887 51.903 -12.906 1.00 45.56 676 SER A C 1
ATOM 5378 O O . SER A 1 676 ? 69.551 52.735 -13.524 1.00 45.56 676 SER A O 1
ATOM 5380 N N . LYS A 1 677 ? 68.126 50.993 -13.533 1.00 47.03 677 LYS A N 1
ATOM 5381 C CA . LYS A 1 677 ? 68.053 50.832 -14.995 1.00 47.03 677 LYS A CA 1
ATOM 5382 C C . LYS A 1 677 ? 66.999 51.700 -15.694 1.00 47.03 677 LYS A C 1
ATOM 5384 O O . LYS A 1 677 ? 66.977 51.718 -16.919 1.00 47.03 677 LYS A O 1
ATOM 5389 N N . PHE A 1 678 ? 66.173 52.447 -14.957 1.00 45.50 678 PHE A N 1
ATOM 5390 C CA . PHE A 1 678 ? 65.105 53.291 -15.522 1.00 45.50 678 PHE A CA 1
ATOM 5391 C C . PHE A 1 678 ? 65.153 54.756 -15.049 1.00 45.50 678 PHE A C 1
ATOM 5393 O O . PHE A 1 678 ? 64.126 55.399 -14.838 1.00 45.50 678 PHE A O 1
ATOM 5400 N N . LYS A 1 679 ? 66.354 55.340 -14.933 1.00 41.72 679 LYS A N 1
ATOM 5401 C CA . LYS A 1 679 ? 66.499 56.801 -15.044 1.00 41.72 679 LYS A CA 1
ATOM 5402 C C . LYS A 1 679 ? 66.706 57.176 -16.509 1.00 41.72 679 LYS A C 1
ATOM 5404 O O . LYS A 1 679 ? 67.822 57.094 -17.009 1.00 41.72 679 LYS A O 1
ATOM 5409 N N . GLY A 1 680 ? 65.644 57.651 -17.154 1.00 36.31 680 GLY A N 1
ATOM 5410 C CA . GLY A 1 680 ? 65.766 58.489 -18.343 1.00 36.31 680 GLY A CA 1
ATOM 5411 C C . GLY A 1 680 ? 64.744 58.219 -19.443 1.00 36.31 680 GLY A C 1
ATOM 5412 O O . GLY A 1 680 ? 64.652 57.112 -19.960 1.00 36.31 680 GLY A O 1
ATOM 5413 N N . SER A 1 681 ? 64.102 59.317 -19.847 1.00 31.16 681 SER A N 1
ATOM 5414 C CA . SER A 1 681 ? 63.403 59.594 -21.111 1.00 31.16 681 SER A CA 1
ATOM 5415 C C . SER A 1 681 ? 61.960 59.091 -21.303 1.00 31.16 681 SER A C 1
ATOM 5417 O O . SER A 1 681 ? 61.729 57.990 -21.790 1.00 31.16 681 SER A O 1
ATOM 5419 N N . ASN A 1 682 ? 61.073 60.045 -20.968 1.00 35.56 682 ASN A N 1
ATOM 5420 C CA . ASN A 1 682 ? 59.726 60.410 -21.445 1.00 35.56 682 ASN A CA 1
ATOM 5421 C C . ASN A 1 682 ? 58.600 59.378 -21.471 1.00 35.56 682 ASN A C 1
ATOM 5423 O O . ASN A 1 682 ? 58.524 58.592 -22.439 1.00 35.56 682 ASN A O 1
#

pLDDT: mean 72.83, std 26.42, range [22.17, 98.75]

Radius of gyration: 34.2 Å; chains: 1; bounding box: 94×108×69 Å

Secondary structure (DSSP, 8-state):
-HHHHHHHHHTSSSTTHHHHHHH-SEEEEEE-SSHHHHHHHHHHHHHHHHTTPEEEEEEE--TTTTGGGSBP--TTSEEEEES-SB--TT-SEEEE-SS--BSPPTT-EEEE---S-HHHHIIIIISSS-SS-HHHHHHHHHHHTT-TGGGT--HHHHH--S----TTS-HHHHHHHHHHHHHHHHHHHTTSTTHHHHHHHH--SSHHHHHHHHHHHHHHTTPPPTHHHHHHHHHHHHHHHHTEEE--GGGGGGGGGPPTTEEEEETTEEEEES--GGGGGT---TTHHHHH-TT-SEEEEEETTTEEEEEE-SS-S---HHHHH--HHHHIIIIIHHHHHHHHHH-EEEHHHHHHHHTHHHHHTT-TTB----HHHHHHHHTTS--BS--TT---HHHHHHHHHHTS-GGG--HHHHHHHHT-EEEHHHHHHHH-EE-SSEEEE--GGGSSSS-TTSSTHHHHHHHHHHHHHHHHHHTTGGGGGTTS----TTSS-HHHHHTTT----------------------TT-------HHHHHHHHHHHHTSPTT-----PPPTT-------EEETTEEE-TTT--EEEEETTTTEEEE-S-----SS------------TT------HHHHHHHHHHHHHH-GGGEEEEEEETTEEEEEE-----------HHHHHTT-----

Organism: NCBI:txid1852826

Sequence (682 aa):
MKYFLEQVYLETGLRDITKLASSYKEAEIYFHMDLDGVTSAIAIKEYLKRYGIKTIAAHVIQYGEKEYAITKVSDTTLKVLVDFAHGKTMMNIHTDHHDKQVGVEKGVSTSFVKSPSNAAYISTALSPSDIFPPHDAELISVVDSADFAKRGITIDDVLQTVFSVDKEKELMKNKQNLGFVVNKMLLFYKNKKNFLSNVVMQSSPSLISMYNTIKNVVKQLELSDPSEIKKRSDEYIGTQNLNSEKGSDTCVGRIMMLKTGNYIVYDNYAVQYDGGLLIMKGGYDRYTIFKNQPQIDIFTMGWSMGLIQISKNPFKKDKSPEVEAINLGEYVQTKLLPKFKKQLESEYVSLLTIKEIFEKEVTKNRRDSAVGFTMKDFISLFQNSKVKGINLNNKSSFNSMIEDIANKKYYSLSDKQKEMLKKIQISLWDIVQAQSGGHKDITNISGLNFARGMKAGEHNTNLIKPMMIQITRDMLKFLGTDKKFNLTMGNFDHLLKPEVRESLGETGETSNDEVKPLEGKFMSIDDKDGRFKFGTIAEEIVYQHLTKNAPEGTKIENTKNKEGWSSLLDLKFGDIWITKSTGKVIKADVKSGRAVTLNSIEKFEGDIYIFVNSRSTDMNDSYVVSANNIKKYCKMLIAKDPSKVIKLKSGMDGIRIDFKNEAQNLPKMTFAEYLSKFKGSN